Protein AF-A0AAV6ZWX7-F1 (afdb_monomer)

Foldseek 3Di:
DVVVVVVVVVVVVVVVVVVVVVVDPLVVLVVLLVVLLVVLVVLVVVLVVLDDAEEALVSLVVSLVVLVVSLVVLVVCVVVLVVSLVSLVVVCVVPPDDPDPDDPDDDDDDPDPNVVVNVSNVVSVVSSVSSVVSSVVSNVSSVVVSVLSVVLSVLSVLLVVLLVVLVVLLVVLVVVVVPDDDPVPDDLVCLVVVLVVLVVSLVVSVVSVVSLVSSVVSCVVCVVSSYYYDPVSVVSNVVSVVSVVVSNVVSVVSSVVSVVSNACPNLQHLNVLQVLDDPPKGWDADPLRQIWIARPVVRDIGSADPVRVVLLVVLVVLVPPPQLVVSLVVSLLSLLVQLVLALADPVLVVVLCVDPQNPAQQDKDFLSNLLVSQLVSQVVVCVVPPPPGPSSNSSVSLSSLLCLLAVVVRSRIGGSLLSLLSSLVSHNDDPLVSVLVNQCNQADPVQKHALVSVQVSVLSNLSSCVSSVSSVSVVHNRCNVVSVVVVVVVDPPDRIDHDD

Radius of gyration: 53.5 Å; Cα contacts (8 Å, |Δi|>4): 465; chains: 1; bounding box: 115×62×167 Å

Structure (mmCIF, N/CA/C/O backbone):
data_AF-A0AAV6ZWX7-F1
#
_entry.id   AF-A0AAV6ZWX7-F1
#
loop_
_atom_site.group_PDB
_atom_site.id
_atom_site.type_symbol
_atom_site.label_atom_id
_atom_site.label_alt_id
_atom_site.label_comp_id
_atom_site.label_asym_id
_atom_site.label_entity_id
_atom_site.label_seq_id
_atom_site.pdbx_PDB_ins_code
_atom_site.Cartn_x
_atom_site.Cartn_y
_atom_site.Cartn_z
_atom_site.occupancy
_atom_site.B_iso_or_equiv
_atom_site.auth_seq_id
_atom_site.auth_comp_id
_atom_site.auth_asym_id
_atom_site.auth_atom_id
_atom_site.pdbx_PDB_model_num
ATOM 1 N N . MET A 1 1 ? -60.054 -20.793 118.364 1.00 52.47 1 MET A N 1
ATOM 2 C CA . MET A 1 1 ? -60.563 -20.470 117.008 1.00 52.47 1 MET A CA 1
ATOM 3 C C . MET A 1 1 ? -59.796 -19.336 116.311 1.00 52.47 1 MET A C 1
ATOM 5 O O . MET A 1 1 ? -59.392 -19.548 115.178 1.00 52.47 1 MET A O 1
ATOM 9 N N . ASN A 1 2 ? -59.498 -18.195 116.956 1.00 59.69 2 ASN A N 1
ATOM 10 C CA . ASN A 1 2 ? -58.809 -17.053 116.306 1.00 59.69 2 ASN A CA 1
ATOM 11 C C . ASN A 1 2 ? -57.375 -17.315 115.786 1.00 59.69 2 ASN A C 1
ATOM 13 O O . ASN A 1 2 ? -56.971 -16.720 114.792 1.00 59.69 2 ASN A O 1
ATOM 17 N N . ILE A 1 3 ? -56.606 -18.213 116.412 1.00 59.50 3 ILE A N 1
ATOM 18 C CA . ILE A 1 3 ? -55.213 -18.500 116.004 1.00 59.50 3 ILE A CA 1
ATOM 19 C C . ILE A 1 3 ? -55.168 -19.324 114.704 1.00 59.50 3 ILE A C 1
ATOM 21 O O . ILE A 1 3 ? -54.424 -18.993 113.785 1.00 59.50 3 ILE A O 1
ATOM 25 N N . CYS A 1 4 ? -56.039 -20.330 114.582 1.00 64.38 4 CYS A N 1
ATOM 26 C CA . CYS A 1 4 ? -56.139 -21.174 113.387 1.00 64.38 4 CYS A CA 1
ATOM 27 C C . CYS A 1 4 ? -56.622 -20.373 112.161 1.00 64.38 4 CYS A C 1
ATOM 29 O O . CYS A 1 4 ? -56.117 -20.554 111.056 1.00 64.38 4 CYS A O 1
ATOM 31 N N . TRP A 1 5 ? -57.524 -19.403 112.360 1.00 65.62 5 TRP A N 1
ATOM 32 C CA . TRP A 1 5 ? -57.972 -18.503 111.292 1.00 65.62 5 TRP A CA 1
ATOM 33 C C . TRP A 1 5 ? -56.847 -17.596 110.771 1.00 65.62 5 TRP A C 1
ATOM 35 O O . TRP A 1 5 ? -56.712 -17.415 109.563 1.00 65.62 5 TRP A O 1
ATOM 45 N N . ASN A 1 6 ? -55.982 -17.084 111.653 1.00 66.62 6 ASN A N 1
ATOM 46 C CA . ASN A 1 6 ? -54.835 -16.262 111.257 1.00 66.62 6 ASN A CA 1
ATOM 47 C C . ASN A 1 6 ? -53.743 -17.062 110.529 1.00 66.62 6 ASN A C 1
ATOM 49 O O . ASN A 1 6 ? -53.145 -16.544 109.585 1.00 66.62 6 ASN A O 1
ATOM 53 N N . GLU A 1 7 ? -53.509 -18.323 110.901 1.00 68.81 7 GLU A N 1
ATOM 54 C CA . GLU A 1 7 ? -52.611 -19.212 110.151 1.00 68.81 7 GLU A CA 1
ATOM 55 C C . GLU A 1 7 ? -53.164 -19.579 108.774 1.00 68.81 7 GLU A C 1
ATOM 57 O O . GLU A 1 7 ? -52.413 -19.567 107.798 1.00 68.81 7 GLU A O 1
ATOM 62 N N . ILE A 1 8 ? -54.471 -19.836 108.658 1.00 71.56 8 ILE A N 1
ATOM 63 C CA . ILE A 1 8 ? -55.125 -20.070 107.364 1.00 71.56 8 ILE A CA 1
ATOM 64 C C . ILE A 1 8 ? -55.071 -18.806 106.504 1.00 71.56 8 ILE A C 1
ATOM 66 O O . ILE A 1 8 ? -54.788 -18.900 105.314 1.00 71.56 8 ILE A O 1
ATOM 70 N N . LYS A 1 9 ? -55.248 -17.613 107.084 1.00 67.75 9 LYS A N 1
ATOM 71 C CA . LYS A 1 9 ? -55.147 -16.335 106.364 1.00 67.75 9 LYS A CA 1
ATOM 72 C C . LYS A 1 9 ? -53.714 -16.046 105.904 1.00 67.75 9 LYS A C 1
ATOM 74 O O . LYS A 1 9 ? -53.520 -15.634 104.766 1.00 67.75 9 LYS A O 1
ATOM 79 N N . LYS A 1 10 ? -52.701 -16.349 106.729 1.00 68.88 10 LYS A N 1
ATOM 80 C CA . LYS A 1 10 ? -51.278 -16.291 106.341 1.00 68.88 10 LYS A CA 1
ATOM 81 C C . LYS A 1 10 ? -50.930 -17.313 105.264 1.00 68.88 10 LYS A C 1
ATOM 83 O O . LYS A 1 10 ? -50.262 -16.956 104.299 1.00 68.88 10 LYS A O 1
ATOM 88 N N . ARG A 1 11 ? -51.398 -18.560 105.382 1.00 62.88 11 ARG A N 1
ATOM 89 C CA . ARG A 1 11 ? -51.215 -19.588 104.346 1.00 62.88 11 ARG A CA 1
ATOM 90 C C . ARG A 1 11 ? -51.953 -19.232 103.066 1.00 62.88 11 ARG A C 1
ATOM 92 O O . ARG A 1 11 ? -51.399 -19.455 102.006 1.00 62.88 11 ARG A O 1
ATOM 99 N N . SER A 1 12 ? -53.137 -18.633 103.153 1.00 60.38 12 SER A N 1
ATOM 100 C CA . SER A 1 12 ? -53.911 -18.148 102.011 1.00 60.38 12 SER A CA 1
ATOM 101 C C . SER A 1 12 ? -53.232 -16.961 101.341 1.00 60.38 12 SER A C 1
ATOM 103 O O . SER A 1 12 ? -53.109 -16.980 100.129 1.00 60.38 12 SER A O 1
ATOM 105 N N . HIS A 1 13 ? -52.715 -15.975 102.080 1.00 57.31 13 HIS A N 1
ATOM 106 C CA . HIS A 1 13 ? -51.920 -14.883 101.507 1.00 57.31 13 HIS A CA 1
ATOM 107 C C . HIS A 1 13 ? -50.583 -15.363 100.946 1.00 57.31 13 HIS A C 1
ATOM 109 O O . HIS A 1 13 ? -50.183 -14.899 99.892 1.00 57.31 13 HIS A O 1
ATOM 115 N N . SER A 1 14 ? -49.927 -16.337 101.578 1.00 48.03 14 SER A N 1
ATOM 116 C CA . SER A 1 14 ? -48.731 -16.987 101.033 1.00 48.03 14 SER A CA 1
ATOM 117 C C . SER A 1 14 ? -49.045 -17.793 99.770 1.00 48.03 14 SER A C 1
ATOM 119 O O . SER A 1 14 ? -48.284 -17.728 98.813 1.00 48.03 14 SER A O 1
ATOM 121 N N . LEU A 1 15 ? -50.175 -18.507 99.725 1.00 51.56 15 LEU A N 1
ATOM 122 C CA . LEU A 1 15 ? -50.668 -19.195 98.531 1.00 51.56 15 LEU A CA 1
ATOM 123 C C . LEU A 1 15 ? -51.094 -18.209 97.456 1.00 51.56 15 LEU A C 1
ATOM 125 O O . LEU A 1 15 ? -50.841 -18.489 96.304 1.00 51.56 15 LEU A O 1
ATOM 129 N N . ARG A 1 16 ? -51.693 -17.070 97.809 1.00 49.44 16 ARG A N 1
ATOM 130 C CA . ARG A 1 16 ? -52.133 -16.024 96.880 1.00 49.44 16 ARG A CA 1
ATOM 131 C C . ARG A 1 16 ? -50.947 -15.253 96.317 1.00 49.44 16 ARG A C 1
ATOM 133 O O . ARG A 1 16 ? -50.892 -15.108 95.117 1.00 49.44 16 ARG A O 1
ATOM 140 N N . ALA A 1 17 ? -49.953 -14.902 97.129 1.00 49.84 17 ALA A N 1
ATOM 141 C CA . ALA A 1 17 ? -48.685 -14.326 96.680 1.00 49.84 17 ALA A CA 1
ATOM 142 C C . ALA A 1 17 ? -47.847 -15.334 95.878 1.00 49.84 17 ALA A C 1
ATOM 144 O O . ALA A 1 17 ? -47.189 -14.952 94.923 1.00 49.84 17 ALA A O 1
ATOM 145 N N . ARG A 1 18 ? -47.898 -16.635 96.210 1.00 48.03 18 ARG A N 1
ATOM 146 C CA . ARG A 1 18 ? -47.312 -17.695 95.373 1.00 48.03 18 ARG A CA 1
ATOM 147 C C . ARG A 1 18 ? -48.099 -17.893 94.084 1.00 48.03 18 ARG A C 1
ATOM 149 O O . ARG A 1 18 ? -47.469 -18.077 93.065 1.00 48.03 18 ARG A O 1
ATOM 156 N N . LEU A 1 19 ? -49.430 -17.843 94.108 1.00 45.53 19 LEU A N 1
ATOM 157 C CA . LEU A 1 19 ? -50.307 -17.953 92.936 1.00 45.53 19 LEU A CA 1
ATOM 158 C C . LEU A 1 19 ? -50.259 -16.697 92.055 1.00 45.53 19 LEU A C 1
ATOM 160 O O . LEU A 1 19 ? -50.461 -16.812 90.859 1.00 45.53 19 LEU A O 1
ATOM 164 N N . GLU A 1 20 ? -49.955 -15.531 92.626 1.00 48.03 20 GLU A N 1
ATOM 165 C CA . GLU A 1 20 ? -49.635 -14.277 91.934 1.00 48.03 20 GLU A CA 1
ATOM 166 C C . GLU A 1 20 ? -48.170 -14.251 91.470 1.00 48.03 20 GLU A C 1
ATOM 168 O O . GLU A 1 20 ? -47.879 -13.665 90.443 1.00 48.03 20 GLU A O 1
ATOM 173 N N . ALA A 1 21 ? -47.247 -14.956 92.129 1.00 43.91 21 ALA A N 1
ATOM 174 C CA . ALA A 1 21 ? -45.929 -15.264 91.561 1.00 43.91 21 ALA A CA 1
ATOM 175 C C . ALA A 1 21 ? -46.013 -16.339 90.453 1.00 43.91 21 ALA A C 1
ATOM 177 O O . ALA A 1 21 ? -45.194 -16.350 89.542 1.00 43.91 21 ALA A O 1
ATOM 178 N N . PHE A 1 22 ? -47.031 -17.210 90.509 1.00 42.06 22 PHE A N 1
ATOM 179 C CA . PHE A 1 22 ? -47.492 -18.082 89.423 1.00 42.06 22 PHE A CA 1
ATOM 180 C C . PHE A 1 22 ? -48.489 -17.369 88.489 1.00 42.06 22 PHE A C 1
ATOM 182 O O . PHE A 1 22 ? -48.967 -18.010 87.554 1.00 42.06 22 PHE A O 1
ATOM 189 N N . SER A 1 23 ? -48.794 -16.069 88.673 1.00 46.62 23 SER A N 1
ATOM 190 C CA . SER A 1 23 ? -49.385 -15.250 87.603 1.00 46.62 23 SER A CA 1
ATOM 191 C C . SER A 1 23 ? -48.248 -14.859 86.655 1.00 46.62 23 SER A C 1
ATOM 193 O O . SER A 1 23 ? -47.760 -13.736 86.580 1.00 46.62 23 SER A O 1
ATOM 195 N N . ASP A 1 24 ? -47.768 -15.933 86.033 1.00 55.44 24 ASP A N 1
ATOM 196 C CA . ASP A 1 24 ? -46.796 -16.114 84.973 1.00 55.44 24 ASP A CA 1
ATOM 197 C C . ASP A 1 24 ? -46.126 -14.815 84.475 1.00 55.44 24 ASP A C 1
ATOM 199 O O . ASP A 1 24 ? -46.609 -14.164 83.543 1.00 55.44 24 ASP A O 1
ATOM 203 N N . PRO A 1 25 ? -44.940 -14.463 85.015 1.00 55.34 25 PRO A N 1
ATOM 204 C CA . PRO A 1 25 ? -44.013 -13.562 84.326 1.00 55.34 25 PRO A CA 1
ATOM 205 C C . PRO A 1 25 ? -43.746 -14.030 82.879 1.00 55.34 25 PRO A C 1
ATOM 207 O O . PRO A 1 25 ? -43.528 -13.219 81.984 1.00 55.34 25 PRO A O 1
ATOM 210 N N . THR A 1 26 ? -43.855 -15.339 82.638 1.00 54.34 26 THR A N 1
ATOM 211 C CA . THR A 1 26 ? -43.833 -16.014 81.332 1.00 54.34 26 THR A CA 1
ATOM 212 C C . THR A 1 26 ? -44.973 -15.590 80.394 1.00 54.34 26 THR A C 1
ATOM 214 O O . THR A 1 26 ? -44.710 -15.294 79.232 1.00 54.34 26 THR A O 1
ATOM 217 N N . LEU A 1 27 ? -46.214 -15.470 80.885 1.00 59.62 27 LEU A N 1
ATOM 218 C CA . LEU A 1 27 ? -47.384 -14.979 80.134 1.00 59.62 27 LEU A CA 1
ATOM 219 C C . LEU A 1 27 ? -47.233 -13.498 79.765 1.00 59.62 27 LEU A C 1
ATOM 221 O O . LEU A 1 27 ? -47.858 -13.040 78.813 1.00 59.62 27 LEU A O 1
ATOM 225 N N . LYS A 1 28 ? -46.404 -12.747 80.502 1.00 68.50 28 LYS A N 1
ATOM 226 C CA . LYS A 1 28 ? -46.096 -11.341 80.203 1.00 68.50 28 LYS A CA 1
ATOM 227 C C . LYS A 1 28 ? -44.954 -11.170 79.197 1.00 68.50 28 LYS A C 1
ATOM 229 O O . LYS A 1 28 ? -44.954 -10.170 78.492 1.00 68.50 28 LYS A O 1
ATOM 234 N N . LEU A 1 29 ? -44.008 -12.114 79.125 1.00 73.69 29 LEU A N 1
ATOM 235 C CA . LEU A 1 29 ? -42.843 -12.065 78.222 1.00 73.69 29 LEU A CA 1
ATOM 236 C C . LEU A 1 29 ? -43.082 -12.747 76.867 1.00 73.69 29 LEU A C 1
ATOM 238 O O . LEU A 1 29 ? -42.458 -12.367 75.880 1.00 73.69 29 LEU A O 1
ATOM 242 N N . GLN A 1 30 ? -44.005 -13.709 76.795 1.00 79.62 30 GLN A N 1
ATOM 243 C CA . GLN A 1 30 ? -44.340 -14.403 75.548 1.00 79.62 30 GLN A CA 1
ATOM 244 C C . GLN A 1 30 ? -44.947 -13.478 74.465 1.00 79.62 30 GLN A C 1
ATOM 246 O O . GLN A 1 30 ? -44.493 -13.561 73.324 1.00 79.62 30 GLN A O 1
ATOM 251 N N . PRO A 1 31 ? -45.920 -12.584 74.756 1.00 83.38 31 PRO A N 1
ATOM 252 C CA . PRO A 1 31 ? -46.481 -11.692 73.737 1.00 83.38 31 PRO A CA 1
ATOM 253 C C . PRO A 1 31 ? -45.461 -10.691 73.157 1.00 83.38 31 PRO A C 1
ATOM 255 O O . PRO A 1 31 ? -45.395 -10.597 71.935 1.00 83.38 31 PRO A O 1
ATOM 258 N N . PRO A 1 32 ? -44.617 -10.009 73.965 1.00 85.19 32 PRO A N 1
ATOM 259 C CA . PRO A 1 32 ? -43.555 -9.140 73.450 1.00 85.19 32 PRO A CA 1
ATOM 260 C C . PRO A 1 32 ? -42.520 -9.871 72.588 1.00 85.19 32 PRO A C 1
ATOM 262 O O . PRO A 1 32 ? -42.081 -9.336 71.577 1.00 85.19 32 PRO A O 1
ATOM 265 N N . LEU A 1 33 ? -42.127 -11.096 72.964 1.00 85.06 33 LEU A N 1
ATOM 266 C CA . LEU A 1 33 ? -41.196 -11.895 72.162 1.00 85.06 33 LEU A CA 1
ATOM 267 C C . LEU A 1 33 ? -41.809 -12.302 70.820 1.00 85.06 33 LEU A C 1
ATOM 269 O O . LEU A 1 33 ? -41.126 -12.235 69.802 1.00 85.06 33 LEU A O 1
ATOM 273 N N . GLN A 1 34 ? -43.088 -12.689 70.804 1.00 88.38 34 GLN A N 1
ATOM 274 C CA . GLN A 1 34 ? -43.781 -13.004 69.557 1.00 88.38 34 GLN A CA 1
ATOM 275 C C . GLN A 1 34 ? -43.936 -11.762 68.667 1.00 88.38 34 GLN A C 1
ATOM 277 O O . GLN A 1 34 ? -43.643 -11.846 67.481 1.00 88.38 34 GLN A O 1
ATOM 282 N N . GLU A 1 35 ? -44.292 -10.603 69.237 1.00 92.12 35 GLU A N 1
ATOM 283 C CA . GLU A 1 35 ? -44.357 -9.326 68.507 1.00 92.12 35 GLU A CA 1
ATOM 284 C C . GLU A 1 35 ? -43.008 -8.974 67.865 1.00 92.12 35 GLU A C 1
ATOM 286 O O . GLU A 1 35 ? -42.966 -8.567 66.706 1.00 92.12 35 GLU A O 1
ATOM 291 N N . ILE A 1 36 ? -41.898 -9.160 68.591 1.00 91.06 36 ILE A N 1
ATOM 292 C CA . ILE A 1 36 ? -40.550 -8.932 68.055 1.00 91.06 36 ILE A CA 1
ATOM 293 C C . ILE A 1 36 ? -40.254 -9.893 66.903 1.00 91.06 36 ILE A C 1
ATOM 295 O O . ILE A 1 36 ? -39.764 -9.444 65.874 1.00 91.06 36 ILE A O 1
ATOM 299 N N . ILE A 1 37 ? -40.546 -11.189 67.043 1.00 91.31 37 ILE A N 1
ATOM 300 C CA . ILE A 1 37 ? -40.305 -12.178 65.979 1.00 91.31 37 ILE A CA 1
ATOM 301 C C . ILE A 1 37 ? -41.108 -11.829 64.723 1.00 91.31 37 ILE A C 1
ATOM 303 O O . ILE A 1 37 ? -40.541 -11.808 63.632 1.00 91.31 37 ILE A O 1
ATOM 307 N N . ASP A 1 38 ? -42.395 -11.515 64.876 1.00 92.56 38 ASP A N 1
ATOM 308 C CA . ASP A 1 38 ? -43.275 -11.172 63.758 1.00 92.56 38 ASP A CA 1
ATOM 309 C C . ASP A 1 38 ? -42.807 -9.876 63.075 1.00 92.56 38 ASP A C 1
ATOM 311 O O . ASP A 1 38 ? -42.723 -9.803 61.848 1.00 92.56 38 ASP A O 1
ATOM 315 N N . TRP A 1 39 ? -42.425 -8.864 63.862 1.00 94.31 39 TRP A N 1
ATOM 316 C CA . TRP A 1 39 ? -41.893 -7.605 63.342 1.00 94.31 39 TRP A CA 1
ATOM 317 C C . TRP A 1 39 ? -40.544 -7.788 62.632 1.00 94.31 39 TRP A C 1
ATOM 319 O O . TRP A 1 39 ? -40.340 -7.216 61.563 1.00 94.31 39 TRP A O 1
ATOM 329 N N . LEU A 1 40 ? -39.633 -8.598 63.184 1.00 93.06 40 LEU A N 1
ATOM 330 C CA . LEU A 1 40 ? -38.346 -8.910 62.553 1.00 93.06 40 LEU A CA 1
ATOM 331 C C . LEU A 1 40 ? -38.536 -9.679 61.248 1.00 93.06 40 LEU A C 1
ATOM 333 O O . LEU A 1 40 ? -37.870 -9.361 60.267 1.00 93.06 40 LEU A O 1
ATOM 337 N N . GLY A 1 41 ? -39.463 -10.641 61.222 1.00 91.25 41 GLY A N 1
ATOM 338 C CA . GLY A 1 41 ? -39.839 -11.362 60.008 1.00 91.25 41 GLY A CA 1
ATOM 339 C C . GLY A 1 41 ? -40.361 -10.413 58.930 1.00 91.25 41 GLY A C 1
ATOM 340 O O . GLY A 1 41 ? -39.851 -10.420 57.813 1.00 91.25 41 GLY A O 1
ATOM 341 N N . GLN A 1 42 ? -41.290 -9.520 59.288 1.00 94.44 42 GLN A N 1
ATOM 342 C CA . GLN A 1 42 ? -41.817 -8.522 58.355 1.00 94.44 42 GLN A CA 1
ATOM 343 C C . GLN A 1 42 ? -40.719 -7.595 57.820 1.00 94.44 42 GLN A C 1
ATOM 345 O O . GLN A 1 42 ? -40.664 -7.328 56.624 1.00 94.44 42 GLN A O 1
ATOM 350 N N . LYS A 1 43 ? -39.814 -7.109 58.679 1.00 93.19 43 LYS A N 1
ATOM 351 C CA . LYS A 1 43 ? -38.718 -6.228 58.243 1.00 93.19 43 LYS A CA 1
ATOM 352 C C . LYS A 1 43 ? -37.692 -6.943 57.367 1.00 93.19 43 LYS A C 1
ATOM 354 O O . LYS A 1 43 ? -37.117 -6.315 56.483 1.00 93.19 43 LYS A O 1
ATOM 359 N N . ASP A 1 44 ? -37.472 -8.235 57.579 1.00 91.44 44 ASP A N 1
ATOM 360 C CA . ASP A 1 44 ? -36.613 -9.057 56.726 1.00 91.44 44 ASP A CA 1
ATOM 361 C C . ASP A 1 44 ? -37.228 -9.269 55.325 1.00 91.44 44 ASP A C 1
ATOM 363 O O . ASP A 1 44 ? -36.519 -9.209 54.313 1.00 91.44 44 ASP A O 1
ATOM 367 N N . GLU A 1 45 ? -38.554 -9.422 55.244 1.00 91.62 45 GLU A N 1
ATOM 368 C CA . GLU A 1 45 ? -39.302 -9.421 53.979 1.00 91.62 45 GLU A CA 1
ATOM 369 C C . GLU A 1 45 ? -39.252 -8.050 53.288 1.00 91.62 45 GLU A C 1
ATOM 371 O O . GLU A 1 45 ? -38.912 -7.976 52.104 1.00 91.62 45 GLU A O 1
ATOM 376 N N . ASP A 1 46 ? -39.496 -6.962 54.028 1.00 91.25 46 ASP A N 1
ATOM 377 C CA . ASP A 1 46 ? -39.421 -5.585 53.519 1.00 91.25 46 ASP A CA 1
ATOM 378 C C . ASP A 1 46 ? -38.022 -5.270 52.960 1.00 91.25 46 ASP A C 1
ATOM 380 O O . ASP A 1 46 ? -37.891 -4.614 51.925 1.00 91.25 46 ASP A O 1
ATOM 384 N N . LEU A 1 47 ? -36.962 -5.747 53.626 1.00 90.06 47 LEU A N 1
ATOM 385 C CA . LEU A 1 47 ? -35.581 -5.606 53.165 1.00 90.06 47 LEU A CA 1
ATOM 386 C C . LEU A 1 47 ? -35.334 -6.403 51.878 1.00 90.06 47 LEU A C 1
ATOM 388 O O . LEU A 1 47 ? -34.659 -5.923 50.969 1.00 90.06 47 LEU A O 1
ATOM 392 N N . SER A 1 48 ? -35.901 -7.605 51.779 1.00 87.69 48 SER A N 1
ATOM 393 C CA . SER A 1 48 ? -35.784 -8.458 50.590 1.00 87.69 48 SER A CA 1
ATOM 394 C C . SER A 1 48 ? -36.515 -7.862 49.380 1.00 87.69 48 SER A C 1
ATOM 396 O O . SER A 1 48 ? -36.036 -7.982 48.255 1.00 87.69 48 SER A O 1
ATOM 398 N N . ALA A 1 49 ? -37.627 -7.156 49.605 1.00 86.81 49 ALA A N 1
ATOM 399 C CA . ALA A 1 49 ? -38.399 -6.480 48.562 1.00 86.81 49 ALA A CA 1
ATOM 400 C C . ALA A 1 49 ? -37.694 -5.250 47.949 1.00 86.81 49 ALA A C 1
ATOM 402 O O . ALA A 1 49 ? -38.121 -4.758 46.905 1.00 86.81 49 ALA A O 1
ATOM 403 N N . GLN A 1 50 ? -36.615 -4.748 48.565 1.00 81.00 50 GLN A N 1
ATOM 404 C CA . GLN A 1 50 ? -35.814 -3.631 48.033 1.00 81.00 50 GLN A CA 1
ATOM 405 C C . GLN A 1 50 ? -34.877 -4.048 46.881 1.00 81.00 50 GLN A C 1
ATOM 407 O O . GLN A 1 50 ? -34.242 -3.189 46.269 1.00 81.00 50 GLN A O 1
ATOM 412 N N . LEU A 1 51 ? -34.785 -5.347 46.580 1.00 78.19 51 LEU A N 1
ATOM 413 C CA . LEU A 1 51 ? -33.985 -5.928 45.498 1.00 78.19 51 LEU A CA 1
ATOM 414 C C . LEU A 1 51 ? -34.893 -6.502 44.388 1.00 78.19 51 LEU A C 1
ATOM 416 O O . LEU A 1 51 ? -36.017 -6.918 44.672 1.00 78.19 51 LEU A O 1
ATOM 420 N N . PRO A 1 52 ? -34.422 -6.598 43.128 1.00 75.88 52 PRO A N 1
ATOM 421 C CA . PRO A 1 52 ? -33.121 -6.154 42.619 1.00 75.88 52 PRO A CA 1
ATOM 422 C C . PRO A 1 52 ? -33.058 -4.638 42.384 1.00 75.88 52 PRO A C 1
ATOM 424 O O . PRO A 1 52 ? -34.068 -3.997 42.084 1.00 75.88 52 PRO A O 1
ATOM 427 N N . LEU A 1 53 ? -31.849 -4.072 42.456 1.00 79.38 53 LEU A N 1
ATOM 428 C CA . LEU A 1 53 ? -31.611 -2.667 42.125 1.00 79.38 53 LEU A CA 1
ATOM 429 C C . LEU A 1 53 ? -31.748 -2.459 40.613 1.00 79.38 53 LEU A C 1
ATOM 431 O O . LEU A 1 53 ? -31.177 -3.193 39.802 1.00 79.38 53 LEU A O 1
ATOM 435 N N . ARG A 1 54 ? -32.525 -1.450 40.224 1.00 76.69 54 ARG A N 1
ATOM 436 C CA . ARG A 1 54 ? -32.769 -1.112 38.820 1.00 76.69 54 ARG A CA 1
ATOM 437 C C . ARG A 1 54 ? -32.651 0.386 38.607 1.00 76.69 54 ARG A C 1
ATOM 439 O O . ARG A 1 54 ? -33.203 1.162 39.386 1.00 76.69 54 ARG A O 1
ATOM 446 N N . GLY A 1 55 ? -32.027 0.763 37.496 1.00 73.88 55 GLY A N 1
ATOM 447 C CA . GLY A 1 55 ? -32.038 2.132 36.991 1.00 73.88 55 GLY A CA 1
ATOM 448 C C . GLY A 1 55 ? -30.714 2.869 37.149 1.00 73.88 55 GLY A C 1
ATOM 449 O O . GLY A 1 55 ? -29.657 2.270 37.330 1.00 73.88 55 GLY A O 1
ATOM 450 N N . ASP A 1 56 ? -30.796 4.187 37.009 1.00 78.12 56 ASP A N 1
ATOM 451 C CA . ASP A 1 56 ? -29.646 5.087 36.968 1.00 78.12 56 ASP A CA 1
ATOM 452 C C . ASP A 1 56 ? -29.094 5.433 38.344 1.00 78.12 56 ASP A C 1
ATOM 454 O O . ASP A 1 56 ? -29.723 5.188 39.375 1.00 78.12 56 ASP A O 1
ATOM 458 N N . PHE A 1 57 ? -27.940 6.102 38.339 1.00 86.12 57 PHE A N 1
ATOM 459 C CA . PHE A 1 57 ? -27.308 6.676 39.525 1.00 86.12 57 PHE A CA 1
ATOM 460 C C . PHE A 1 57 ? -28.324 7.346 40.468 1.00 86.12 57 PHE A C 1
ATOM 462 O O . PHE A 1 57 ? -28.365 7.015 41.648 1.00 86.12 57 PHE A O 1
ATOM 469 N N . SER A 1 58 ? -29.210 8.204 39.944 1.00 86.25 58 SER A N 1
ATOM 470 C CA . SER A 1 58 ? -30.214 8.913 40.755 1.00 86.25 58 SER A CA 1
ATOM 471 C C . SER A 1 58 ? -31.239 7.977 41.412 1.00 86.25 58 SER A C 1
ATOM 473 O O . SER A 1 58 ? -31.655 8.211 42.545 1.00 86.25 58 SER A O 1
ATOM 475 N N . MET A 1 59 ? -31.632 6.893 40.737 1.00 85.50 59 MET A N 1
ATOM 476 C CA . MET A 1 59 ? -32.591 5.921 41.276 1.00 85.50 59 MET A CA 1
ATOM 477 C C . MET A 1 59 ? -31.962 5.092 42.401 1.00 85.50 59 MET A C 1
ATOM 479 O O . MET A 1 59 ? -32.612 4.840 43.417 1.00 85.50 59 MET A O 1
ATOM 483 N N . VAL A 1 60 ? -30.691 4.705 42.251 1.00 88.62 60 VAL A N 1
ATOM 484 C CA . VAL A 1 60 ? -29.947 3.975 43.289 1.00 88.62 60 VAL A CA 1
ATOM 485 C C . VAL A 1 60 ? -29.593 4.889 44.465 1.00 88.62 60 VAL A C 1
ATOM 487 O O . VAL A 1 60 ? -29.657 4.456 45.613 1.00 88.62 60 VAL A O 1
ATOM 490 N N . GLU A 1 61 ? -29.306 6.165 44.214 1.00 89.25 61 GLU A N 1
ATOM 491 C CA . GLU A 1 61 ? -29.104 7.174 45.259 1.00 89.25 61 GLU A CA 1
ATOM 492 C C . GLU A 1 61 ? -30.383 7.384 46.085 1.00 89.25 61 GLU A C 1
ATOM 494 O O . GLU A 1 61 ? -30.356 7.268 47.308 1.00 89.25 61 GLU A O 1
ATOM 499 N N . GLN A 1 62 ? -31.543 7.523 45.433 1.00 89.88 62 GLN A N 1
ATOM 500 C CA . GLN A 1 62 ? -32.833 7.555 46.132 1.00 89.88 62 GLN A CA 1
ATOM 501 C C . GLN A 1 62 ? -33.124 6.255 46.899 1.00 89.88 62 GLN A C 1
ATOM 503 O O . GLN A 1 62 ? -33.743 6.288 47.966 1.00 89.88 62 GLN A O 1
ATOM 508 N N . ALA A 1 63 ? -32.715 5.096 46.373 1.00 88.88 63 ALA A N 1
ATOM 509 C CA . ALA A 1 63 ? -32.838 3.823 47.080 1.00 88.88 63 ALA A CA 1
ATOM 510 C C . ALA A 1 63 ? -31.931 3.774 48.322 1.00 88.88 63 ALA A C 1
ATOM 512 O O . ALA A 1 63 ? -32.368 3.288 49.365 1.00 88.88 63 ALA A O 1
ATOM 513 N N . LYS A 1 64 ? -30.718 4.340 48.249 1.00 91.50 64 LYS A N 1
ATOM 514 C CA . LYS A 1 64 ? -29.821 4.513 49.401 1.00 91.50 64 LYS A CA 1
ATOM 515 C C . LYS A 1 64 ? -30.450 5.401 50.469 1.00 91.50 64 LYS A C 1
ATOM 517 O O . LYS A 1 64 ? -30.446 5.009 51.633 1.00 91.50 64 LYS A O 1
ATOM 522 N N . ASP A 1 65 ? -31.036 6.534 50.092 1.00 92.31 65 ASP A N 1
ATOM 523 C CA . ASP A 1 65 ? -31.695 7.438 51.041 1.00 92.31 65 ASP A CA 1
ATOM 524 C C . ASP A 1 65 ? -32.877 6.758 51.747 1.00 92.31 65 ASP A C 1
ATOM 526 O O . ASP A 1 65 ? -33.011 6.824 52.970 1.00 92.31 65 ASP A O 1
ATOM 530 N N . LYS A 1 66 ? -33.703 6.017 50.996 1.00 91.00 66 LYS A N 1
ATOM 531 C CA . LYS A 1 66 ? -34.788 5.201 51.570 1.00 91.00 66 LYS A CA 1
ATOM 532 C C . LYS A 1 66 ? -34.257 4.117 52.509 1.00 91.00 66 LYS A C 1
ATOM 534 O O . LYS A 1 66 ? -34.841 3.884 53.565 1.00 91.00 66 LYS A O 1
ATOM 539 N N . HIS A 1 67 ? -33.152 3.469 52.146 1.00 93.50 67 HIS A N 1
ATOM 540 C CA . HIS A 1 67 ? -32.527 2.438 52.967 1.00 93.50 67 HIS A CA 1
ATOM 541 C C . HIS A 1 67 ? -31.928 3.010 54.263 1.00 93.50 67 HIS A C 1
ATOM 543 O O . HIS A 1 67 ? -32.033 2.381 55.312 1.00 93.50 67 HIS A O 1
ATOM 549 N N . LEU A 1 68 ? -31.372 4.225 54.232 1.00 93.44 68 LEU A N 1
ATOM 550 C CA . LEU A 1 68 ? -30.908 4.927 55.433 1.00 93.44 68 LEU A CA 1
ATOM 551 C C . LEU A 1 68 ? -32.055 5.175 56.421 1.00 93.44 68 LEU A C 1
ATOM 553 O O . LEU A 1 68 ? -31.911 4.868 57.604 1.00 93.44 68 LEU A O 1
ATOM 557 N N . LEU A 1 69 ? -33.212 5.635 55.934 1.00 93.50 69 LEU A N 1
ATOM 558 C CA . LEU A 1 69 ? -34.409 5.806 56.768 1.00 93.50 69 LEU A CA 1
ATOM 559 C C . LEU A 1 69 ? -34.893 4.471 57.358 1.00 93.50 69 LEU A C 1
ATOM 561 O O . LEU A 1 69 ? -35.245 4.404 58.535 1.00 93.50 69 LEU A O 1
ATOM 565 N N . PHE A 1 70 ? -34.863 3.391 56.571 1.00 93.62 70 PHE A N 1
ATOM 566 C CA . PHE A 1 70 ? -35.182 2.042 57.050 1.00 93.62 70 PHE A CA 1
ATOM 567 C C . PHE A 1 70 ? -34.216 1.582 58.154 1.00 93.62 70 PHE A C 1
ATOM 569 O O . PHE A 1 70 ? -34.642 1.060 59.185 1.00 93.62 70 PHE A O 1
ATOM 576 N N . MET A 1 71 ? -32.912 1.814 57.984 1.00 94.12 71 MET A N 1
ATOM 577 C CA . MET A 1 71 ? -31.909 1.499 59.002 1.00 94.12 71 MET A CA 1
ATOM 578 C C . MET A 1 71 ? -32.117 2.304 60.289 1.00 94.12 71 MET A C 1
ATOM 580 O O . MET A 1 71 ? -31.949 1.751 61.377 1.00 94.12 71 MET A O 1
ATOM 584 N N . GLU A 1 72 ? -32.491 3.583 60.195 1.00 93.06 72 GLU A N 1
ATOM 585 C CA . GLU A 1 72 ? -32.842 4.404 61.359 1.00 93.06 72 GLU A CA 1
ATOM 586 C C . GLU A 1 72 ? -34.076 3.860 62.089 1.00 93.06 72 GLU A C 1
ATOM 588 O O . GLU A 1 72 ? -34.054 3.749 63.318 1.00 93.06 72 GLU A O 1
ATOM 593 N N . GLU A 1 73 ? -35.113 3.446 61.352 1.00 92.12 73 GLU A N 1
ATOM 594 C CA . GLU A 1 73 ? -36.305 2.805 61.917 1.00 92.12 73 GLU A CA 1
ATOM 595 C C . GLU A 1 73 ? -35.930 1.525 62.679 1.00 92.12 73 GLU A C 1
ATOM 597 O O . GLU A 1 73 ? -36.279 1.378 63.855 1.00 92.12 73 GLU A O 1
ATOM 602 N N . VAL A 1 74 ? -35.149 0.634 62.057 1.00 92.56 74 VAL A N 1
ATOM 603 C CA . VAL A 1 74 ? -34.691 -0.616 62.684 1.00 92.56 74 VAL A CA 1
ATOM 604 C C . VAL A 1 74 ? -33.846 -0.331 63.927 1.00 92.56 74 VAL A C 1
ATOM 606 O O . VAL A 1 74 ? -34.081 -0.905 64.992 1.00 92.56 74 VAL A O 1
ATOM 609 N N . LYS A 1 75 ? -32.913 0.621 63.835 1.00 92.25 75 LYS A N 1
ATOM 610 C CA . LYS A 1 75 ? -32.050 1.036 64.948 1.00 92.25 75 LYS A CA 1
ATOM 611 C C . LYS A 1 75 ? -32.849 1.617 66.115 1.00 92.25 75 LYS A C 1
ATOM 613 O O . LYS A 1 75 ? -32.509 1.350 67.267 1.00 92.25 75 LYS A O 1
ATOM 618 N N . SER A 1 76 ? -33.920 2.365 65.842 1.00 91.88 76 SER A N 1
ATOM 619 C CA . SER A 1 76 ? -34.776 2.966 66.876 1.00 91.88 76 SER A CA 1
ATOM 620 C C . SER A 1 76 ? -35.520 1.929 67.729 1.00 91.88 76 SER A C 1
ATOM 622 O O . SER A 1 76 ? -35.752 2.164 68.915 1.00 91.88 76 SER A O 1
ATOM 624 N N . ARG A 1 77 ? -35.838 0.753 67.162 1.00 91.12 77 ARG A N 1
ATOM 625 C CA . ARG A 1 77 ? -36.459 -0.383 67.869 1.00 91.12 77 ARG A CA 1
ATOM 626 C C . ARG A 1 77 ? -35.459 -1.227 68.665 1.00 91.12 77 ARG A C 1
ATOM 628 O O . ARG A 1 77 ? -35.876 -1.955 69.565 1.00 91.12 77 ARG A O 1
ATOM 635 N N . GLY A 1 78 ? -34.159 -1.082 68.406 1.00 88.94 78 GLY A N 1
ATOM 636 C CA . GLY A 1 78 ? -33.090 -1.829 69.076 1.00 88.94 78 GLY A CA 1
ATOM 637 C C . GLY A 1 78 ? -33.141 -1.792 70.610 1.00 88.94 78 GLY A C 1
ATOM 638 O O . GLY A 1 78 ? -33.161 -2.859 71.217 1.00 88.94 78 GLY A O 1
ATOM 639 N N . PRO A 1 79 ? -33.227 -0.619 71.275 1.00 89.19 79 PRO A N 1
ATOM 640 C CA . PRO A 1 79 ? -33.293 -0.539 72.739 1.00 89.19 79 PRO A CA 1
ATOM 641 C C . PRO A 1 79 ? -34.457 -1.332 73.344 1.00 89.19 79 PRO A C 1
ATOM 643 O O . PRO A 1 79 ? -34.302 -1.963 74.387 1.00 89.19 79 PRO A O 1
ATOM 646 N N . TYR A 1 80 ? -35.613 -1.335 72.671 1.00 88.44 80 TYR A N 1
ATOM 647 C CA . TYR A 1 80 ? -36.769 -2.120 73.091 1.00 88.44 80 TYR A CA 1
ATOM 648 C C . TYR A 1 80 ? -36.492 -3.623 72.968 1.00 88.44 80 TYR A C 1
ATOM 650 O O . TYR A 1 80 ? -36.682 -4.355 73.938 1.00 88.44 80 TYR A O 1
ATOM 658 N N . ILE A 1 81 ? -35.968 -4.069 71.822 1.00 88.19 81 ILE A N 1
ATOM 659 C CA . ILE A 1 81 ? -35.621 -5.477 71.575 1.00 88.19 81 ILE A CA 1
ATOM 660 C C . ILE A 1 81 ? -34.597 -5.972 72.604 1.00 88.19 81 ILE A C 1
ATOM 662 O O . ILE A 1 81 ? -34.831 -6.995 73.248 1.00 88.19 81 ILE A O 1
ATOM 666 N N . TYR A 1 82 ? -33.527 -5.208 72.846 1.00 88.38 82 TYR A N 1
ATOM 667 C CA . TYR A 1 82 ? -32.539 -5.534 73.877 1.00 88.38 82 TYR A CA 1
ATOM 668 C C . TYR A 1 82 ? -33.169 -5.622 75.270 1.00 88.38 82 TYR A C 1
ATOM 670 O O . TYR A 1 82 ? -32.896 -6.578 75.987 1.00 88.38 82 TYR A O 1
ATOM 678 N N . SER A 1 83 ? -34.064 -4.697 75.641 1.00 86.62 83 SER A N 1
ATOM 679 C CA . SER A 1 83 ? -34.721 -4.736 76.956 1.00 86.62 83 SER A CA 1
ATOM 680 C C . SER A 1 83 ? -35.615 -5.970 77.155 1.00 86.62 83 SER A C 1
ATOM 682 O O . SER A 1 83 ? -35.668 -6.533 78.252 1.00 86.62 83 SER A O 1
ATOM 684 N N . VAL A 1 84 ? -36.303 -6.425 76.098 1.00 85.44 84 VAL A N 1
ATOM 685 C CA . VAL A 1 84 ? -37.160 -7.621 76.140 1.00 85.44 84 VAL A CA 1
ATOM 686 C C . VAL A 1 84 ? -36.308 -8.890 76.201 1.00 85.44 84 VAL A C 1
ATOM 688 O O . VAL A 1 84 ? -36.617 -9.786 76.988 1.00 85.44 84 VAL A O 1
ATOM 691 N N . LEU A 1 85 ? -35.209 -8.949 75.444 1.00 86.06 85 LEU A N 1
ATOM 692 C CA . LEU A 1 85 ? -34.244 -10.051 75.494 1.00 86.06 85 LEU A CA 1
ATOM 693 C C . LEU A 1 85 ? -33.525 -10.125 76.851 1.00 86.06 85 LEU A C 1
ATOM 695 O O . LEU A 1 85 ? -33.408 -11.213 77.410 1.00 86.06 85 LEU A O 1
ATOM 699 N N . GLU A 1 86 ? -33.124 -8.991 77.432 1.00 86.12 86 GLU A N 1
ATOM 700 C CA . GLU A 1 86 ? -32.516 -8.917 78.768 1.00 86.12 86 GLU A CA 1
ATOM 701 C C . GLU A 1 86 ? -33.509 -9.354 79.855 1.00 86.12 86 GLU A C 1
ATOM 703 O O . GLU A 1 86 ? -33.161 -10.121 80.752 1.00 86.12 86 GLU A O 1
ATOM 708 N N . SER A 1 87 ? -34.780 -8.954 79.738 1.00 83.75 87 SER A N 1
ATOM 709 C CA . SER A 1 87 ? -35.849 -9.405 80.639 1.00 83.75 87 SER A CA 1
ATOM 710 C C . SER A 1 87 ? -36.107 -10.913 80.519 1.00 83.75 87 SER A C 1
ATOM 712 O O . SER A 1 87 ? -36.298 -11.593 81.531 1.00 83.75 87 SER A O 1
ATOM 714 N N . ALA A 1 88 ? -36.067 -11.460 79.298 1.00 83.19 88 ALA A N 1
ATOM 715 C CA . ALA A 1 88 ? -36.153 -12.898 79.057 1.00 83.19 88 ALA A CA 1
ATOM 716 C C . ALA A 1 88 ? -34.933 -13.639 79.633 1.00 83.19 88 ALA A C 1
ATOM 718 O O . ALA A 1 88 ? -35.089 -14.667 80.290 1.00 83.19 88 ALA A O 1
ATOM 719 N N . GLN A 1 89 ? -33.724 -13.096 79.483 1.00 84.44 89 GLN A N 1
ATOM 720 C CA . GLN A 1 89 ? -32.496 -13.656 80.048 1.00 84.44 89 GLN A CA 1
ATOM 721 C C . GLN A 1 89 ? -32.496 -13.618 81.586 1.00 84.44 89 GLN A C 1
ATOM 723 O O . GLN A 1 89 ? -32.158 -14.610 82.236 1.00 84.44 89 GLN A O 1
ATOM 728 N N . ALA A 1 90 ? -32.933 -12.513 82.195 1.00 81.94 90 ALA A N 1
ATOM 729 C CA . ALA A 1 90 ? -33.094 -12.390 83.642 1.00 81.94 90 ALA A CA 1
ATOM 730 C C . ALA A 1 90 ? -34.110 -13.410 84.187 1.00 81.94 90 ALA A C 1
ATOM 732 O O . ALA A 1 90 ? -33.887 -14.019 85.233 1.00 81.94 90 ALA A O 1
ATOM 733 N N . PHE A 1 91 ? -35.193 -13.668 83.449 1.00 80.00 91 PHE A N 1
ATOM 734 C CA . PHE A 1 91 ? -36.151 -14.717 83.790 1.00 80.00 91 PHE A CA 1
ATOM 735 C C . PHE A 1 91 ? -35.528 -16.125 83.708 1.00 80.00 91 PHE A C 1
ATOM 737 O O . PHE A 1 91 ? -35.685 -16.933 84.624 1.00 80.00 91 PHE A O 1
ATOM 744 N N . LEU A 1 92 ? -34.777 -16.419 82.643 1.00 77.88 92 LEU A N 1
ATOM 745 C CA . LEU A 1 92 ? -34.145 -17.727 82.430 1.00 77.88 92 LEU A CA 1
ATOM 746 C C . LEU A 1 92 ? -32.996 -18.011 83.414 1.00 77.88 92 LEU A C 1
ATOM 748 O O . LEU A 1 92 ? -32.798 -19.157 83.807 1.00 77.88 92 LEU A O 1
ATOM 752 N N . THR A 1 93 ? -32.275 -16.985 83.873 1.00 78.00 93 THR A N 1
ATOM 753 C CA . THR A 1 93 ? -31.240 -17.122 84.920 1.00 78.00 93 THR A CA 1
ATOM 754 C C . THR A 1 93 ? -31.834 -17.378 86.308 1.00 78.00 93 THR A C 1
ATOM 756 O O . THR A 1 93 ? -31.261 -18.135 87.090 1.00 78.00 93 THR A O 1
ATOM 759 N N . GLN A 1 94 ? -33.005 -16.807 86.609 1.00 72.25 94 GLN A N 1
ATOM 760 C CA . GLN A 1 94 ? -33.766 -17.097 87.833 1.00 72.25 94 GLN A CA 1
ATOM 761 C C . GLN A 1 94 ? -34.451 -18.474 87.792 1.00 72.25 94 GLN A C 1
ATOM 763 O O . GLN A 1 94 ? -34.738 -19.057 88.842 1.00 72.25 94 GLN A O 1
ATOM 768 N N . HIS A 1 95 ? -34.662 -19.026 86.593 1.00 66.81 95 HIS A N 1
ATOM 769 C CA . HIS A 1 95 ? -35.238 -20.350 86.362 1.00 66.81 95 HIS A CA 1
ATOM 770 C C . HIS A 1 95 ? -34.351 -21.219 85.450 1.00 66.81 95 HIS A C 1
ATOM 772 O O . HIS A 1 95 ? -34.759 -21.527 84.324 1.00 66.81 95 HIS A O 1
ATOM 778 N N . PRO A 1 96 ? -33.167 -21.662 85.926 1.00 60.09 96 PRO A N 1
ATOM 779 C CA . PRO A 1 96 ? -32.255 -22.471 85.128 1.00 60.09 96 PRO A CA 1
ATOM 780 C C . PRO A 1 96 ? -32.919 -23.792 84.741 1.00 60.09 96 PRO A C 1
ATOM 782 O O . PRO A 1 96 ? -33.419 -24.528 85.598 1.00 60.09 96 PRO A O 1
ATOM 785 N N . PHE A 1 97 ? -32.914 -24.109 83.452 1.00 60.94 97 PHE A N 1
ATOM 786 C CA . PHE A 1 97 ? -33.307 -25.417 82.945 1.00 60.94 97 PHE A CA 1
ATOM 787 C C . PHE A 1 97 ? -32.048 -26.154 82.468 1.00 60.94 97 PHE A C 1
ATOM 789 O O . PHE A 1 97 ? -31.164 -25.548 81.874 1.00 60.94 97 PHE A O 1
ATOM 796 N N . GLN A 1 98 ? -31.939 -27.451 82.767 1.00 50.44 98 GLN A N 1
ATOM 797 C CA . GLN A 1 98 ? -30.886 -28.306 82.212 1.00 50.44 98 GLN A CA 1
ATOM 798 C C . GLN A 1 98 ? -31.312 -28.772 80.816 1.00 50.44 98 GLN A C 1
ATOM 800 O O . GLN A 1 98 ? -32.417 -29.302 80.658 1.00 50.44 98 GLN A O 1
ATOM 805 N N . GLU A 1 99 ? -30.447 -28.578 79.820 1.00 45.03 99 GLU A N 1
ATOM 806 C CA . GLU A 1 99 ? -30.507 -29.308 78.553 1.00 45.03 99 GLU A CA 1
ATOM 807 C C . GLU A 1 99 ? -30.300 -30.790 78.871 1.00 45.03 99 GLU A C 1
ATOM 809 O O . GLU A 1 99 ? -29.201 -31.221 79.207 1.00 45.03 99 GLU A O 1
ATOM 814 N N . ILE A 1 100 ? -31.380 -31.565 78.866 1.00 42.75 100 ILE A N 1
ATOM 815 C CA . ILE A 1 100 ? -31.279 -33.021 78.827 1.00 42.75 100 ILE A CA 1
ATOM 816 C C . ILE A 1 100 ? -31.431 -33.374 77.353 1.00 42.75 100 ILE A C 1
ATOM 818 O O . ILE A 1 100 ? -32.492 -33.114 76.778 1.00 42.75 100 ILE A O 1
ATOM 822 N N . GLU A 1 101 ? -30.342 -33.878 76.764 1.00 41.06 101 GLU A N 1
ATOM 823 C CA . GLU A 1 101 ? -30.313 -34.502 75.439 1.00 41.06 101 GLU A CA 1
ATOM 824 C C . GLU A 1 101 ? -31.479 -35.488 75.292 1.00 41.06 101 GLU A C 1
ATOM 826 O O . GLU A 1 101 ? -31.871 -36.176 76.237 1.00 41.06 101 GLU A O 1
ATOM 831 N N . GLU A 1 102 ? -32.074 -35.497 74.104 1.00 44.75 102 GLU A N 1
ATOM 832 C CA . GLU A 1 102 ? -33.229 -36.312 73.752 1.00 44.75 102 GLU A CA 1
ATOM 833 C C . GLU A 1 102 ? -32.956 -37.810 73.952 1.00 44.75 102 GLU A C 1
ATOM 835 O O . GLU A 1 102 ? -32.414 -38.464 73.069 1.00 44.75 102 GLU A O 1
ATOM 840 N N . ASP A 1 103 ? -33.432 -38.388 75.056 1.00 30.56 103 ASP A N 1
ATOM 841 C CA . ASP A 1 103 ? -33.723 -39.820 75.111 1.00 30.56 103 ASP A CA 1
ATOM 842 C C . ASP A 1 103 ? -35.222 -40.036 74.900 1.00 30.56 103 ASP A C 1
ATOM 844 O O . ASP A 1 103 ? -36.079 -39.775 75.753 1.00 30.56 103 ASP A O 1
ATOM 848 N N . ALA A 1 104 ? -35.536 -40.519 73.702 1.00 41.91 104 ALA A N 1
ATOM 849 C CA . ALA A 1 104 ? -36.857 -40.923 73.267 1.00 41.91 104 ALA A CA 1
ATOM 850 C C . ALA A 1 104 ? -37.344 -42.170 74.031 1.00 41.91 104 ALA A C 1
ATOM 852 O O . ALA A 1 104 ? -37.398 -43.256 73.471 1.00 41.91 104 ALA A O 1
ATOM 853 N N . SER A 1 105 ? -37.722 -42.044 75.307 1.00 43.50 105 SER A N 1
ATOM 854 C CA . SER A 1 105 ? -38.703 -42.939 75.947 1.00 43.50 105 SER A CA 1
ATOM 855 C C . SER A 1 105 ? -39.097 -42.482 77.357 1.00 43.50 105 SER A C 1
ATOM 857 O O . SER A 1 105 ? -38.455 -42.819 78.343 1.00 43.50 105 SER A O 1
ATOM 859 N N . ALA A 1 106 ? -40.234 -41.798 77.492 1.00 34.81 106 ALA A N 1
ATOM 860 C CA . ALA A 1 106 ? -41.053 -41.920 78.700 1.00 34.81 106 ALA A CA 1
ATOM 861 C C . ALA A 1 106 ? -42.487 -41.463 78.428 1.00 34.81 106 ALA A C 1
ATOM 863 O O . ALA A 1 106 ? -42.762 -40.304 78.121 1.00 34.81 106 ALA A O 1
ATOM 864 N N . LEU A 1 107 ? -43.397 -42.425 78.539 1.00 38.22 107 LEU A N 1
ATOM 865 C CA . LEU A 1 107 ? -44.837 -42.265 78.440 1.00 38.22 107 LEU A CA 1
ATOM 866 C C . LEU A 1 107 ? -45.403 -41.286 79.477 1.00 38.22 107 LEU A C 1
ATOM 868 O O . LEU A 1 107 ? -44.911 -41.136 80.591 1.00 38.22 107 LEU A O 1
ATOM 872 N N . ALA A 1 108 ? -46.506 -40.680 79.050 1.00 47.91 108 ALA A N 1
ATOM 873 C CA . ALA A 1 108 ? -47.415 -39.792 79.751 1.00 47.91 108 ALA A CA 1
ATOM 874 C C . ALA A 1 108 ? -47.676 -40.074 81.247 1.00 47.91 108 ALA A C 1
ATOM 876 O O . ALA A 1 108 ? -47.762 -41.223 81.675 1.00 47.91 108 ALA A O 1
ATOM 877 N N . LYS A 1 109 ? -48.058 -38.969 81.916 1.00 48.28 109 LYS A N 1
ATOM 878 C CA . LYS A 1 109 ? -48.779 -38.817 83.202 1.00 48.28 109 LYS A CA 1
ATOM 879 C C . LYS A 1 109 ? -47.908 -38.460 84.411 1.00 48.28 109 LYS A C 1
ATOM 881 O O . LYS A 1 109 ? -47.566 -39.304 85.219 1.00 48.28 109 LYS A O 1
ATOM 886 N N . ASP A 1 110 ? -47.611 -37.167 84.544 1.00 36.66 110 ASP A N 1
ATOM 887 C CA . ASP A 1 110 ? -48.132 -36.339 85.645 1.00 36.66 110 ASP A CA 1
ATOM 888 C C . ASP A 1 110 ? -47.662 -34.888 85.472 1.00 36.66 110 ASP A C 1
ATOM 890 O O . ASP A 1 110 ? -46.474 -34.567 85.522 1.00 36.66 110 ASP A O 1
ATOM 894 N N . ALA A 1 111 ? -48.612 -33.978 85.244 1.00 45.31 111 ALA A N 1
ATOM 895 C CA . ALA A 1 111 ? -48.347 -32.553 85.081 1.00 45.31 111 ALA A CA 1
ATOM 896 C C . ALA A 1 111 ? -48.054 -31.905 86.443 1.00 45.31 111 ALA A C 1
ATOM 898 O O . ALA A 1 111 ? -48.878 -31.174 86.993 1.00 45.31 111 ALA A O 1
ATOM 899 N N . SER A 1 112 ? -46.873 -32.176 87.004 1.00 49.31 112 SER A N 1
ATOM 900 C CA . SER A 1 112 ? -46.398 -31.420 88.159 1.00 49.31 112 SER A CA 1
ATOM 901 C C . SER A 1 112 ? -46.171 -29.949 87.753 1.00 49.31 112 SER A C 1
ATOM 903 O O . SER A 1 112 ? -45.736 -29.678 86.626 1.00 49.31 112 SER A O 1
ATOM 905 N N . PRO A 1 113 ? -46.406 -28.970 88.650 1.00 53.81 113 PRO A N 1
ATOM 906 C CA . PRO A 1 113 ? -46.129 -27.552 88.387 1.00 53.81 113 PRO A CA 1
ATOM 907 C C . PRO A 1 113 ? -44.691 -27.287 87.904 1.00 53.81 113 PRO A C 1
ATOM 909 O O . PRO A 1 113 ? -44.454 -26.343 87.154 1.00 53.81 113 PRO A O 1
ATOM 912 N N . LYS A 1 114 ? -43.737 -28.157 88.278 1.00 56.31 114 LYS A N 1
ATOM 913 C CA . LYS A 1 114 ? -42.333 -28.102 87.845 1.00 56.31 114 LYS A CA 1
ATOM 914 C C . LYS A 1 114 ? -42.144 -28.462 86.365 1.00 56.31 114 LYS A C 1
ATOM 916 O O . LYS A 1 114 ? -41.394 -27.776 85.683 1.00 56.31 114 LYS A O 1
ATOM 921 N N . SER A 1 115 ? -42.845 -29.477 85.851 1.00 56.47 115 SER A N 1
ATOM 922 C CA . SER A 1 115 ? -42.766 -29.885 84.434 1.00 56.47 115 SER A CA 1
ATOM 923 C C . SER A 1 115 ? -43.398 -28.847 83.494 1.00 56.47 115 SER A C 1
ATOM 925 O O . SER A 1 115 ? -42.861 -28.568 82.419 1.00 56.47 115 SER A O 1
ATOM 927 N N . ARG A 1 116 ? -44.492 -28.198 83.928 1.00 59.09 116 ARG A N 1
ATOM 928 C CA . ARG A 1 116 ? -45.102 -27.070 83.197 1.00 59.09 116 ARG A CA 1
ATOM 929 C C . ARG A 1 116 ? -44.179 -25.852 83.157 1.00 59.09 116 ARG A C 1
ATOM 931 O O . ARG A 1 116 ? -43.945 -25.321 82.081 1.00 59.09 116 ARG A O 1
ATOM 938 N N . SER A 1 117 ? -43.597 -25.469 84.294 1.00 60.84 117 SER A N 1
ATOM 939 C CA . SER A 1 117 ? -42.629 -24.365 84.369 1.00 60.84 117 SER A CA 1
ATOM 940 C C . SER A 1 117 ? -41.389 -24.617 83.498 1.00 60.84 117 SER A C 1
ATOM 942 O O . SER A 1 117 ? -41.000 -23.733 82.746 1.00 60.84 117 SER A O 1
ATOM 944 N N . GLN A 1 118 ? -40.832 -25.834 83.494 1.00 65.19 118 GLN A N 1
ATOM 945 C CA . GLN A 1 118 ? -39.700 -26.193 82.626 1.00 65.19 118 GLN A CA 1
ATOM 946 C C . GLN A 1 118 ? -40.047 -26.154 81.131 1.00 65.19 118 GLN A C 1
ATOM 948 O O . GLN A 1 118 ? -39.243 -25.690 80.326 1.00 65.19 118 GLN A O 1
ATOM 953 N N . SER A 1 119 ? -41.239 -26.618 80.749 1.00 66.88 119 SER A N 1
ATOM 954 C CA . SER A 1 119 ? -41.691 -26.576 79.350 1.00 66.88 119 SER A CA 1
ATOM 955 C C . SER A 1 119 ? -41.891 -25.137 78.858 1.00 66.88 119 SER A C 1
ATOM 957 O O . SER A 1 119 ? -41.551 -24.825 77.719 1.00 66.88 119 SER A O 1
ATOM 959 N N . LEU A 1 120 ? -42.378 -24.248 79.730 1.00 69.75 120 LEU A N 1
ATOM 960 C CA . LEU A 1 120 ? -42.543 -22.821 79.443 1.00 69.75 120 LEU A CA 1
ATOM 961 C C . LEU A 1 120 ? -41.197 -22.086 79.352 1.00 69.75 120 LEU A C 1
ATOM 963 O O . LEU A 1 120 ? -41.005 -21.299 78.429 1.00 69.75 120 LEU A O 1
ATOM 967 N N . SER A 1 121 ? -40.236 -22.389 80.233 1.00 74.12 121 SER A N 1
ATOM 968 C CA . SER A 1 121 ? -38.872 -21.849 80.133 1.00 74.12 121 SER A CA 1
ATOM 969 C C . SER A 1 121 ? -38.180 -22.262 78.830 1.00 74.12 121 SER A C 1
ATOM 971 O O . SER A 1 121 ? -37.524 -21.433 78.208 1.00 74.12 121 SER A O 1
ATOM 973 N N . ARG A 1 122 ? -38.376 -23.507 78.359 1.00 78.25 122 ARG A N 1
ATOM 974 C CA . ARG A 1 122 ? -37.865 -23.950 77.046 1.00 78.25 122 ARG A CA 1
ATOM 975 C C . ARG A 1 122 ? -38.489 -23.176 75.886 1.00 78.25 122 ARG A C 1
ATOM 977 O O . A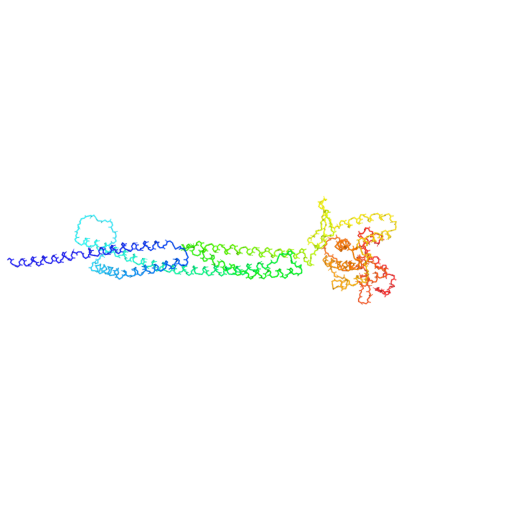RG A 1 122 ? -37.779 -22.830 74.948 1.00 78.25 122 ARG A O 1
ATOM 984 N N . LEU A 1 123 ? -39.800 -22.925 75.926 1.00 80.81 123 LEU A N 1
ATOM 985 C CA . LEU A 1 123 ? -40.487 -22.161 74.881 1.00 80.81 123 LEU A CA 1
ATOM 986 C C . LEU A 1 123 ? -39.965 -20.720 74.816 1.00 80.81 123 LEU A C 1
ATOM 988 O O . LEU A 1 123 ? -39.633 -20.245 73.734 1.00 80.81 123 LEU A O 1
ATOM 992 N N . LEU A 1 124 ? -39.835 -20.061 75.970 1.00 82.81 124 LEU A N 1
ATOM 993 C CA . LEU A 1 124 ? -39.299 -18.701 76.059 1.00 82.81 124 LEU A CA 1
ATOM 994 C C . LEU A 1 124 ? -37.838 -18.623 75.629 1.00 82.81 124 LEU A C 1
ATOM 996 O O . LEU A 1 124 ? -37.471 -17.684 74.935 1.00 82.81 124 LEU A O 1
ATOM 1000 N N . TRP A 1 125 ? -37.015 -19.612 75.989 1.00 84.88 125 TRP A N 1
ATOM 1001 C CA . TRP A 1 125 ? -35.637 -19.687 75.511 1.00 84.88 125 TRP A CA 1
ATOM 1002 C C . TRP A 1 125 ? -35.577 -19.827 73.989 1.00 84.88 125 TRP A C 1
ATOM 1004 O O . TRP A 1 125 ? -34.847 -19.080 73.346 1.00 84.88 125 TRP A O 1
ATOM 1014 N N . LYS A 1 126 ? -36.397 -20.707 73.393 1.00 86.81 126 LYS A N 1
ATOM 1015 C CA . LYS A 1 126 ? -36.479 -20.836 71.930 1.00 86.81 126 LYS A CA 1
ATOM 1016 C C . LYS A 1 126 ? -36.914 -19.525 71.272 1.00 86.81 126 LYS A C 1
ATOM 1018 O O . LYS A 1 126 ? -36.276 -19.101 70.319 1.00 86.81 126 LYS A O 1
ATOM 1023 N N . GLN A 1 127 ? -37.955 -18.865 71.783 1.00 86.81 127 GLN A N 1
ATOM 1024 C CA . GLN A 1 127 ? -38.421 -17.586 71.235 1.00 86.81 127 GLN A CA 1
ATOM 1025 C C . GLN A 1 127 ? -37.378 -16.470 71.389 1.00 86.81 127 GLN A C 1
ATOM 1027 O O . GLN A 1 127 ? -37.125 -15.752 70.430 1.00 86.81 127 GLN A O 1
ATOM 1032 N N . ALA A 1 128 ? -36.728 -16.345 72.549 1.00 86.88 128 ALA A N 1
ATOM 1033 C CA . ALA A 1 128 ? -35.664 -15.365 72.764 1.00 86.88 128 ALA A CA 1
ATOM 1034 C C . ALA A 1 128 ? -34.435 -15.640 71.879 1.00 86.88 128 ALA A C 1
ATOM 1036 O O . ALA A 1 128 ? -33.869 -14.706 71.319 1.00 86.88 128 ALA A O 1
ATOM 1037 N N . SER A 1 129 ? -34.061 -16.911 71.695 1.00 88.00 129 SER A N 1
ATOM 1038 C CA . SER A 1 129 ? -32.978 -17.315 70.791 1.00 88.00 129 SER A CA 1
ATOM 1039 C C . SER A 1 129 ? -33.302 -16.972 69.339 1.00 88.00 129 SER A C 1
ATOM 1041 O O . SER A 1 129 ? -32.464 -16.397 68.654 1.00 88.00 129 SER A O 1
ATOM 1043 N N . VAL A 1 130 ? -34.517 -17.283 68.875 1.00 93.00 130 VAL A N 1
ATOM 1044 C CA . VAL A 1 130 ? -34.971 -16.949 67.516 1.00 93.00 130 VAL A CA 1
ATOM 1045 C C . VAL A 1 130 ? -35.022 -15.435 67.320 1.00 93.00 130 VAL A C 1
ATOM 1047 O O . VAL A 1 130 ? -34.527 -14.940 66.316 1.00 93.00 130 VAL A O 1
ATOM 1050 N N . ALA A 1 131 ? -35.565 -14.682 68.280 1.00 91.25 131 ALA A N 1
ATOM 1051 C CA . ALA A 1 131 ? -35.604 -13.223 68.221 1.00 91.25 131 ALA A CA 1
ATOM 1052 C C . ALA A 1 131 ? -34.195 -12.602 68.177 1.00 91.25 131 ALA A C 1
ATOM 1054 O O . ALA A 1 131 ? -33.966 -11.687 67.389 1.00 91.25 131 ALA A O 1
ATOM 1055 N N . SER A 1 132 ? -33.246 -13.115 68.970 1.00 91.38 132 SER A N 1
ATOM 1056 C CA . SER A 1 132 ? -31.842 -12.679 68.931 1.00 91.38 132 SER A CA 1
ATOM 1057 C C . SER A 1 132 ? -31.199 -12.985 67.579 1.00 91.38 132 SER A C 1
ATOM 1059 O O . SER A 1 132 ? -30.615 -12.098 66.969 1.00 91.38 132 SER A O 1
ATOM 1061 N N . GLU A 1 133 ? -31.355 -14.211 67.071 1.00 93.69 133 GLU A N 1
ATOM 1062 C CA . GLU A 1 133 ? -30.777 -14.614 65.786 1.00 93.69 133 GLU A CA 1
ATOM 1063 C C . GLU A 1 133 ? -31.359 -13.802 64.619 1.00 93.69 133 GLU A C 1
ATOM 1065 O O . GLU A 1 133 ? -30.623 -13.367 63.735 1.00 93.69 133 GLU A O 1
ATOM 1070 N N . LEU A 1 134 ? -32.674 -13.560 64.619 1.00 93.44 134 LEU A N 1
ATOM 1071 C CA . LEU A 1 134 ? -33.336 -12.724 63.617 1.00 93.44 134 LEU A CA 1
ATOM 1072 C C . LEU A 1 134 ? -32.878 -11.264 63.698 1.00 93.44 134 LEU A C 1
ATOM 1074 O O . LEU A 1 134 ? -32.682 -10.639 62.660 1.00 93.44 134 LEU A O 1
ATOM 1078 N N . TRP A 1 135 ? -32.677 -10.723 64.902 1.00 94.44 135 TRP A N 1
ATOM 1079 C CA . TRP A 1 135 ? -32.169 -9.364 65.092 1.00 94.44 135 TRP A CA 1
ATOM 1080 C C . TRP A 1 135 ? -30.734 -9.211 64.581 1.00 94.44 135 TRP A C 1
ATOM 1082 O O . TRP A 1 135 ? -30.447 -8.283 63.818 1.00 94.44 135 TRP A O 1
ATOM 1092 N N . ASP A 1 136 ? -29.850 -10.144 64.936 1.00 93.75 136 ASP A N 1
ATOM 1093 C CA . ASP A 1 136 ? -28.456 -10.154 64.484 1.00 93.75 136 ASP A CA 1
ATOM 1094 C C . ASP A 1 136 ? -28.374 -10.337 62.961 1.00 93.75 136 ASP A C 1
ATOM 1096 O O . ASP A 1 136 ? -27.629 -9.636 62.272 1.00 93.75 136 ASP A O 1
ATOM 1100 N N . ARG A 1 137 ? -29.204 -11.225 62.400 1.00 94.44 137 ARG A N 1
ATOM 1101 C CA . ARG A 1 137 ? -29.299 -11.443 60.951 1.00 94.44 137 ARG A CA 1
ATOM 1102 C C . ARG A 1 137 ? -29.806 -10.203 60.220 1.00 94.44 137 ARG A C 1
ATOM 1104 O O . ARG A 1 137 ? -29.193 -9.802 59.233 1.00 94.44 137 ARG A O 1
ATOM 1111 N N . LEU A 1 138 ? -30.897 -9.593 60.684 1.00 93.94 138 LEU A N 1
ATOM 1112 C CA . LEU A 1 138 ? -31.479 -8.405 60.056 1.00 93.94 138 LEU A CA 1
ATOM 1113 C C . LEU A 1 138 ? -30.491 -7.234 60.091 1.00 93.94 138 LEU A C 1
ATOM 1115 O O . LEU A 1 138 ? -30.265 -6.586 59.073 1.00 93.94 138 LEU A O 1
ATOM 1119 N N . THR A 1 139 ? -29.855 -6.984 61.239 1.00 92.94 139 THR A N 1
ATOM 1120 C CA . THR A 1 139 ? -28.861 -5.907 61.368 1.00 92.94 139 THR A CA 1
ATOM 1121 C C . THR A 1 139 ? -27.632 -6.136 60.486 1.00 92.94 139 THR A C 1
ATOM 1123 O O . THR A 1 139 ? -27.177 -5.189 59.840 1.00 92.94 139 THR A O 1
ATOM 1126 N N . ALA A 1 140 ? -27.137 -7.375 60.376 1.00 94.25 140 ALA A N 1
ATOM 1127 C CA . ALA A 1 140 ? -26.069 -7.724 59.440 1.00 94.25 140 ALA A CA 1
ATOM 1128 C C . ALA A 1 140 ? -26.487 -7.495 57.976 1.00 94.25 140 ALA A C 1
ATOM 1130 O O . ALA A 1 140 ? -25.776 -6.817 57.232 1.00 94.25 140 ALA A O 1
ATOM 1131 N N . ARG A 1 141 ? -27.674 -7.973 57.577 1.00 94.12 141 ARG A N 1
ATOM 1132 C CA . ARG A 1 141 ? -28.209 -7.782 56.218 1.00 94.12 141 ARG A CA 1
ATOM 1133 C C . ARG A 1 141 ? -28.405 -6.308 55.862 1.00 94.12 141 ARG A C 1
ATOM 1135 O O . ARG A 1 141 ? -28.107 -5.929 54.735 1.00 94.12 141 ARG A O 1
ATOM 1142 N N . CYS A 1 142 ? -28.858 -5.469 56.796 1.00 93.19 142 CYS A N 1
ATOM 1143 C CA . CYS A 1 142 ? -28.953 -4.021 56.587 1.00 93.19 142 CYS A CA 1
ATOM 1144 C C . CYS A 1 142 ? -27.584 -3.402 56.270 1.00 93.19 142 CYS A C 1
ATOM 1146 O O . CYS A 1 142 ? -27.450 -2.633 55.325 1.00 93.19 142 CYS A O 1
ATOM 1148 N N . LEU A 1 143 ? -26.546 -3.755 57.035 1.00 94.06 143 LEU A N 1
ATOM 1149 C CA . LEU A 1 143 ? -25.194 -3.241 56.797 1.00 94.06 143 LEU A CA 1
ATOM 1150 C C . LEU A 1 143 ? -24.626 -3.710 55.454 1.00 94.06 143 LEU A C 1
ATOM 1152 O O . LEU A 1 143 ? -23.984 -2.926 54.754 1.00 94.06 143 LEU A O 1
ATOM 1156 N N . ASP A 1 144 ? -24.864 -4.966 55.083 1.00 92.62 144 ASP A N 1
ATOM 1157 C CA . ASP A 1 144 ? -24.399 -5.509 53.808 1.00 92.62 144 ASP A CA 1
ATOM 1158 C C . ASP A 1 144 ? -25.147 -4.902 52.617 1.00 92.62 144 ASP A C 1
ATOM 1160 O O . ASP A 1 144 ? -24.505 -4.526 51.634 1.00 92.62 144 ASP A O 1
ATOM 1164 N N . GLN A 1 145 ? -26.464 -4.700 52.727 1.00 91.12 145 GLN A N 1
ATOM 1165 C CA . GLN A 1 145 ? -27.257 -3.996 51.718 1.00 91.12 145 GLN A CA 1
ATOM 1166 C C . GLN A 1 145 ? -26.794 -2.543 51.559 1.00 91.12 145 GLN A C 1
ATOM 1168 O O . GLN A 1 145 ? -26.639 -2.070 50.434 1.00 91.12 145 GLN A O 1
ATOM 1173 N N . HIS A 1 146 ? -26.504 -1.845 52.661 1.00 93.06 146 HIS A N 1
ATOM 1174 C CA . HIS A 1 146 ? -25.954 -0.493 52.617 1.00 93.06 146 HIS A CA 1
ATOM 1175 C C . HIS A 1 146 ? -24.602 -0.451 51.892 1.00 93.06 146 HIS A C 1
ATOM 1177 O O . HIS A 1 146 ? -24.429 0.328 50.958 1.00 93.06 146 HIS A O 1
ATOM 1183 N N . ARG A 1 147 ? -23.663 -1.337 52.249 1.00 92.81 147 ARG A N 1
ATOM 1184 C CA . ARG A 1 147 ? -22.362 -1.444 51.562 1.00 92.81 147 ARG A CA 1
ATOM 1185 C C . ARG A 1 147 ? -22.517 -1.782 50.082 1.00 92.81 147 ARG A C 1
ATOM 1187 O O . ARG A 1 147 ? -21.751 -1.284 49.262 1.00 92.81 147 ARG A O 1
ATOM 1194 N N . HIS A 1 148 ? -23.471 -2.645 49.738 1.00 90.81 148 HIS A N 1
ATOM 1195 C CA . HIS A 1 148 ? -23.766 -2.989 48.353 1.00 90.81 148 HIS A CA 1
ATOM 1196 C C . HIS A 1 148 ? -24.282 -1.770 47.578 1.00 90.81 148 HIS A C 1
ATOM 1198 O O . HIS A 1 148 ? -23.741 -1.468 46.519 1.00 90.81 148 HIS A O 1
ATOM 1204 N N . LEU A 1 149 ? -25.234 -1.014 48.136 1.00 90.88 149 LEU A N 1
ATOM 1205 C CA . LEU A 1 149 ? -25.733 0.239 47.556 1.00 90.88 149 LEU A CA 1
ATOM 1206 C C . LEU A 1 149 ? -24.609 1.259 47.325 1.00 90.88 149 LEU A C 1
ATOM 1208 O O . LEU A 1 149 ? -24.544 1.861 46.257 1.00 90.88 149 LEU A O 1
ATOM 1212 N N . GLU A 1 150 ? -23.703 1.436 48.290 1.00 92.25 150 GLU A N 1
ATOM 1213 C CA . GLU A 1 150 ? -22.573 2.363 48.150 1.00 92.25 150 GLU A CA 1
ATOM 1214 C C . GLU A 1 150 ? -21.623 1.974 47.016 1.00 92.25 150 GLU A C 1
ATOM 1216 O O . GLU A 1 150 ? -21.293 2.821 46.186 1.00 92.25 150 GLU A O 1
ATOM 1221 N N . ARG A 1 151 ? -21.247 0.692 46.930 1.00 91.81 151 ARG A N 1
ATOM 1222 C CA . ARG A 1 151 ? -20.404 0.180 45.837 1.00 91.81 151 ARG A CA 1
ATOM 1223 C C . ARG A 1 151 ? -21.086 0.318 44.480 1.00 91.81 151 ARG A C 1
ATOM 1225 O O . ARG A 1 151 ? -20.448 0.727 43.518 1.00 91.81 151 ARG A O 1
ATOM 1232 N N . THR A 1 152 ? -22.382 0.019 44.406 1.00 91.88 152 THR A N 1
ATOM 1233 C CA . THR A 1 152 ? -23.163 0.148 43.170 1.00 91.88 152 THR A CA 1
ATOM 1234 C C . THR A 1 152 ? -23.210 1.600 42.688 1.00 91.88 152 THR A C 1
ATOM 1236 O O . THR A 1 152 ? -23.068 1.855 41.496 1.00 91.88 152 THR A O 1
ATOM 1239 N N . ILE A 1 153 ? -23.365 2.568 43.597 1.00 91.62 153 ILE A N 1
ATOM 1240 C CA . ILE A 1 153 ? -23.348 4.005 43.270 1.00 91.62 153 ILE A CA 1
ATOM 1241 C C . ILE A 1 153 ? -21.980 4.440 42.731 1.00 91.62 153 ILE A C 1
ATOM 1243 O O . ILE A 1 153 ? -21.922 5.221 41.780 1.00 91.62 153 ILE A O 1
ATOM 1247 N N . GLU A 1 154 ? -20.890 3.953 43.325 1.00 92.75 154 GLU A N 1
ATOM 1248 C CA . GLU A 1 154 ? -19.526 4.220 42.856 1.00 92.75 154 GLU A CA 1
ATOM 1249 C C . GLU A 1 154 ? -19.299 3.632 41.456 1.00 92.75 154 GLU A C 1
ATOM 1251 O O . GLU A 1 154 ? -18.938 4.362 40.537 1.00 92.75 154 GLU A O 1
ATOM 1256 N N . GLN A 1 155 ? -19.658 2.364 41.239 1.00 93.38 155 GLN A N 1
ATOM 1257 C CA . GLN A 1 155 ? -19.549 1.710 39.931 1.00 93.38 155 GLN A CA 1
ATOM 1258 C C . GLN A 1 155 ? -20.405 2.380 38.845 1.00 93.38 155 GLN A C 1
ATOM 1260 O O . GLN A 1 155 ? -19.950 2.530 37.713 1.00 93.38 155 GLN A O 1
ATOM 1265 N N . LEU A 1 156 ? -21.634 2.808 39.164 1.00 92.81 156 LEU A N 1
ATOM 1266 C CA . LEU A 1 156 ? -22.495 3.540 38.224 1.00 92.81 156 LEU A CA 1
ATOM 1267 C C . LEU A 1 156 ? -21.929 4.921 37.881 1.00 92.81 156 LEU A C 1
ATOM 1269 O O . LEU A 1 156 ? -22.057 5.375 36.744 1.00 92.81 156 LEU A O 1
ATOM 1273 N N . ARG A 1 157 ? -21.289 5.588 38.846 1.00 93.38 157 ARG A N 1
ATOM 1274 C CA . ARG A 1 157 ? -20.605 6.864 38.620 1.00 93.38 157 ARG A CA 1
ATOM 1275 C C . ARG A 1 157 ? -19.400 6.683 37.705 1.00 93.38 157 ARG A C 1
ATOM 1277 O O . ARG A 1 157 ? -19.286 7.412 36.723 1.00 93.38 157 ARG A O 1
ATOM 1284 N N . ASP A 1 158 ? -18.552 5.703 37.995 1.00 94.38 158 ASP A N 1
ATOM 1285 C CA . ASP A 1 158 ? -17.362 5.402 37.198 1.00 94.38 158 ASP A CA 1
ATOM 1286 C C . ASP A 1 158 ? -17.735 4.965 35.778 1.00 94.38 158 ASP A C 1
ATOM 1288 O O . ASP A 1 158 ? -17.080 5.360 34.811 1.00 94.38 158 ASP A O 1
ATOM 1292 N N . LEU A 1 159 ? -18.834 4.216 35.629 1.00 94.56 159 LEU A N 1
ATOM 1293 C CA . LEU A 1 159 ? -19.394 3.863 34.328 1.00 94.56 159 LEU A CA 1
ATOM 1294 C C . LEU A 1 159 ? -19.803 5.119 33.551 1.00 94.56 159 LEU A C 1
ATOM 1296 O O . LEU A 1 159 ? -19.411 5.268 32.397 1.00 94.56 159 LEU A O 1
ATOM 1300 N N . GLY A 1 160 ? -20.549 6.034 34.179 1.00 93.00 160 GLY A N 1
ATOM 1301 C CA . GLY A 1 160 ? -20.971 7.285 33.545 1.00 93.00 160 GLY A CA 1
ATOM 1302 C C . GLY A 1 160 ? -19.792 8.170 33.128 1.00 93.00 160 GLY A C 1
ATOM 1303 O O . GLY A 1 160 ? -19.790 8.717 32.026 1.00 93.00 160 GLY A O 1
ATOM 1304 N N . VAL A 1 161 ? -18.755 8.264 33.968 1.00 94.75 161 VAL A N 1
ATOM 1305 C CA . VAL A 1 161 ? -17.506 8.969 33.629 1.00 94.75 161 VAL A CA 1
ATOM 1306 C C . VAL A 1 161 ? -16.825 8.307 32.429 1.00 94.75 161 VAL A C 1
ATOM 1308 O O . VAL A 1 161 ? -16.519 8.992 31.456 1.00 94.75 161 VAL A O 1
ATOM 1311 N N . SER A 1 162 ? -16.677 6.980 32.446 1.00 95.62 162 SER A N 1
ATOM 1312 C CA . SER A 1 162 ? -16.026 6.222 31.369 1.00 95.62 162 SER A CA 1
ATOM 1313 C C . SER A 1 162 ? -16.778 6.337 30.036 1.00 95.62 162 SER A C 1
ATOM 1315 O O . SER A 1 162 ? -16.159 6.516 28.987 1.00 95.62 162 SER A O 1
ATOM 1317 N N . ILE A 1 163 ? -18.117 6.273 30.055 1.00 95.44 163 ILE A N 1
ATOM 1318 C CA . ILE A 1 163 ? -18.962 6.461 28.863 1.00 95.44 163 ILE A CA 1
ATOM 1319 C C . ILE A 1 163 ? -18.779 7.872 28.299 1.00 95.44 163 ILE A C 1
ATOM 1321 O O . ILE A 1 163 ? -18.626 8.034 27.084 1.00 95.44 163 ILE A O 1
ATOM 1325 N N . LYS A 1 164 ? -18.759 8.893 29.161 1.00 95.69 164 LYS A N 1
ATOM 1326 C CA . LYS A 1 164 ? -18.572 10.283 28.740 1.00 95.69 164 LYS A CA 1
ATOM 1327 C C . LYS A 1 164 ? -17.186 10.518 28.138 1.00 95.69 164 LYS A C 1
ATOM 1329 O O . LYS A 1 164 ? -17.096 11.068 27.046 1.00 95.69 164 LYS A O 1
ATOM 1334 N N . GLU A 1 165 ? -16.126 10.053 28.797 1.00 96.25 165 GLU A N 1
ATOM 1335 C CA . GLU A 1 165 ? -14.750 10.162 28.294 1.00 96.25 165 GLU A CA 1
ATOM 1336 C C . GLU A 1 165 ? -14.584 9.465 26.938 1.00 96.25 165 GLU A C 1
ATOM 1338 O O . GLU A 1 165 ? -14.026 10.047 26.004 1.00 96.25 165 GLU A O 1
ATOM 1343 N N . ALA A 1 166 ? -15.129 8.252 26.791 1.00 96.38 166 ALA A N 1
ATOM 1344 C CA . ALA A 1 166 ? -15.131 7.542 25.516 1.00 96.38 166 ALA A CA 1
ATOM 1345 C C . ALA A 1 166 ? -15.918 8.306 24.440 1.00 96.38 166 ALA A C 1
ATOM 1347 O O . ALA A 1 166 ? -15.476 8.391 23.296 1.00 96.38 166 ALA A O 1
ATOM 1348 N N . THR A 1 167 ? -17.064 8.888 24.798 1.00 97.25 167 THR A N 1
ATOM 1349 C CA . THR A 1 167 ? -17.898 9.677 23.882 1.00 97.25 167 THR A CA 1
ATOM 1350 C C . THR A 1 167 ? -17.173 10.929 23.395 1.00 97.25 167 THR A C 1
ATOM 1352 O O . THR A 1 167 ? -17.162 11.192 22.193 1.00 97.25 167 THR A O 1
ATOM 1355 N N . ASP A 1 168 ? -16.532 11.676 24.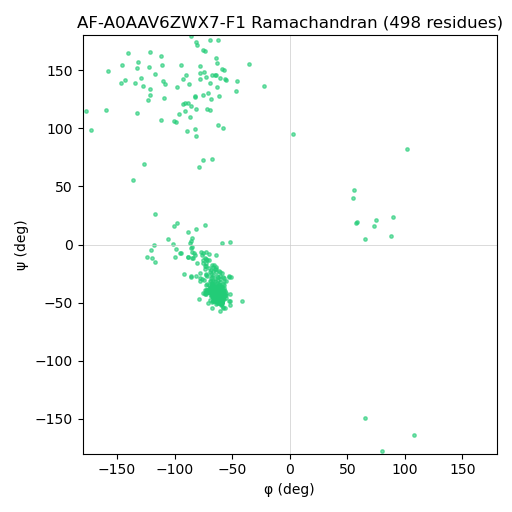294 1.00 96.56 168 ASP A N 1
ATOM 1356 C CA . ASP A 1 168 ? -15.785 12.889 23.959 1.00 96.56 168 ASP A CA 1
ATOM 1357 C C . ASP A 1 168 ? -14.569 12.572 23.077 1.00 96.56 168 ASP A C 1
ATOM 1359 O O . ASP A 1 168 ? -14.331 13.258 22.079 1.00 96.56 168 ASP A O 1
ATOM 1363 N N . ALA A 1 169 ? -13.840 11.495 23.383 1.00 96.12 169 ALA A N 1
ATOM 1364 C CA . ALA A 1 169 ? -12.721 11.041 22.564 1.00 96.12 169 ALA A CA 1
ATOM 1365 C C . ALA A 1 169 ? -13.175 10.558 21.173 1.00 96.12 169 ALA A C 1
ATOM 1367 O O . ALA A 1 169 ? -12.545 10.888 20.167 1.00 96.12 169 ALA A O 1
ATOM 1368 N N . LEU A 1 170 ? -14.300 9.835 21.088 1.00 97.06 170 LEU A N 1
ATOM 1369 C CA . LEU A 1 170 ? -14.897 9.426 19.813 1.00 97.06 170 LEU A CA 1
ATOM 1370 C C . LEU A 1 170 ? -1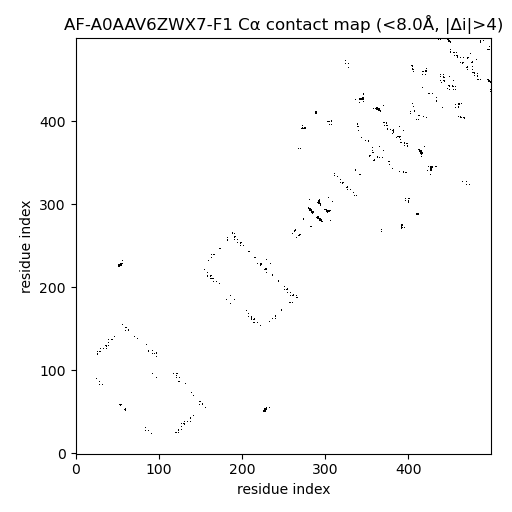5.348 10.632 18.982 1.00 97.06 170 LEU A C 1
ATOM 1372 O O . LEU A 1 170 ? -15.078 10.664 17.786 1.00 97.06 170 LEU A O 1
ATOM 1376 N N . ASN A 1 171 ? -15.964 11.648 19.596 1.00 96.62 171 ASN A N 1
ATOM 1377 C CA . ASN A 1 171 ? -16.358 12.881 18.904 1.00 96.62 171 ASN A CA 1
ATOM 1378 C C . ASN A 1 171 ? -15.146 13.595 18.280 1.00 96.62 171 ASN A C 1
ATOM 1380 O O . ASN A 1 171 ? -15.210 14.061 17.142 1.00 96.62 171 ASN A O 1
ATOM 1384 N N . GLN A 1 172 ? -14.030 13.673 19.011 1.00 95.88 172 GLN A N 1
ATOM 1385 C CA . GLN A 1 172 ? -12.791 14.270 18.503 1.00 95.88 172 GLN A CA 1
ATOM 1386 C C . GLN A 1 172 ? -12.221 13.463 17.334 1.00 95.88 172 GLN A C 1
ATOM 1388 O O . GLN A 1 172 ? -11.863 14.033 16.303 1.00 95.88 172 GLN A O 1
ATOM 1393 N N . ALA A 1 173 ? -12.183 12.139 17.464 1.00 96.38 173 ALA A N 1
ATOM 1394 C CA . ALA A 1 173 ? -11.659 11.264 16.426 1.00 96.38 173 ALA A CA 1
ATOM 1395 C C . ALA A 1 173 ? -12.535 11.281 15.152 1.00 96.38 173 ALA A C 1
ATOM 1397 O O . ALA A 1 173 ? -12.017 11.338 14.037 1.00 96.38 173 ALA A O 1
ATOM 1398 N N . GLU A 1 174 ? -13.861 11.310 15.297 1.00 96.12 174 GLU A N 1
ATOM 1399 C CA . GLU A 1 174 ? -14.800 11.458 14.178 1.00 96.12 174 GLU A CA 1
ATOM 1400 C C . GLU A 1 174 ? -14.669 12.832 13.502 1.00 96.12 174 GLU A C 1
ATOM 1402 O O . GLU A 1 174 ? -14.721 12.917 12.277 1.00 96.12 174 GLU A O 1
ATOM 1407 N N . SER A 1 175 ? -14.409 13.903 14.259 1.00 95.75 175 SER A N 1
ATOM 1408 C CA . SER A 1 175 ? -14.118 15.225 13.687 1.00 95.75 175 SER A CA 1
ATOM 1409 C C . SER A 1 175 ? -12.904 15.176 12.756 1.00 95.75 175 SER A C 1
ATOM 1411 O O . SER A 1 175 ? -12.988 15.627 11.613 1.00 95.75 175 SER A O 1
ATOM 1413 N N . VAL A 1 176 ? -11.809 14.528 13.172 1.00 94.69 176 VAL A N 1
ATOM 1414 C CA . VAL A 1 176 ? -10.634 14.328 12.304 1.00 94.69 176 VAL A CA 1
ATOM 1415 C C . VAL A 1 176 ? -11.013 13.545 11.046 1.00 94.69 176 VAL A C 1
ATOM 1417 O O . VAL A 1 176 ? -10.627 13.932 9.945 1.00 94.69 176 VAL A O 1
ATOM 1420 N N . GLN A 1 177 ? -11.828 12.496 11.170 1.00 93.62 177 GLN A N 1
ATOM 1421 C CA . GLN A 1 177 ? -12.284 11.702 10.027 1.00 93.62 177 GLN A CA 1
ATOM 1422 C C . GLN A 1 177 ? -13.054 12.537 8.991 1.00 93.62 177 GLN A C 1
ATOM 1424 O O . GLN A 1 177 ? -12.889 12.325 7.791 1.00 93.62 177 GLN A O 1
ATOM 1429 N N . THR A 1 178 ? -13.854 13.517 9.426 1.00 93.44 178 THR A N 1
ATOM 1430 C CA . THR A 1 178 ? -14.580 14.403 8.496 1.00 93.44 178 THR A CA 1
ATOM 1431 C C . THR A 1 178 ? -13.670 15.327 7.686 1.00 93.44 178 THR A C 1
ATOM 1433 O O . THR A 1 178 ? -14.090 15.827 6.646 1.00 93.44 178 THR A O 1
ATOM 1436 N N . THR A 1 179 ? -12.420 15.527 8.117 1.00 94.38 179 THR A N 1
ATOM 1437 C CA . THR A 1 179 ? -11.433 16.334 7.380 1.00 94.38 179 THR A CA 1
ATOM 1438 C C . THR A 1 179 ? -10.720 15.552 6.275 1.00 94.38 179 THR A C 1
ATOM 1440 O O . THR A 1 179 ? -9.961 16.134 5.505 1.00 94.38 179 THR A O 1
ATOM 1443 N N . TRP A 1 180 ? -10.934 14.235 6.175 1.00 94.44 180 TRP A N 1
ATOM 1444 C CA . TRP A 1 180 ? -10.275 13.414 5.164 1.00 94.44 180 TRP A CA 1
ATOM 1445 C C . TRP A 1 180 ? -10.822 13.677 3.764 1.00 94.44 180 TRP A C 1
ATOM 1447 O O . TRP A 1 180 ? -11.963 13.349 3.443 1.00 94.44 180 TRP A O 1
ATOM 1457 N N . GLU A 1 181 ? -9.948 14.175 2.897 1.00 93.06 181 GLU A N 1
ATOM 1458 C CA . GLU A 1 181 ? -10.233 14.348 1.476 1.00 93.06 181 GLU A CA 1
ATOM 1459 C C . GLU A 1 181 ? -10.393 12.990 0.766 1.00 93.06 181 GLU A C 1
ATOM 1461 O O . GLU A 1 181 ? -9.701 12.018 1.112 1.00 93.06 181 GLU A O 1
ATOM 1466 N N . PRO A 1 182 ? -11.271 12.874 -0.244 1.00 93.38 182 PRO A N 1
ATOM 1467 C CA . PRO A 1 182 ? -11.344 11.686 -1.089 1.00 93.38 182 PRO A CA 1
ATOM 1468 C C . PRO A 1 182 ? -9.987 11.365 -1.729 1.00 93.38 182 PRO A C 1
ATOM 1470 O O . PRO A 1 182 ? -9.256 12.252 -2.145 1.00 93.38 182 PRO A O 1
ATOM 1473 N N . ILE A 1 183 ? -9.639 10.079 -1.841 1.00 90.44 183 ILE A N 1
ATOM 1474 C CA . ILE A 1 183 ? -8.303 9.666 -2.325 1.00 90.44 18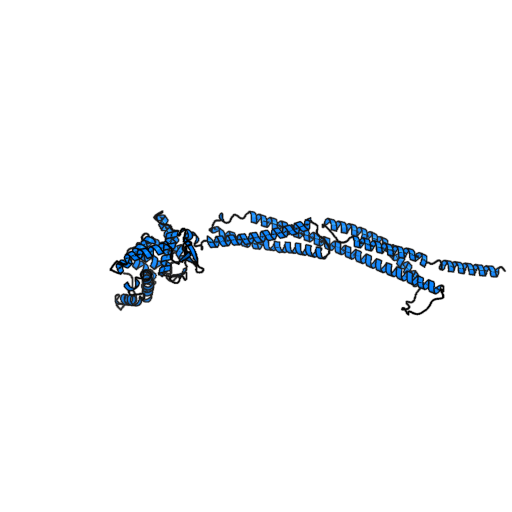3 ILE A CA 1
ATOM 1475 C C . ILE A 1 183 ? -8.055 10.104 -3.768 1.00 90.44 183 ILE A C 1
ATOM 1477 O O . ILE A 1 183 ? -6.925 10.420 -4.117 1.00 90.44 183 ILE A O 1
ATOM 1481 N N . GLY A 1 184 ? -9.106 10.141 -4.592 1.00 86.25 184 GLY A N 1
ATOM 1482 C CA . GLY A 1 184 ? -9.012 10.577 -5.986 1.00 86.25 184 GLY A CA 1
ATOM 1483 C C . GLY A 1 184 ? -8.652 12.054 -6.159 1.00 86.25 184 GLY A C 1
ATOM 1484 O O . GLY A 1 184 ? -8.191 12.421 -7.234 1.00 86.25 184 GLY A O 1
ATOM 1485 N N . ASP A 1 185 ? -8.819 12.867 -5.113 1.00 91.00 185 ASP A N 1
ATOM 1486 C CA . ASP A 1 185 ? -8.516 14.300 -5.136 1.00 91.00 185 ASP A CA 1
ATOM 1487 C C . ASP A 1 185 ? -7.102 14.602 -4.607 1.00 91.00 185 ASP A C 1
ATOM 1489 O O . ASP A 1 185 ? -6.625 15.732 -4.709 1.00 91.00 185 ASP A O 1
ATOM 1493 N N . LEU A 1 186 ? -6.409 13.594 -4.061 1.00 90.31 186 LEU A N 1
ATOM 1494 C CA . LEU A 1 186 ? -5.060 13.746 -3.524 1.00 90.31 186 LEU A CA 1
ATOM 1495 C C . LEU A 1 186 ? -4.011 13.777 -4.635 1.00 90.31 186 LEU A C 1
ATOM 1497 O O . LEU A 1 186 ? -4.045 12.991 -5.586 1.00 90.31 186 LEU A O 1
ATOM 1501 N N . PHE A 1 187 ? -2.995 14.617 -4.454 1.00 87.81 187 PHE A N 1
ATOM 1502 C CA . PHE A 1 187 ? -1.793 14.555 -5.273 1.00 87.81 187 PHE A CA 1
ATOM 1503 C C . PHE A 1 187 ? -0.996 13.283 -4.960 1.00 87.81 187 PHE A C 1
ATOM 1505 O O . PHE A 1 187 ? -0.815 12.902 -3.805 1.00 87.81 187 PHE A O 1
ATOM 1512 N N . ILE A 1 188 ? -0.461 12.638 -5.999 1.00 86.38 188 ILE A N 1
ATOM 1513 C CA . ILE A 1 188 ? 0.320 11.398 -5.862 1.00 86.38 188 ILE A CA 1
ATOM 1514 C C . ILE A 1 188 ? 1.523 11.598 -4.924 1.00 86.38 188 ILE A C 1
ATOM 1516 O O . ILE A 1 188 ? 1.815 10.730 -4.098 1.00 86.38 188 ILE A O 1
ATOM 1520 N N . ASP A 1 189 ? 2.176 12.759 -5.013 1.00 83.44 189 ASP A N 1
ATOM 1521 C CA . ASP A 1 189 ? 3.357 13.094 -4.214 1.00 83.44 189 ASP A CA 1
ATOM 1522 C C . ASP A 1 189 ? 3.040 13.304 -2.724 1.00 83.44 189 ASP A C 1
ATOM 1524 O O . ASP A 1 189 ? 3.920 13.099 -1.890 1.00 83.44 189 ASP A O 1
ATOM 1528 N N . SER A 1 190 ? 1.793 13.645 -2.363 1.00 90.50 190 SER A N 1
ATOM 1529 C CA . SER A 1 190 ? 1.374 13.802 -0.960 1.00 90.50 190 SER A CA 1
ATOM 1530 C C . SER A 1 190 ? 0.883 12.495 -0.325 1.00 90.50 190 SER A C 1
ATOM 1532 O O . SER A 1 190 ? 0.741 12.416 0.898 1.00 90.50 190 SER A O 1
ATOM 1534 N N . LEU A 1 191 ? 0.665 11.427 -1.107 1.00 91.19 191 LEU A N 1
ATOM 1535 C CA . LEU A 1 191 ? 0.211 10.126 -0.590 1.00 91.19 191 LEU A CA 1
ATOM 1536 C C . LEU A 1 191 ? 1.073 9.577 0.570 1.00 91.19 191 LEU A C 1
ATOM 1538 O O . LEU A 1 191 ? 0.481 9.095 1.540 1.00 91.19 191 LEU A O 1
ATOM 1542 N N . PRO A 1 192 ? 2.424 9.651 0.554 1.00 91.44 192 PRO A N 1
ATOM 1543 C CA . PRO A 1 192 ? 3.248 9.212 1.683 1.00 91.44 192 PRO A CA 1
ATOM 1544 C C . PRO A 1 192 ? 2.936 9.956 2.986 1.00 91.44 192 PRO A C 1
ATOM 1546 O O . PRO A 1 192 ? 2.869 9.334 4.049 1.00 91.44 192 PRO A O 1
ATOM 1549 N N . GLU A 1 193 ? 2.705 11.268 2.905 1.00 93.94 193 GLU A N 1
ATOM 1550 C CA . GLU A 1 193 ? 2.375 12.108 4.058 1.00 93.94 193 GLU A CA 1
ATOM 1551 C C . GLU A 1 193 ? 1.010 11.718 4.632 1.00 93.94 193 GLU A C 1
ATOM 1553 O O . GLU A 1 193 ? 0.892 11.480 5.835 1.00 93.94 193 GLU A O 1
ATOM 1558 N N . HIS A 1 194 ? -0.002 11.525 3.778 1.00 94.75 194 HIS A N 1
ATOM 1559 C CA . HIS A 1 194 ? -1.324 11.061 4.210 1.00 94.75 194 HIS A CA 1
ATOM 1560 C C . HIS A 1 194 ? -1.294 9.648 4.812 1.00 94.75 194 HIS A C 1
ATOM 1562 O O . HIS A 1 194 ? -1.996 9.383 5.795 1.00 94.75 194 HIS A O 1
ATOM 1568 N N . ILE A 1 195 ? -0.478 8.735 4.270 1.00 95.25 195 ILE A N 1
ATOM 1569 C CA . ILE A 1 195 ? -0.267 7.398 4.850 1.00 95.25 195 ILE A CA 1
ATOM 1570 C C . ILE A 1 195 ? 0.314 7.529 6.259 1.00 95.25 195 ILE A C 1
ATOM 1572 O O . ILE A 1 195 ? -0.164 6.865 7.180 1.00 95.25 195 ILE A O 1
ATOM 1576 N N . GLN A 1 196 ? 1.329 8.376 6.439 1.00 96.00 196 GLN A N 1
ATOM 1577 C CA . GLN A 1 196 ? 1.962 8.572 7.739 1.00 96.00 196 GLN A CA 1
ATOM 1578 C C . GLN A 1 196 ? 1.009 9.231 8.743 1.00 96.00 196 GLN A C 1
ATOM 1580 O O . GLN A 1 196 ? 0.886 8.738 9.862 1.00 96.00 196 GLN A O 1
ATOM 1585 N N . ALA A 1 197 ? 0.277 10.270 8.338 1.00 96.06 197 ALA A N 1
ATOM 1586 C CA . ALA A 1 197 ? -0.729 10.921 9.174 1.00 96.06 197 ALA A CA 1
ATOM 1587 C C . ALA A 1 197 ? -1.824 9.937 9.621 1.00 96.06 197 ALA A C 1
ATOM 1589 O O . ALA A 1 197 ? -2.178 9.891 10.795 1.00 96.06 197 ALA A O 1
ATOM 1590 N N . THR A 1 198 ? -2.304 9.074 8.717 1.00 96.38 198 THR A N 1
ATOM 1591 C CA . THR A 1 198 ? -3.321 8.057 9.045 1.00 96.38 198 THR A CA 1
ATOM 1592 C C . THR A 1 198 ? -2.779 6.987 10.003 1.00 96.38 198 THR A C 1
ATOM 1594 O O . THR A 1 198 ? -3.517 6.490 10.855 1.00 96.38 198 THR A O 1
ATOM 1597 N N . LYS A 1 199 ? -1.490 6.622 9.902 1.00 96.88 199 LYS A N 1
ATOM 1598 C CA . LYS A 1 199 ? -0.838 5.710 10.860 1.00 96.88 199 LYS A CA 1
ATOM 1599 C C . LYS A 1 199 ? -0.731 6.330 12.251 1.00 96.88 199 LYS A C 1
ATOM 1601 O O . LYS A 1 199 ? -1.082 5.658 13.213 1.00 96.88 199 LYS A O 1
ATOM 1606 N N . LEU A 1 200 ? -0.297 7.587 12.338 1.00 96.56 200 LEU A N 1
ATOM 1607 C CA . LEU A 1 200 ? -0.223 8.316 13.606 1.00 96.56 200 LEU A CA 1
ATOM 1608 C C . LEU A 1 200 ? -1.610 8.436 14.240 1.00 96.56 200 LEU A C 1
ATOM 1610 O O . LEU A 1 200 ? -1.788 8.052 15.388 1.00 96.56 200 LEU A O 1
ATOM 1614 N N . PHE A 1 201 ? -2.619 8.823 13.459 1.00 96.62 201 PHE A N 1
ATOM 1615 C CA . PHE A 1 201 ? -3.999 8.883 13.937 1.00 96.62 201 PHE A CA 1
ATOM 1616 C C . PHE A 1 201 ? -4.500 7.529 14.467 1.00 96.62 201 PHE A C 1
ATOM 1618 O O . PHE A 1 201 ? -5.164 7.463 15.498 1.00 96.62 201 PHE A O 1
ATOM 1625 N N . LYS A 1 202 ? -4.148 6.418 13.804 1.00 96.19 202 LYS A N 1
ATOM 1626 C CA . LYS A 1 202 ? -4.474 5.068 14.288 1.00 96.19 202 LYS A CA 1
ATOM 1627 C C . LYS A 1 202 ? -3.859 4.778 15.662 1.00 96.19 202 LYS A C 1
ATOM 1629 O O . LYS A 1 202 ? -4.499 4.108 16.468 1.00 96.19 202 LYS A O 1
ATOM 1634 N N . GLU A 1 203 ? -2.636 5.240 15.909 1.00 95.50 203 GLU A N 1
ATOM 1635 C CA . GLU A 1 203 ? -1.962 5.103 17.204 1.00 95.50 203 GLU A CA 1
ATOM 1636 C C . GLU A 1 203 ? -2.610 6.006 18.265 1.00 95.50 203 GLU A C 1
ATOM 1638 O O . GLU A 1 203 ? -2.869 5.544 19.377 1.00 95.50 203 GLU A O 1
ATOM 1643 N N . GLU A 1 204 ? -2.970 7.239 17.905 1.00 94.62 204 GLU A N 1
ATOM 1644 C CA . GLU A 1 204 ? -3.624 8.212 18.790 1.00 94.62 204 GLU A CA 1
ATOM 1645 C C . GLU A 1 204 ? -4.990 7.746 19.303 1.00 94.62 204 GLU A C 1
ATOM 1647 O O . GLU A 1 204 ? -5.319 7.992 20.460 1.00 94.62 204 GLU A O 1
ATOM 1652 N N . ILE A 1 205 ? -5.779 7.037 18.487 1.00 95.31 205 ILE A N 1
ATOM 1653 C CA . ILE A 1 205 ? -7.104 6.545 18.905 1.00 95.31 205 ILE A CA 1
ATOM 1654 C C . ILE A 1 205 ? -7.048 5.243 19.716 1.00 95.31 205 ILE A C 1
ATOM 1656 O O . ILE A 1 205 ? -8.064 4.818 20.262 1.00 95.31 205 ILE A O 1
ATOM 1660 N N . THR A 1 206 ? -5.887 4.586 19.817 1.00 93.81 206 THR A N 1
ATOM 1661 C CA . THR A 1 206 ? -5.741 3.300 20.527 1.00 93.81 206 THR A CA 1
ATOM 1662 C C . THR A 1 206 ? -6.230 3.330 21.985 1.00 93.81 206 THR A C 1
ATOM 1664 O O . THR A 1 206 ? -6.923 2.385 22.367 1.00 93.81 206 THR A O 1
ATOM 1667 N N . PRO A 1 207 ? -5.957 4.380 22.792 1.00 95.25 207 PRO A N 1
ATOM 1668 C CA . PRO A 1 207 ? -6.407 4.463 24.185 1.00 95.25 207 PRO A CA 1
ATOM 1669 C C . PRO A 1 207 ? -7.932 4.437 24.359 1.00 95.25 207 PRO A C 1
ATOM 1671 O O . PRO A 1 207 ? -8.417 3.946 25.374 1.00 95.25 207 PRO A O 1
ATOM 1674 N N . ILE A 1 208 ? -8.706 4.883 23.357 1.00 94.81 208 ILE A N 1
ATOM 1675 C CA . ILE A 1 208 ? -10.182 4.860 23.394 1.00 94.81 208 ILE A CA 1
ATOM 1676 C C . ILE A 1 208 ? -10.696 3.430 23.613 1.00 94.81 208 ILE A C 1
ATOM 1678 O O . ILE A 1 208 ? -11.687 3.211 24.312 1.00 94.81 208 ILE A O 1
ATOM 1682 N N . LYS A 1 209 ? -9.989 2.434 23.064 1.00 94.94 209 LYS A N 1
ATOM 1683 C CA . LYS A 1 209 ? -10.297 1.015 23.264 1.00 94.94 209 LYS A CA 1
ATOM 1684 C C . LYS A 1 209 ? -10.291 0.628 24.740 1.00 94.94 209 LYS A C 1
ATOM 1686 O O . LYS A 1 209 ? -11.151 -0.143 25.163 1.00 94.94 209 LYS A O 1
ATOM 1691 N N . ASP A 1 210 ? -9.314 1.121 25.493 1.00 95.38 210 ASP A N 1
ATOM 1692 C CA . ASP A 1 210 ? -9.141 0.770 26.898 1.00 95.38 210 ASP A CA 1
ATOM 1693 C C . ASP A 1 210 ? -10.228 1.434 27.751 1.00 95.38 210 ASP A C 1
ATOM 1695 O O . ASP A 1 210 ? -10.815 0.765 28.602 1.00 95.38 210 ASP A O 1
ATOM 1699 N N . THR A 1 211 ? -10.601 2.682 27.445 1.00 95.06 211 THR A N 1
ATOM 1700 C CA . THR A 1 211 ? -11.735 3.374 28.085 1.00 95.06 211 THR A CA 1
ATOM 1701 C C . THR A 1 211 ? -13.063 2.651 27.833 1.00 95.06 211 THR A C 1
ATOM 1703 O O . THR A 1 211 ? -13.830 2.405 28.763 1.00 95.06 211 THR A O 1
ATOM 1706 N N . ILE A 1 212 ? -13.330 2.231 26.591 1.00 95.56 212 ILE A N 1
ATOM 1707 C CA . ILE A 1 212 ? -14.549 1.476 26.251 1.00 95.56 212 ILE A CA 1
ATOM 1708 C C . ILE A 1 212 ? -14.553 0.105 26.927 1.00 95.56 212 ILE A C 1
ATOM 1710 O O . ILE A 1 212 ? -15.592 -0.358 27.402 1.00 95.56 212 ILE A O 1
ATOM 1714 N N . LYS A 1 213 ? -13.393 -0.556 27.000 1.00 95.88 213 LYS A N 1
ATOM 1715 C CA . LYS A 1 213 ? -13.259 -1.820 27.721 1.00 95.88 213 LYS A CA 1
ATOM 1716 C C . LYS A 1 213 ? -13.575 -1.639 29.206 1.00 95.88 213 LYS A C 1
ATOM 1718 O O . LYS A 1 213 ? -14.348 -2.426 29.737 1.00 95.88 213 LYS A O 1
ATOM 1723 N N . MET A 1 214 ? -13.050 -0.594 29.843 1.00 95.50 214 MET A N 1
ATOM 1724 C CA . MET A 1 214 ? -13.342 -0.280 31.243 1.00 95.50 214 MET A CA 1
ATOM 1725 C C . MET A 1 214 ? -14.843 -0.057 31.479 1.00 95.50 214 MET A C 1
ATOM 1727 O O . MET A 1 214 ? -15.399 -0.634 32.412 1.00 95.50 214 MET A O 1
ATOM 1731 N N . ALA A 1 215 ? -15.524 0.685 30.599 1.00 95.50 215 ALA A N 1
ATOM 1732 C CA . ALA A 1 215 ? -16.976 0.866 30.669 1.00 95.50 215 ALA A CA 1
ATOM 1733 C C . ALA A 1 215 ? -17.742 -0.468 30.535 1.00 95.50 215 ALA A C 1
ATOM 1735 O O . ALA A 1 215 ? -18.652 -0.750 31.314 1.00 95.50 215 ALA A O 1
ATOM 1736 N N . ASN A 1 216 ? -17.350 -1.327 29.589 1.00 96.12 216 ASN A N 1
ATOM 1737 C CA . ASN A 1 216 ? -17.957 -2.650 29.420 1.00 96.12 216 ASN A CA 1
ATOM 1738 C C . ASN A 1 216 ? -17.713 -3.567 30.633 1.00 96.12 216 ASN A C 1
ATOM 1740 O O . ASN A 1 216 ? -18.626 -4.276 31.057 1.00 96.12 216 ASN A O 1
ATOM 1744 N N . ASP A 1 217 ? -16.508 -3.541 31.206 1.00 95.94 217 ASP A N 1
ATOM 1745 C CA . ASP A 1 217 ? -16.147 -4.332 32.384 1.00 95.94 217 ASP A CA 1
ATOM 1746 C C . ASP A 1 217 ? -16.966 -3.883 33.612 1.00 95.94 217 ASP A C 1
ATOM 1748 O O . ASP A 1 217 ? -17.488 -4.729 34.341 1.00 95.94 217 ASP A O 1
ATOM 1752 N N . LEU A 1 218 ? -17.167 -2.571 33.805 1.00 94.44 218 LEU A N 1
ATOM 1753 C CA . LEU A 1 218 ? -18.033 -2.016 34.857 1.00 94.44 218 LEU A CA 1
ATOM 1754 C C . LEU A 1 218 ? -19.502 -2.421 34.669 1.00 94.44 218 LEU A C 1
ATOM 1756 O O . LEU A 1 218 ? -20.143 -2.883 35.613 1.00 94.44 218 LEU A O 1
ATOM 1760 N N . ALA A 1 219 ? -20.029 -2.322 33.445 1.00 93.81 219 ALA A N 1
ATOM 1761 C CA . ALA A 1 219 ? -21.383 -2.770 33.121 1.00 93.81 219 ALA A CA 1
ATOM 1762 C C . ALA A 1 219 ? -21.581 -4.272 33.397 1.00 93.81 219 ALA A C 1
ATOM 1764 O O . ALA A 1 219 ? -22.608 -4.682 33.941 1.00 93.81 219 ALA A O 1
ATOM 1765 N N . HIS A 1 220 ? -20.579 -5.097 33.079 1.00 93.88 220 HIS A N 1
ATOM 1766 C CA . HIS A 1 220 ? -20.601 -6.527 33.369 1.00 93.88 220 HIS A CA 1
ATOM 1767 C C . HIS A 1 220 ? -20.551 -6.811 34.879 1.00 93.88 220 HIS A C 1
ATOM 1769 O O . HIS A 1 220 ? -21.269 -7.683 35.365 1.00 93.88 220 HIS A O 1
ATOM 1775 N N . GLN A 1 221 ? -19.723 -6.092 35.644 1.00 93.06 221 GLN A N 1
ATOM 1776 C CA . GLN A 1 221 ? -19.661 -6.234 37.105 1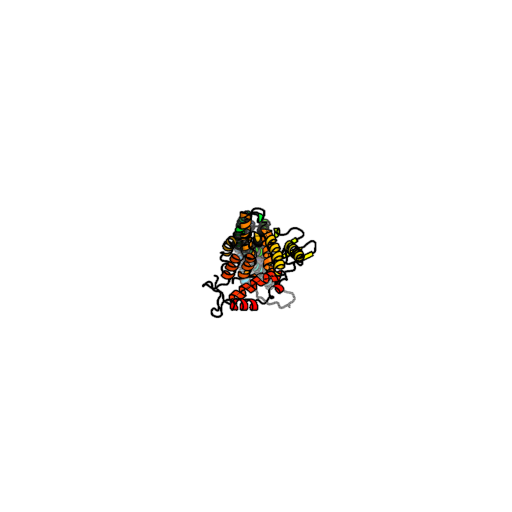.00 93.06 221 GLN A CA 1
ATOM 1777 C C . GLN A 1 221 ? -20.987 -5.869 37.785 1.00 93.06 221 GLN A C 1
ATOM 1779 O O . GLN A 1 221 ? -21.411 -6.561 38.714 1.00 93.06 221 GLN A O 1
ATOM 1784 N N . LEU A 1 222 ? -21.662 -4.826 37.296 1.00 90.81 222 LEU A N 1
ATOM 1785 C CA . LEU A 1 222 ? -22.997 -4.440 37.752 1.00 90.81 222 LEU A CA 1
ATOM 1786 C C . LEU A 1 222 ? -24.025 -5.542 37.458 1.00 90.81 222 LEU A C 1
ATOM 1788 O O . LEU A 1 222 ? -24.775 -5.928 38.354 1.00 90.81 222 LEU A O 1
ATOM 1792 N N . ALA A 1 223 ? -23.990 -6.126 36.256 1.00 90.06 223 ALA A N 1
ATOM 1793 C CA . ALA A 1 223 ? -24.868 -7.235 35.884 1.00 90.06 223 ALA A CA 1
ATOM 1794 C C . ALA A 1 223 ? -24.649 -8.491 36.751 1.00 90.06 223 ALA A C 1
ATOM 1796 O O . ALA A 1 223 ? -25.617 -9.132 37.150 1.00 90.06 223 ALA A O 1
ATOM 1797 N N . LEU A 1 224 ? -23.396 -8.820 37.096 1.00 89.56 224 LEU A N 1
ATOM 1798 C CA . LEU A 1 224 ? -23.076 -9.915 38.029 1.00 89.56 224 LEU A CA 1
ATOM 1799 C C . LEU A 1 224 ? -23.582 -9.663 39.457 1.00 89.56 224 LEU A C 1
ATOM 1801 O O . LEU A 1 224 ? -23.721 -10.610 40.226 1.00 89.56 224 LEU A O 1
ATOM 1805 N N . SER A 1 225 ? -23.828 -8.401 39.810 1.00 86.62 225 SER A N 1
ATOM 1806 C CA . SER A 1 225 ? -24.318 -7.982 41.126 1.00 86.62 225 SER A CA 1
ATOM 1807 C C . SER A 1 225 ? -25.840 -7.758 41.140 1.00 86.62 225 SER A C 1
ATOM 1809 O O . SER A 1 225 ? -26.340 -7.059 42.016 1.00 86.62 225 SER A O 1
ATOM 1811 N N . ASP A 1 226 ? -26.567 -8.302 40.154 1.00 83.62 226 ASP A N 1
ATOM 1812 C CA . ASP A 1 226 ? -28.015 -8.136 39.935 1.00 83.62 226 ASP A CA 1
ATOM 1813 C C . ASP A 1 226 ? -28.489 -6.678 39.750 1.00 83.62 226 ASP A C 1
ATOM 1815 O O . ASP A 1 226 ? -29.684 -6.370 39.846 1.00 83.62 226 ASP A O 1
ATOM 1819 N N . VAL A 1 227 ? -27.572 -5.768 39.404 1.00 85.69 227 VAL A N 1
ATOM 1820 C CA . VAL A 1 227 ? -27.886 -4.370 39.093 1.00 85.69 227 VAL A CA 1
ATOM 1821 C C . VAL A 1 227 ? -28.139 -4.233 37.598 1.00 85.69 227 VAL A C 1
ATOM 1823 O O . VAL A 1 227 ? -27.244 -4.406 36.770 1.00 85.69 227 VAL A O 1
ATOM 1826 N N . HIS A 1 228 ? -29.373 -3.888 37.240 1.00 86.56 228 HIS A N 1
ATOM 1827 C CA . HIS A 1 228 ? -29.751 -3.703 35.841 1.00 86.56 228 HIS A CA 1
ATOM 1828 C C . HIS A 1 228 ? -29.584 -2.238 35.438 1.00 86.56 228 HIS A C 1
ATOM 1830 O O . HIS A 1 228 ? -30.238 -1.358 36.010 1.00 86.56 228 HIS A O 1
ATOM 1836 N N . LEU A 1 229 ? -28.740 -1.995 34.428 1.00 86.88 229 LEU A N 1
ATOM 1837 C CA . LEU A 1 229 ? -28.574 -0.675 33.822 1.00 86.88 229 LEU A CA 1
ATOM 1838 C C . LEU A 1 229 ? -29.909 -0.139 33.291 1.00 86.88 229 LEU A C 1
ATOM 1840 O O . LEU A 1 229 ? -30.781 -0.897 32.854 1.00 86.88 229 LEU A O 1
ATOM 1844 N N . SER A 1 230 ? -30.051 1.184 33.301 1.00 89.75 230 SER A N 1
ATOM 1845 C CA . SER A 1 230 ? -31.150 1.847 32.609 1.00 89.75 230 SER A CA 1
ATOM 1846 C C . SER A 1 230 ? -31.074 1.625 31.098 1.00 89.75 230 SER A C 1
ATOM 1848 O O . SER A 1 230 ? -30.025 1.310 30.532 1.00 89.75 230 SER A O 1
ATOM 1850 N N . ILE A 1 231 ? -32.210 1.837 30.432 1.00 88.88 231 ILE A N 1
ATOM 1851 C CA . ILE A 1 231 ? -32.299 1.782 28.970 1.00 88.88 231 ILE A CA 1
ATOM 1852 C C . ILE A 1 231 ? -31.374 2.833 28.335 1.00 88.88 231 ILE A C 1
ATOM 1854 O O . ILE A 1 231 ? -30.793 2.573 27.285 1.00 88.88 231 ILE A O 1
ATOM 1858 N N . GLU A 1 232 ? -31.221 3.997 28.971 1.00 88.94 232 GLU A N 1
ATOM 1859 C CA . GLU A 1 232 ? -30.374 5.092 28.489 1.00 88.94 232 GLU A CA 1
ATOM 1860 C C . GLU A 1 232 ? -28.892 4.709 28.547 1.00 88.94 232 GLU A C 1
ATOM 1862 O O . GLU A 1 232 ? -28.248 4.673 27.500 1.00 88.94 232 GLU A O 1
ATOM 1867 N N . ASN A 1 233 ? -28.378 4.283 29.707 1.00 89.69 233 ASN A N 1
ATOM 1868 C CA . ASN A 1 233 ? -26.973 3.875 29.845 1.00 89.69 233 ASN A CA 1
ATOM 1869 C C . ASN A 1 233 ? -26.635 2.661 28.974 1.00 89.69 233 ASN A C 1
ATOM 1871 O O . ASN A 1 233 ? -25.556 2.597 28.387 1.00 89.69 233 ASN A O 1
ATOM 1875 N N . ALA A 1 234 ? -27.551 1.692 28.865 1.00 92.00 234 ALA A N 1
ATOM 1876 C CA . ALA A 1 234 ? -27.357 0.537 27.992 1.00 92.00 234 ALA A CA 1
ATOM 1877 C C . ALA A 1 234 ? -27.252 0.958 26.517 1.00 92.00 234 ALA A C 1
ATOM 1879 O O . ALA A 1 234 ? -26.388 0.465 25.790 1.00 92.00 234 ALA A O 1
ATOM 1880 N N . ARG A 1 235 ? -28.093 1.906 26.086 1.00 93.94 235 ARG A N 1
ATOM 1881 C CA . ARG A 1 235 ? -28.064 2.454 24.728 1.00 93.94 235 ARG A CA 1
ATOM 1882 C C . ARG A 1 235 ? -26.798 3.265 24.467 1.00 93.94 235 ARG A C 1
ATOM 1884 O O . ARG A 1 235 ? -26.216 3.118 23.397 1.00 93.94 235 ARG A O 1
ATOM 1891 N N . GLU A 1 236 ? -26.363 4.099 25.408 1.00 94.06 236 GLU A N 1
ATOM 1892 C CA . GLU A 1 236 ? -25.112 4.858 25.285 1.00 94.06 236 GLU A CA 1
ATOM 1893 C C . GLU A 1 236 ? -23.899 3.924 25.195 1.00 94.06 236 GLU A C 1
ATOM 1895 O O . GLU A 1 236 ? -23.054 4.092 24.314 1.00 94.06 236 GLU A O 1
ATOM 1900 N N . LEU A 1 237 ? -23.854 2.880 26.029 1.00 94.81 237 LEU A N 1
ATOM 1901 C CA . LEU A 1 237 ? -22.804 1.863 25.993 1.00 94.81 237 LEU A CA 1
ATOM 1902 C C . LEU A 1 237 ? -22.776 1.124 24.643 1.00 94.81 237 LEU A C 1
ATOM 1904 O O . LEU A 1 237 ? -21.712 0.926 24.053 1.00 94.81 237 LEU A O 1
ATOM 1908 N N . GLU A 1 238 ? -23.935 0.734 24.109 1.00 96.06 238 GLU A N 1
ATOM 1909 C CA . GLU A 1 238 ? -24.027 0.123 22.778 1.00 96.06 238 GLU A CA 1
ATOM 1910 C C . GLU A 1 238 ? -23.563 1.094 21.676 1.00 96.06 238 GLU A C 1
ATOM 1912 O O . GLU A 1 238 ? -22.803 0.714 20.778 1.00 96.06 238 GLU A O 1
ATOM 1917 N N . GLN A 1 239 ? -23.951 2.369 21.772 1.00 96.56 239 GLN A N 1
ATOM 1918 C CA . GLN A 1 239 ? -23.552 3.408 20.827 1.00 96.56 239 GLN A CA 1
ATOM 1919 C C . GLN A 1 239 ? -22.037 3.609 20.801 1.00 96.56 239 GLN A C 1
ATOM 1921 O O . GLN A 1 239 ? -21.462 3.542 19.713 1.00 96.56 239 GLN A O 1
ATOM 1926 N N . ILE A 1 240 ? -21.369 3.789 21.946 1.00 97.12 240 ILE A N 1
ATOM 1927 C CA . ILE A 1 240 ? -19.906 3.974 21.966 1.00 97.12 240 ILE A CA 1
ATOM 1928 C C . ILE A 1 240 ? -19.169 2.746 21.410 1.00 97.12 240 ILE A C 1
ATOM 1930 O O . ILE A 1 240 ? -18.219 2.899 20.643 1.00 97.12 240 ILE A O 1
ATOM 1934 N N . ASN A 1 241 ? -19.651 1.529 21.695 1.00 97.44 241 ASN A N 1
ATOM 1935 C CA . ASN A 1 241 ? -19.086 0.295 21.141 1.00 97.44 241 ASN A CA 1
ATOM 1936 C C . ASN A 1 241 ? -19.238 0.229 19.611 1.00 97.44 241 ASN A C 1
ATOM 1938 O O . ASN A 1 241 ? -18.296 -0.137 18.900 1.00 97.44 241 ASN A O 1
ATOM 1942 N N . SER A 1 242 ? -20.412 0.596 19.087 1.00 97.25 242 SER A N 1
ATOM 1943 C CA . SER A 1 242 ? -20.674 0.605 17.643 1.00 97.25 242 SER A CA 1
ATOM 1944 C C . SER A 1 242 ? -19.821 1.646 16.905 1.00 97.25 242 SER A C 1
ATOM 1946 O O . SER A 1 242 ? -19.176 1.315 15.906 1.00 97.25 242 SER A O 1
ATOM 1948 N N . ARG A 1 243 ? -19.732 2.867 17.448 1.00 97.25 243 ARG A N 1
ATOM 1949 C CA . ARG A 1 243 ? -18.941 3.982 16.907 1.00 97.25 243 ARG A CA 1
ATOM 1950 C C . ARG A 1 243 ? -17.450 3.666 16.901 1.00 97.25 243 ARG A C 1
ATOM 1952 O O . ARG A 1 243 ? -16.787 3.847 15.882 1.00 97.25 243 ARG A O 1
ATOM 1959 N N . TRP A 1 244 ? -16.931 3.079 17.979 1.00 97.00 244 TRP A N 1
ATOM 1960 C CA . TRP A 1 244 ? -15.544 2.612 18.032 1.00 97.00 244 TRP A CA 1
ATOM 1961 C C . TRP A 1 244 ? -15.226 1.559 16.965 1.00 97.00 244 TRP A C 1
ATOM 1963 O O . TRP A 1 244 ? -14.198 1.613 16.287 1.00 97.00 244 TRP A O 1
ATOM 1973 N N . LYS A 1 245 ? -16.131 0.604 16.750 1.00 96.56 245 LYS A N 1
ATOM 1974 C CA . LYS A 1 245 ? -15.944 -0.394 15.693 1.00 96.56 245 LYS A CA 1
ATOM 1975 C C . LYS A 1 245 ? -15.954 0.249 14.300 1.00 96.56 245 LYS A C 1
ATOM 1977 O O . LYS A 1 245 ? -15.172 -0.154 13.433 1.00 96.56 245 LYS A O 1
ATOM 1982 N N . GLN A 1 246 ? -16.810 1.247 14.087 1.00 96.50 246 GLN A N 1
ATOM 1983 C CA . GLN A 1 246 ? -16.902 1.993 12.833 1.00 96.50 246 GLN A CA 1
ATOM 1984 C C . GLN A 1 246 ? -15.641 2.824 12.559 1.00 96.50 246 GLN A C 1
ATOM 1986 O O . GLN A 1 246 ? -15.106 2.769 11.450 1.00 96.50 246 GLN A O 1
ATOM 1991 N N . ILE A 1 247 ? -15.109 3.539 13.556 1.00 95.94 247 ILE A N 1
ATOM 1992 C CA . ILE A 1 247 ? -13.883 4.322 13.364 1.00 95.94 247 ILE A CA 1
ATOM 1993 C C . ILE A 1 247 ? -12.680 3.408 13.106 1.00 95.94 247 ILE A C 1
ATOM 1995 O O . ILE A 1 247 ? -11.911 3.646 12.176 1.00 95.94 247 ILE A O 1
ATOM 1999 N N . GLN A 1 248 ? -12.573 2.286 13.828 1.00 96.25 248 GLN A N 1
ATOM 2000 C CA . GLN A 1 248 ? -11.505 1.307 13.625 1.00 96.25 248 GLN A CA 1
ATOM 2001 C C . GLN A 1 248 ? -11.521 0.721 12.202 1.00 96.25 248 GLN A C 1
ATOM 2003 O O . GLN A 1 248 ? -10.468 0.576 11.568 1.00 96.25 248 GLN A O 1
ATOM 2008 N N . THR A 1 249 ? -12.707 0.380 11.691 1.00 96.38 249 THR A N 1
ATOM 2009 C CA . THR A 1 249 ? -12.860 -0.131 10.320 1.00 96.38 249 THR A CA 1
ATOM 2010 C C . THR A 1 249 ? -12.559 0.944 9.285 1.00 96.38 249 THR A C 1
ATOM 2012 O O . THR A 1 249 ? -11.811 0.670 8.348 1.00 96.38 249 THR A O 1
ATOM 2015 N N . SER A 1 250 ? -13.040 2.174 9.474 1.00 96.50 250 SER A N 1
ATOM 2016 C CA . SER A 1 250 ? -12.778 3.258 8.528 1.00 96.50 250 SER A CA 1
ATOM 2017 C C . SER A 1 250 ? -11.305 3.662 8.457 1.00 96.50 250 SER A C 1
ATOM 2019 O O . SER A 1 250 ? -10.789 3.817 7.354 1.00 96.50 250 SER A O 1
ATOM 2021 N N . VAL A 1 251 ? -10.596 3.764 9.587 1.00 96.75 251 VAL A N 1
ATOM 2022 C CA . VAL A 1 251 ? -9.148 4.055 9.609 1.00 96.75 251 VAL A CA 1
ATOM 2023 C C . VAL A 1 251 ? -8.362 2.967 8.880 1.00 96.75 251 VAL A C 1
ATOM 2025 O O . VAL A 1 251 ? -7.457 3.257 8.098 1.00 96.75 251 VAL A O 1
ATOM 2028 N N . THR A 1 252 ? -8.720 1.702 9.115 1.00 96.06 252 THR A N 1
ATOM 2029 C CA . THR A 1 252 ? -8.058 0.564 8.466 1.00 96.06 252 THR A CA 1
ATOM 2030 C C . THR A 1 252 ? -8.294 0.574 6.957 1.00 96.06 252 THR A C 1
ATOM 2032 O O . THR A 1 252 ? -7.350 0.385 6.191 1.00 96.06 252 THR A O 1
ATOM 2035 N N . GLU A 1 253 ? -9.526 0.843 6.526 1.00 96.19 253 GLU A N 1
ATOM 2036 C CA . GLU A 1 253 ? -9.874 0.925 5.109 1.00 96.19 253 GLU A CA 1
ATOM 2037 C C . GLU A 1 253 ? -9.214 2.129 4.427 1.00 96.19 253 GLU A C 1
ATOM 2039 O O . GLU A 1 253 ? -8.629 1.978 3.357 1.00 96.19 253 GLU A O 1
ATOM 2044 N N . ARG A 1 254 ? -9.207 3.304 5.068 1.00 96.31 254 ARG A N 1
ATOM 2045 C CA . ARG A 1 254 ? -8.522 4.499 4.559 1.00 96.31 254 ARG A CA 1
ATOM 2046 C C . ARG A 1 254 ? -7.034 4.240 4.348 1.00 96.31 254 ARG A C 1
ATOM 2048 O O . ARG A 1 254 ? -6.502 4.563 3.288 1.00 96.31 254 ARG A O 1
ATOM 2055 N N . LEU A 1 255 ? -6.369 3.631 5.332 1.00 96.75 255 LEU A N 1
ATOM 2056 C CA . LEU A 1 255 ? -4.952 3.291 5.230 1.00 96.75 255 LEU A CA 1
ATOM 2057 C C . LEU A 1 255 ? -4.693 2.316 4.076 1.00 96.75 255 LEU A C 1
ATOM 2059 O O . LEU A 1 255 ? -3.753 2.526 3.312 1.00 96.75 255 LEU A O 1
ATOM 2063 N N . ARG A 1 256 ? -5.538 1.288 3.924 1.00 95.44 256 ARG A N 1
ATOM 2064 C CA . ARG A 1 256 ? -5.442 0.321 2.823 1.00 95.44 256 ARG A CA 1
ATOM 2065 C C . ARG A 1 256 ? -5.559 1.015 1.469 1.00 95.44 256 ARG A C 1
ATOM 2067 O O . ARG A 1 256 ? -4.704 0.822 0.614 1.00 95.44 256 ARG A O 1
ATOM 2074 N N . GLN A 1 257 ? -6.577 1.849 1.291 1.00 94.38 257 GLN A N 1
ATOM 2075 C CA . GLN A 1 257 ? -6.808 2.533 0.024 1.00 94.38 257 GLN A CA 1
ATOM 2076 C C . GLN A 1 257 ? -5.687 3.529 -0.316 1.00 94.38 257 GLN A C 1
ATOM 2078 O O . GLN A 1 257 ? -5.280 3.607 -1.471 1.00 94.38 257 GLN A O 1
ATOM 2083 N N . LEU A 1 258 ? -5.143 4.255 0.670 1.00 94.75 258 LEU A N 1
ATOM 2084 C CA . LEU A 1 258 ? -3.983 5.129 0.460 1.00 94.75 258 LEU A CA 1
ATOM 2085 C C . LEU A 1 258 ? -2.735 4.331 0.054 1.00 94.75 258 LEU A C 1
ATOM 2087 O O . LEU A 1 258 ? -1.996 4.749 -0.832 1.00 94.75 258 LEU A O 1
ATOM 2091 N N . GLN A 1 259 ? -2.504 3.172 0.677 1.00 91.56 259 GLN A N 1
ATOM 2092 C CA . GLN A 1 259 ? -1.397 2.278 0.326 1.00 91.56 259 GLN A CA 1
ATOM 2093 C C . GLN A 1 259 ? -1.560 1.674 -1.071 1.00 91.56 259 GLN A C 1
ATOM 2095 O O . GLN A 1 259 ? -0.581 1.594 -1.811 1.00 91.56 259 GLN A O 1
ATOM 2100 N N . ASP A 1 260 ? -2.779 1.275 -1.438 1.00 89.25 260 ASP A N 1
ATOM 2101 C CA . ASP A 1 260 ? -3.102 0.790 -2.778 1.00 89.25 260 ASP A CA 1
ATOM 2102 C C . ASP A 1 260 ? -2.873 1.899 -3.818 1.00 89.25 260 ASP A C 1
ATOM 2104 O O . ASP A 1 260 ? -2.137 1.688 -4.778 1.00 89.25 260 ASP A O 1
ATOM 2108 N N . ALA A 1 261 ? -3.383 3.113 -3.578 1.00 88.38 261 ALA A N 1
ATOM 2109 C CA . ALA A 1 261 ? -3.154 4.261 -4.454 1.00 88.38 261 ALA A CA 1
ATOM 2110 C C . ALA A 1 261 ? -1.660 4.598 -4.592 1.00 88.38 261 ALA A C 1
ATOM 2112 O O . ALA A 1 261 ? -1.173 4.834 -5.695 1.00 88.38 261 ALA A O 1
ATOM 2113 N N . HIS A 1 262 ? -0.900 4.565 -3.497 1.00 86.69 262 HIS A N 1
ATOM 2114 C CA . HIS A 1 262 ? 0.536 4.823 -3.543 1.00 86.69 262 HIS A CA 1
ATOM 2115 C C . HIS A 1 262 ? 1.308 3.724 -4.285 1.00 86.69 262 HIS A C 1
ATOM 2117 O O . HIS A 1 262 ? 2.249 4.020 -5.015 1.00 86.69 262 HIS A O 1
ATOM 2123 N N . ARG A 1 263 ? 0.904 2.456 -4.158 1.00 82.44 263 ARG A N 1
ATOM 2124 C CA . ARG A 1 263 ? 1.493 1.352 -4.929 1.00 82.44 263 ARG A CA 1
ATOM 2125 C C . ARG A 1 263 ? 1.210 1.501 -6.423 1.00 82.44 263 ARG A C 1
ATOM 2127 O O . ARG A 1 263 ? 2.098 1.267 -7.242 1.00 82.44 263 ARG A O 1
ATOM 2134 N N . ASP A 1 264 ? -0.026 1.847 -6.760 1.00 80.06 264 ASP A N 1
ATOM 2135 C CA . ASP A 1 264 ? -0.519 1.787 -8.131 1.00 80.06 264 ASP A CA 1
ATOM 2136 C C . ASP A 1 264 ? -0.200 3.062 -8.917 1.00 80.06 264 ASP A C 1
ATOM 2138 O O . ASP A 1 264 ? -0.008 2.981 -10.124 1.00 80.06 264 ASP A O 1
ATOM 2142 N N . PHE A 1 265 ? -0.060 4.211 -8.252 1.00 80.75 265 PHE A N 1
ATOM 2143 C CA . PHE A 1 265 ? 0.197 5.503 -8.898 1.00 80.75 265 PHE A CA 1
ATOM 2144 C C . PHE A 1 265 ? 1.452 6.215 -8.402 1.00 80.75 265 PHE A C 1
ATOM 2146 O O . PHE A 1 265 ? 1.871 7.186 -9.022 1.00 80.75 265 PHE A O 1
ATOM 2153 N N . GLY A 1 266 ? 2.075 5.749 -7.318 1.00 77.12 266 GLY A N 1
ATOM 2154 C CA . GLY A 1 266 ? 3.272 6.373 -6.764 1.00 77.12 266 GLY A CA 1
ATOM 2155 C C . GLY A 1 266 ? 4.474 6.371 -7.718 1.00 77.12 266 GLY A C 1
ATOM 2156 O O . GLY A 1 266 ? 4.437 5.761 -8.790 1.00 77.12 266 GLY A O 1
ATOM 2157 N N . PRO A 1 267 ? 5.591 6.995 -7.306 1.00 67.75 267 PRO A N 1
ATOM 2158 C CA . PRO A 1 267 ? 6.812 7.138 -8.113 1.00 67.75 267 PRO A CA 1
ATOM 2159 C C . PRO A 1 267 ? 7.512 5.808 -8.452 1.00 67.75 267 PRO A C 1
ATOM 2161 O O . PRO A 1 267 ? 8.467 5.776 -9.235 1.00 67.75 267 PRO A O 1
ATOM 2164 N N . GLU A 1 268 ? 7.067 4.703 -7.848 1.00 68.19 268 GLU A N 1
ATOM 2165 C CA . GLU A 1 268 ? 7.504 3.343 -8.176 1.00 68.19 268 GLU A CA 1
ATOM 2166 C C . GLU A 1 268 ? 6.543 2.584 -9.101 1.00 68.19 268 GLU A C 1
ATOM 2168 O O . GLU A 1 268 ? 6.831 1.457 -9.517 1.00 68.19 268 GLU A O 1
ATOM 2173 N N . SER A 1 269 ? 5.407 3.189 -9.444 1.00 78.00 269 SER A N 1
ATOM 2174 C CA . SER A 1 269 ? 4.417 2.581 -10.319 1.00 78.00 269 SER A CA 1
ATOM 2175 C C . SER A 1 269 ? 4.838 2.660 -11.787 1.00 78.00 269 SER A C 1
ATOM 2177 O O . SER A 1 269 ? 5.459 3.616 -12.249 1.00 78.00 269 SER A O 1
ATOM 2179 N N . GLN A 1 270 ? 4.452 1.643 -12.557 1.00 83.25 270 GLN A N 1
ATOM 2180 C CA . GLN A 1 270 ? 4.554 1.666 -14.020 1.00 83.25 270 GLN A CA 1
ATOM 2181 C C . GLN A 1 270 ? 3.197 1.996 -14.666 1.00 83.25 270 GLN A C 1
ATOM 2183 O O . GLN A 1 270 ? 2.996 1.713 -15.846 1.00 83.25 270 GLN A O 1
ATOM 2188 N N . HIS A 1 271 ? 2.235 2.531 -13.901 1.00 83.25 271 HIS A N 1
ATOM 2189 C CA . HIS A 1 271 ? 0.843 2.653 -14.342 1.00 83.25 271 HIS A CA 1
ATOM 2190 C C . HIS A 1 271 ? 0.675 3.609 -15.521 1.00 83.25 271 HIS A C 1
ATOM 2192 O O . HIS A 1 271 ? -0.158 3.355 -16.388 1.00 83.25 271 HIS A O 1
ATOM 2198 N N . PHE A 1 272 ? 1.499 4.654 -15.635 1.00 86.06 272 PHE A N 1
ATOM 2199 C CA . PHE A 1 272 ? 1.446 5.563 -16.787 1.00 86.06 272 PHE A CA 1
ATOM 2200 C C . PHE A 1 272 ? 1.658 4.830 -18.132 1.00 86.06 272 PHE A C 1
ATOM 2202 O O . PHE A 1 272 ? 1.087 5.221 -19.152 1.00 86.06 272 PHE A O 1
ATOM 2209 N N . LEU A 1 273 ? 2.396 3.709 -18.122 1.00 91.75 273 LEU A N 1
ATOM 2210 C CA . LEU A 1 273 ? 2.626 2.859 -19.293 1.00 91.75 273 LEU A CA 1
ATOM 2211 C C . LEU A 1 273 ? 1.429 1.974 -19.654 1.00 91.75 273 LEU A C 1
ATOM 2213 O O . LEU A 1 273 ? 1.437 1.386 -20.725 1.00 91.75 273 LEU A O 1
ATOM 2217 N N . SER A 1 274 ? 0.382 1.878 -18.828 1.00 90.50 274 SER A N 1
ATOM 2218 C CA . SER A 1 274 ? -0.849 1.150 -19.196 1.00 90.50 274 SER A CA 1
ATOM 2219 C C . SER A 1 274 ? -1.488 1.694 -20.481 1.00 90.50 274 SER A C 1
ATOM 2221 O O . SER A 1 274 ? -2.072 0.938 -21.252 1.00 90.50 274 SER A O 1
ATOM 2223 N N . SER A 1 275 ? -1.293 2.989 -20.752 1.00 91.06 275 SER A N 1
ATOM 2224 C CA . SER A 1 275 ? -1.755 3.683 -21.958 1.00 91.06 275 SER A CA 1
ATOM 2225 C C . SER A 1 275 ? -0.972 3.340 -23.238 1.00 91.06 275 SER A C 1
ATOM 2227 O O . SER A 1 275 ? -1.362 3.776 -24.324 1.00 91.06 275 SER A O 1
ATOM 2229 N N . SER A 1 276 ? 0.121 2.563 -23.147 1.00 94.12 276 SER A N 1
ATOM 2230 C CA . SER A 1 276 ? 0.915 2.129 -24.311 1.00 94.12 276 SER A CA 1
ATOM 2231 C C . SER A 1 276 ? 0.144 1.160 -25.218 1.00 94.12 276 SER A C 1
ATOM 2233 O O . SER A 1 276 ? 0.365 1.123 -26.435 1.00 94.12 276 SER A O 1
ATOM 2235 N N . VAL A 1 277 ? -0.798 0.413 -24.637 1.00 95.44 277 VAL A N 1
ATOM 2236 C CA . VAL A 1 277 ? -1.652 -0.562 -25.315 1.00 95.44 277 VAL A CA 1
ATOM 2237 C C . VAL A 1 277 ? -3.109 -0.113 -25.346 1.00 95.44 277 VA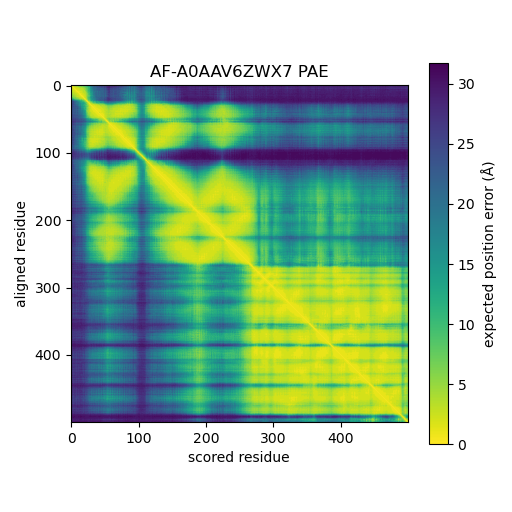L A C 1
ATOM 2239 O O . VAL A 1 277 ? -3.540 0.778 -24.620 1.00 95.44 277 VAL A O 1
ATOM 2242 N N . GLN A 1 278 ? -3.877 -0.731 -26.237 1.00 93.00 278 GLN A N 1
ATOM 2243 C CA . GLN A 1 278 ? -5.307 -0.493 -26.399 1.00 93.00 278 GLN A CA 1
ATOM 2244 C C . GLN A 1 278 ? -6.038 -1.834 -26.446 1.00 93.00 278 GLN A C 1
ATOM 2246 O O . GLN A 1 278 ? -5.449 -2.848 -26.827 1.00 93.00 278 GLN A O 1
ATOM 2251 N N . VAL A 1 279 ? -7.333 -1.825 -26.117 1.00 91.06 279 VAL A N 1
ATOM 2252 C CA . VAL A 1 279 ? -8.227 -2.992 -26.227 1.00 91.06 279 VAL A CA 1
ATOM 2253 C C . VAL A 1 279 ? -8.043 -3.665 -27.601 1.00 91.06 279 VAL A C 1
ATOM 2255 O O . VAL A 1 279 ? -8.038 -2.960 -28.613 1.00 91.06 279 VAL A O 1
ATOM 2258 N N . PRO A 1 280 ? -7.880 -5.003 -27.676 1.00 95.19 280 PRO A N 1
ATOM 2259 C CA . PRO A 1 280 ? -8.095 -6.014 -26.629 1.00 95.19 280 PRO A CA 1
ATOM 2260 C C . PRO A 1 280 ? -6.884 -6.305 -25.725 1.00 95.19 280 PRO A C 1
ATOM 2262 O O . PRO A 1 280 ? -6.902 -7.296 -24.994 1.00 95.19 280 PRO A O 1
ATOM 2265 N N . TRP A 1 281 ? -5.828 -5.493 -25.788 1.00 97.19 281 TRP A N 1
ATOM 2266 C CA . TRP A 1 281 ? -4.600 -5.703 -25.029 1.00 97.19 281 TRP A CA 1
ATOM 2267 C C . TRP A 1 281 ? -4.595 -4.964 -23.691 1.00 97.19 281 TRP A C 1
ATOM 2269 O O . TRP A 1 281 ? -5.036 -3.821 -23.599 1.00 97.19 281 TRP A O 1
ATOM 2279 N N . GLU A 1 282 ? -4.019 -5.606 -22.680 1.00 95.88 282 GLU A N 1
ATOM 2280 C CA . GLU A 1 282 ? -3.752 -5.040 -21.360 1.00 95.88 282 GLU A CA 1
ATOM 2281 C C . GLU A 1 282 ? -2.280 -5.252 -20.994 1.00 95.88 282 GLU A C 1
ATOM 2283 O O . GLU A 1 282 ? -1.721 -6.330 -21.210 1.00 95.88 282 GLU A O 1
ATOM 2288 N N . ARG A 1 283 ? -1.645 -4.218 -20.437 1.00 95.31 283 ARG A N 1
ATOM 2289 C CA . ARG A 1 283 ? -0.286 -4.290 -19.900 1.00 95.31 283 ARG A CA 1
ATOM 2290 C C . ARG A 1 283 ? -0.357 -4.659 -18.422 1.00 95.31 283 ARG A C 1
ATOM 2292 O O . ARG A 1 283 ? -0.913 -3.910 -17.627 1.00 95.31 283 ARG A O 1
ATOM 2299 N N . ALA A 1 284 ? 0.275 -5.761 -18.050 1.00 92.88 284 ALA A N 1
ATOM 2300 C CA . ALA A 1 284 ? 0.340 -6.255 -16.682 1.00 92.88 284 ALA A CA 1
ATOM 2301 C C . ALA A 1 284 ? 1.795 -6.375 -16.204 1.00 92.88 284 ALA A C 1
ATOM 2303 O O . ALA A 1 284 ? 2.743 -6.312 -16.989 1.00 92.88 284 ALA A O 1
ATOM 2304 N N . ILE A 1 285 ? 1.985 -6.536 -14.894 1.00 91.81 285 ILE A N 1
ATOM 2305 C CA . ILE A 1 285 ? 3.307 -6.604 -14.258 1.00 91.81 285 ILE A CA 1
ATOM 2306 C C . ILE A 1 285 ? 3.439 -7.942 -13.530 1.00 91.81 285 ILE A C 1
ATOM 2308 O O . ILE A 1 285 ? 2.574 -8.331 -12.750 1.00 91.81 285 ILE A O 1
ATOM 2312 N N . SER A 1 286 ? 4.520 -8.669 -13.800 1.00 90.88 286 SER A N 1
ATOM 2313 C CA . SER A 1 286 ? 4.833 -9.935 -13.126 1.00 90.88 286 SER A CA 1
ATOM 2314 C C . SER A 1 286 ? 5.362 -9.712 -11.694 1.00 90.88 286 SER A C 1
ATOM 2316 O O . SER A 1 286 ? 5.769 -8.598 -11.353 1.00 90.88 286 SER A O 1
ATOM 2318 N N . PRO A 1 287 ? 5.454 -10.761 -10.849 1.00 86.31 287 PRO A N 1
ATOM 2319 C CA . PRO A 1 287 ? 6.052 -10.647 -9.512 1.00 86.31 287 PRO A CA 1
ATOM 2320 C C . PRO A 1 287 ? 7.483 -10.085 -9.516 1.00 86.31 287 PRO A C 1
ATOM 2322 O O . PRO A 1 287 ? 7.856 -9.343 -8.611 1.00 86.31 287 PRO A O 1
ATOM 2325 N N . ASN A 1 288 ? 8.251 -10.354 -10.579 1.00 85.50 288 ASN A N 1
ATOM 2326 C CA . ASN A 1 288 ? 9.611 -9.836 -10.779 1.00 85.50 288 ASN A CA 1
ATOM 2327 C C . ASN A 1 288 ? 9.638 -8.401 -11.341 1.00 85.50 288 ASN A C 1
ATOM 2329 O O . ASN A 1 288 ? 10.669 -7.950 -11.830 1.00 85.50 288 ASN A O 1
ATOM 2333 N N . LYS A 1 289 ? 8.504 -7.688 -11.328 1.00 89.38 289 LYS A N 1
ATOM 2334 C CA . LYS A 1 289 ? 8.327 -6.326 -11.866 1.00 89.38 289 LYS A CA 1
ATOM 2335 C C . LYS A 1 289 ? 8.489 -6.193 -13.388 1.00 89.38 289 LYS A C 1
ATOM 2337 O O . LYS A 1 289 ? 8.388 -5.083 -13.909 1.00 89.38 289 LYS A O 1
ATOM 2342 N N . VAL A 1 290 ? 8.667 -7.308 -14.103 1.00 93.94 290 VAL A N 1
ATOM 2343 C CA . VAL A 1 290 ? 8.756 -7.379 -15.572 1.00 93.94 290 VAL A CA 1
ATOM 2344 C C . VAL A 1 290 ? 7.371 -7.213 -16.194 1.00 93.94 290 VAL A C 1
ATOM 2346 O O . VAL A 1 290 ? 6.467 -7.959 -15.794 1.00 93.94 290 VAL A O 1
ATOM 2349 N N . PRO A 1 291 ? 7.190 -6.302 -17.168 1.00 95.88 291 PRO A N 1
ATOM 2350 C CA . PRO A 1 291 ? 5.925 -6.161 -17.870 1.00 95.88 291 PRO A CA 1
ATOM 2351 C C . PRO A 1 291 ? 5.664 -7.323 -18.831 1.00 95.88 291 PRO A C 1
ATOM 2353 O O . PRO A 1 291 ? 6.576 -7.840 -19.477 1.00 95.88 291 PRO A O 1
ATOM 2356 N N . TYR A 1 292 ? 4.397 -7.704 -18.934 1.00 96.69 292 TYR A N 1
ATOM 2357 C CA . TYR A 1 292 ? 3.877 -8.641 -19.923 1.00 96.69 292 TYR A CA 1
ATOM 2358 C C . TYR A 1 292 ? 2.512 -8.155 -20.412 1.00 96.69 292 TYR A C 1
ATOM 2360 O O . TYR A 1 292 ? 1.897 -7.279 -19.805 1.00 96.69 292 TYR A O 1
ATOM 2368 N N . TYR A 1 293 ? 2.044 -8.710 -21.522 1.00 97.94 293 TYR A N 1
ATOM 2369 C CA . TYR A 1 293 ? 0.857 -8.236 -22.218 1.00 97.94 293 TYR A CA 1
ATOM 2370 C C . TYR A 1 293 ? -0.170 -9.354 -22.319 1.00 97.94 293 TYR A C 1
ATOM 2372 O O . TYR A 1 293 ? 0.160 -10.494 -22.649 1.00 97.94 293 TYR A O 1
ATOM 2380 N N . ILE A 1 294 ? -1.417 -9.019 -22.013 1.00 97.75 294 ILE A N 1
ATOM 2381 C CA . ILE A 1 294 ? -2.562 -9.924 -22.009 1.00 97.75 294 ILE A CA 1
ATOM 2382 C C . ILE A 1 294 ? -3.445 -9.543 -23.189 1.00 97.75 294 ILE A C 1
ATOM 2384 O O . ILE A 1 294 ? -3.835 -8.388 -23.318 1.00 97.75 294 ILE A O 1
ATOM 2388 N N . ASN A 1 295 ? -3.766 -10.504 -24.050 1.00 96.81 295 ASN A N 1
ATOM 2389 C CA . ASN A 1 295 ? -4.765 -10.335 -25.096 1.00 96.81 295 ASN A CA 1
ATOM 2390 C C . ASN A 1 295 ? -6.069 -10.989 -24.643 1.00 96.81 295 ASN A C 1
ATOM 2392 O O . ASN A 1 295 ? -6.184 -12.216 -24.651 1.00 96.81 295 ASN A O 1
ATOM 2396 N N . HIS A 1 296 ? -7.059 -10.175 -24.282 1.00 94.69 296 HIS A N 1
ATOM 2397 C CA . HIS A 1 296 ? -8.354 -10.657 -23.793 1.00 94.69 296 HIS A CA 1
ATOM 2398 C C . HIS A 1 296 ? -9.185 -11.356 -24.869 1.00 94.69 296 HIS A C 1
ATOM 2400 O O . HIS A 1 296 ? -9.954 -12.262 -24.563 1.00 94.69 296 HIS A O 1
ATOM 2406 N N . GLN A 1 297 ? -9.010 -10.975 -26.137 1.00 95.75 297 GLN A N 1
ATOM 2407 C CA . GLN A 1 297 ? -9.728 -11.588 -27.254 1.00 95.75 297 GLN A CA 1
ATOM 2408 C C . GLN A 1 297 ? -9.173 -12.977 -27.591 1.00 95.75 297 GLN A C 1
ATOM 2410 O O . GLN A 1 297 ? -9.941 -13.896 -27.859 1.00 95.75 297 GLN A O 1
ATOM 2415 N N . ALA A 1 298 ? -7.847 -13.131 -27.579 1.00 95.00 298 ALA A N 1
ATOM 2416 C CA . ALA A 1 298 ? -7.179 -14.402 -27.865 1.00 95.00 298 ALA A CA 1
ATOM 2417 C C . ALA A 1 298 ? -6.995 -15.288 -26.620 1.00 95.00 298 ALA A C 1
ATOM 2419 O O . ALA A 1 298 ? -6.631 -16.452 -26.760 1.00 95.00 298 ALA A O 1
ATOM 2420 N N . GLN A 1 299 ? -7.234 -14.749 -25.418 1.00 95.69 299 GLN A N 1
ATOM 2421 C CA . GLN A 1 299 ? -6.973 -15.400 -24.129 1.00 95.69 299 GLN A CA 1
ATOM 2422 C C . GLN A 1 299 ? -5.518 -15.879 -23.984 1.00 95.69 299 GLN A C 1
ATOM 2424 O O . GLN A 1 299 ? -5.239 -16.953 -23.454 1.00 95.69 299 GLN A O 1
ATOM 2429 N N . THR A 1 300 ? -4.571 -15.071 -24.464 1.00 96.75 300 THR A N 1
ATOM 2430 C CA . THR A 1 300 ? -3.133 -15.375 -24.435 1.00 96.75 300 THR A CA 1
ATOM 2431 C C . THR A 1 300 ? -2.354 -14.305 -23.691 1.00 96.75 300 THR A C 1
ATOM 2433 O O . THR A 1 300 ? -2.727 -13.133 -23.714 1.00 96.75 300 THR A O 1
ATOM 2436 N N . THR A 1 301 ? -1.216 -14.685 -23.115 1.00 96.69 301 THR A N 1
ATOM 2437 C CA . THR A 1 301 ? -0.237 -13.749 -22.553 1.00 96.69 301 THR A CA 1
ATOM 2438 C C . THR A 1 301 ? 1.088 -13.840 -23.307 1.00 96.69 301 THR A C 1
ATOM 2440 O O . THR A 1 301 ? 1.466 -14.907 -23.793 1.00 96.69 301 THR A O 1
ATOM 2443 N N . CYS A 1 302 ? 1.801 -12.722 -23.435 1.00 96.56 302 CYS A N 1
ATOM 2444 C CA . CYS A 1 302 ? 3.117 -12.679 -24.067 1.00 96.56 302 CYS A CA 1
ATOM 2445 C C . CYS A 1 302 ? 4.038 -11.647 -23.411 1.00 96.56 302 CYS A C 1
ATOM 2447 O O . CYS A 1 302 ? 3.592 -10.666 -22.822 1.00 96.56 302 CYS A O 1
ATOM 2449 N N . TRP A 1 303 ? 5.349 -11.866 -23.523 1.00 97.50 303 TRP A N 1
ATOM 2450 C CA . TRP A 1 303 ? 6.350 -10.914 -23.033 1.00 97.50 303 TRP A CA 1
ATOM 2451 C C . TRP A 1 303 ? 6.551 -9.727 -23.968 1.00 97.50 303 TRP A C 1
ATOM 2453 O O . TRP A 1 303 ? 7.017 -8.680 -23.529 1.00 97.50 303 TRP A O 1
ATOM 2463 N N . ASP A 1 304 ? 6.243 -9.892 -25.251 1.00 97.75 304 ASP A N 1
ATOM 2464 C CA . ASP A 1 304 ? 6.439 -8.859 -26.258 1.00 97.75 304 ASP A CA 1
ATOM 2465 C C . ASP A 1 304 ? 5.227 -7.945 -26.348 1.00 97.75 304 ASP A C 1
ATOM 2467 O O . ASP A 1 304 ? 4.083 -8.402 -26.349 1.00 97.75 304 ASP A O 1
ATOM 2471 N N . HIS A 1 305 ? 5.488 -6.645 -26.465 1.00 98.06 305 HIS A N 1
ATOM 2472 C CA . HIS A 1 305 ? 4.441 -5.671 -26.752 1.00 98.06 305 HIS A CA 1
ATOM 2473 C C . HIS A 1 305 ? 3.794 -6.014 -28.113 1.00 98.06 305 HIS A C 1
ATOM 2475 O O . HIS A 1 305 ? 4.523 -6.386 -29.041 1.00 98.06 305 HIS A O 1
ATOM 2481 N N . PRO A 1 306 ? 2.472 -5.845 -28.319 1.00 97.69 306 PRO A N 1
ATOM 2482 C CA . PRO A 1 306 ? 1.815 -6.176 -29.592 1.00 97.69 306 PRO A CA 1
ATOM 2483 C C . PRO A 1 306 ? 2.487 -5.515 -30.806 1.00 97.69 306 PRO A C 1
ATOM 2485 O O . PRO A 1 306 ? 2.890 -6.196 -31.745 1.00 97.69 306 PRO A O 1
ATOM 2488 N N . LYS A 1 307 ? 2.761 -4.206 -30.733 1.00 97.69 307 LYS A N 1
ATOM 2489 C CA . LYS A 1 307 ? 3.531 -3.494 -31.773 1.00 97.69 307 LYS A CA 1
ATOM 2490 C C . LYS A 1 307 ? 4.983 -3.976 -31.948 1.00 97.69 307 LYS A C 1
ATOM 2492 O O . LYS A 1 307 ? 5.517 -3.855 -33.045 1.00 97.69 307 LYS A O 1
ATOM 2497 N N . MET A 1 308 ? 5.635 -4.525 -30.913 1.00 97.88 308 MET A N 1
ATOM 2498 C CA . MET A 1 308 ? 6.954 -5.164 -31.074 1.00 97.88 308 MET A CA 1
ATOM 2499 C C . MET A 1 308 ? 6.830 -6.493 -31.818 1.00 97.88 308 MET A C 1
ATOM 2501 O O . MET A 1 308 ? 7.652 -6.786 -32.681 1.00 97.88 308 MET A O 1
ATOM 2505 N N . THR A 1 309 ? 5.782 -7.268 -31.537 1.00 97.12 309 THR A N 1
ATOM 2506 C CA . THR A 1 309 ? 5.483 -8.512 -32.259 1.00 97.12 309 THR A CA 1
ATOM 2507 C C . THR A 1 309 ? 5.247 -8.233 -33.745 1.00 97.12 309 THR A C 1
ATOM 2509 O O . THR A 1 309 ? 5.873 -8.863 -34.597 1.00 97.12 309 THR A O 1
ATOM 2512 N N . GLU A 1 310 ? 4.421 -7.233 -34.064 1.00 97.38 310 GLU A N 1
ATOM 2513 C CA . GLU A 1 310 ? 4.196 -6.763 -35.440 1.00 97.38 310 GLU A CA 1
ATOM 2514 C C . GLU A 1 310 ? 5.499 -6.300 -36.107 1.00 97.38 310 GLU A C 1
ATOM 2516 O O . GLU A 1 310 ? 5.773 -6.636 -37.262 1.00 97.38 310 GLU A O 1
ATOM 2521 N N . LEU A 1 311 ? 6.340 -5.563 -35.372 1.00 97.94 311 LEU A N 1
ATOM 2522 C CA . LEU A 1 311 ? 7.645 -5.128 -35.857 1.00 97.94 311 LEU A CA 1
ATOM 2523 C C . LEU A 1 311 ? 8.528 -6.327 -36.217 1.00 97.94 311 LEU A C 1
ATOM 2525 O O . LEU A 1 311 ? 9.040 -6.359 -37.334 1.00 97.94 311 LEU A O 1
ATOM 2529 N N . TYR A 1 312 ? 8.691 -7.306 -35.320 1.00 97.31 312 TYR A N 1
ATOM 2530 C CA . TYR A 1 312 ? 9.506 -8.500 -35.567 1.00 97.31 312 TYR A CA 1
ATOM 2531 C C . TYR A 1 312 ? 9.002 -9.313 -36.760 1.00 97.31 312 TYR A C 1
ATOM 2533 O O . TYR A 1 312 ? 9.816 -9.763 -37.567 1.00 97.31 312 TYR A O 1
ATOM 2541 N N . GLN A 1 313 ? 7.684 -9.448 -36.920 1.00 97.19 313 GLN A N 1
ATOM 2542 C CA . GLN A 1 313 ? 7.093 -10.081 -38.101 1.00 97.19 313 GLN A CA 1
ATOM 2543 C C . GLN A 1 313 ? 7.482 -9.327 -39.381 1.00 97.19 313 GLN A C 1
ATOM 2545 O O . GLN A 1 313 ? 7.992 -9.934 -40.322 1.00 97.19 313 GLN A O 1
ATOM 2550 N N . ALA A 1 314 ? 7.361 -7.997 -39.385 1.00 97.25 314 ALA A N 1
ATOM 2551 C CA . ALA A 1 314 ? 7.734 -7.156 -40.522 1.00 97.25 314 ALA A CA 1
ATOM 2552 C C . ALA A 1 314 ? 9.249 -7.135 -40.820 1.00 97.25 314 ALA A C 1
ATOM 2554 O O . ALA A 1 314 ? 9.662 -6.782 -41.927 1.00 97.25 314 ALA A O 1
ATOM 2555 N N . LEU A 1 315 ? 10.111 -7.507 -39.864 1.00 97.31 315 LEU A N 1
ATOM 2556 C CA . LEU A 1 315 ? 11.543 -7.702 -40.134 1.00 97.31 315 LEU A CA 1
ATOM 2557 C C . LEU A 1 315 ? 11.800 -8.923 -41.031 1.00 97.31 315 LEU A C 1
ATOM 2559 O O . LEU A 1 315 ? 12.847 -8.978 -41.683 1.00 97.31 315 LEU A O 1
ATOM 2563 N N . GLY A 1 316 ? 10.868 -9.881 -41.082 1.00 95.94 316 GLY A N 1
ATOM 2564 C CA . GLY A 1 316 ? 10.947 -11.069 -41.932 1.00 95.94 316 GLY A CA 1
ATOM 2565 C C . GLY A 1 316 ? 11.020 -10.741 -43.426 1.00 95.94 316 GLY A C 1
ATOM 2566 O O . GLY A 1 316 ? 11.750 -11.409 -44.160 1.00 95.94 316 GLY A O 1
ATOM 2567 N N . ASP A 1 317 ? 10.381 -9.651 -43.856 1.00 96.00 317 ASP A N 1
ATOM 2568 C CA . ASP A 1 317 ? 10.381 -9.185 -45.252 1.00 96.00 317 ASP A CA 1
ATOM 2569 C C . ASP A 1 317 ? 11.788 -8.843 -45.769 1.00 96.00 317 ASP A C 1
ATOM 2571 O O . ASP A 1 317 ? 12.049 -8.865 -46.970 1.00 96.00 317 ASP A O 1
ATOM 2575 N N . LEU A 1 318 ? 12.720 -8.546 -44.857 1.00 96.81 318 LEU A N 1
ATOM 2576 C CA . LEU A 1 318 ? 14.105 -8.193 -45.169 1.00 96.81 318 LEU A CA 1
ATOM 2577 C C . LEU A 1 318 ? 15.012 -9.424 -45.330 1.00 96.81 318 LEU A C 1
ATOM 2579 O O . LEU A 1 318 ? 16.193 -9.281 -45.654 1.00 96.81 318 LEU A O 1
ATOM 2583 N N . ASN A 1 319 ? 14.496 -10.643 -45.125 1.00 95.44 319 ASN A N 1
ATOM 2584 C CA . ASN A 1 319 ? 15.274 -11.883 -45.240 1.00 95.44 319 ASN A CA 1
ATOM 2585 C C . ASN A 1 319 ? 15.791 -12.155 -46.662 1.00 95.44 319 ASN A C 1
ATOM 2587 O O . ASN A 1 319 ? 16.760 -12.892 -46.833 1.00 95.44 319 ASN A O 1
ATOM 2591 N N . ASN A 1 320 ? 15.200 -11.520 -47.675 1.00 95.06 320 ASN A N 1
ATOM 2592 C CA . ASN A 1 320 ? 15.634 -11.602 -49.070 1.00 95.06 320 ASN A CA 1
ATOM 2593 C C . ASN A 1 320 ? 16.929 -10.814 -49.375 1.00 95.06 320 ASN A C 1
ATOM 2595 O O . ASN A 1 320 ? 17.515 -10.987 -50.448 1.00 95.06 320 ASN A O 1
ATOM 2599 N N . ILE A 1 321 ? 17.408 -9.965 -48.457 1.00 97.25 321 ILE A N 1
ATOM 2600 C CA . ILE A 1 321 ? 18.662 -9.223 -48.630 1.00 97.25 321 ILE A CA 1
ATOM 2601 C C . ILE A 1 321 ? 19.842 -10.202 -48.556 1.00 97.25 321 ILE A C 1
ATOM 2603 O O . ILE A 1 321 ? 20.120 -10.792 -47.508 1.00 97.25 321 ILE A O 1
ATOM 2607 N N . LYS A 1 322 ? 20.567 -10.339 -49.676 1.00 95.44 322 LYS A N 1
ATOM 2608 C CA . LYS A 1 322 ? 21.655 -11.320 -49.852 1.00 95.44 322 LYS A CA 1
ATOM 2609 C C . LYS A 1 322 ? 22.812 -11.125 -48.871 1.00 95.44 322 LYS A C 1
ATOM 2611 O O . LYS A 1 322 ? 23.281 -12.086 -48.268 1.00 95.44 322 LYS A O 1
ATOM 2616 N N . PHE A 1 323 ? 23.277 -9.887 -48.704 1.00 97.06 323 PHE A N 1
ATOM 2617 C CA . PHE A 1 323 ? 24.397 -9.587 -47.815 1.00 97.06 323 PHE A CA 1
ATOM 2618 C C . PHE A 1 323 ? 23.922 -9.490 -46.363 1.00 97.06 323 PHE A C 1
ATOM 2620 O O . PHE A 1 323 ? 23.155 -8.593 -46.017 1.00 97.06 323 PHE A O 1
ATOM 2627 N N . SER A 1 324 ? 24.417 -10.382 -45.505 1.00 96.19 324 SER A N 1
ATOM 2628 C CA . SER A 1 324 ? 23.999 -10.495 -44.101 1.00 96.19 324 SER A CA 1
ATOM 2629 C C . SER A 1 324 ? 24.204 -9.214 -43.293 1.00 96.19 324 SER A C 1
ATOM 2631 O O . SER A 1 324 ? 23.302 -8.804 -42.570 1.00 96.19 324 SER A O 1
ATOM 2633 N N . ALA A 1 325 ? 25.336 -8.525 -43.461 1.00 96.06 325 ALA A N 1
ATOM 2634 C CA . ALA A 1 325 ? 25.589 -7.255 -42.778 1.00 96.06 325 ALA A CA 1
ATOM 2635 C C . ALA A 1 325 ? 24.547 -6.181 -43.146 1.00 96.06 325 ALA A C 1
ATOM 2637 O O . ALA A 1 325 ? 24.003 -5.520 -42.264 1.00 96.06 325 ALA A O 1
ATOM 2638 N N . TYR A 1 326 ? 24.210 -6.056 -44.436 1.00 97.44 326 TYR A N 1
ATOM 2639 C CA . TYR A 1 326 ? 23.196 -5.110 -44.915 1.00 97.44 326 TYR A CA 1
ATOM 2640 C C . TYR A 1 326 ? 21.787 -5.508 -44.479 1.00 97.44 326 TYR A C 1
ATOM 2642 O O . TYR A 1 326 ? 20.993 -4.642 -44.122 1.00 97.44 326 TYR A O 1
ATOM 2650 N N . ARG A 1 327 ? 21.479 -6.808 -44.457 1.00 98.25 327 ARG A N 1
ATOM 2651 C CA . ARG A 1 327 ? 20.208 -7.321 -43.941 1.00 98.25 327 ARG A CA 1
ATOM 2652 C C . ARG A 1 327 ? 20.015 -6.940 -42.478 1.00 98.25 327 ARG A C 1
ATOM 2654 O O . ARG A 1 327 ? 18.999 -6.339 -42.134 1.00 98.25 327 ARG A O 1
ATOM 2661 N N . THR A 1 328 ? 21.005 -7.228 -41.637 1.00 98.06 328 THR A N 1
ATOM 2662 C CA . THR A 1 328 ? 20.985 -6.870 -40.215 1.00 98.06 328 THR A CA 1
ATOM 2663 C C . THR A 1 328 ? 20.893 -5.360 -40.029 1.00 98.06 328 THR A C 1
ATOM 2665 O O . THR A 1 328 ? 20.084 -4.901 -39.228 1.00 98.06 328 THR A O 1
ATOM 2668 N N . ALA A 1 329 ? 21.644 -4.572 -40.805 1.00 97.81 329 ALA A N 1
ATOM 2669 C CA . ALA A 1 329 ? 21.575 -3.114 -40.752 1.00 97.81 329 ALA A CA 1
ATOM 2670 C C . ALA A 1 329 ? 20.179 -2.581 -41.117 1.00 97.81 329 ALA A C 1
ATOM 2672 O O . ALA A 1 329 ? 19.662 -1.709 -40.425 1.00 97.81 329 ALA A O 1
ATOM 2673 N N . MET A 1 330 ? 19.532 -3.125 -42.153 1.00 98.12 330 MET A N 1
ATOM 2674 C CA . MET A 1 330 ? 18.168 -2.735 -42.534 1.00 98.12 330 MET A CA 1
ATOM 2675 C C . MET A 1 330 ? 17.137 -3.132 -41.474 1.00 98.12 330 MET A C 1
ATOM 2677 O O . MET A 1 330 ? 16.247 -2.338 -41.161 1.00 98.12 330 MET A O 1
ATOM 2681 N N . LYS A 1 331 ? 17.279 -4.319 -40.869 1.00 98.50 331 LYS A N 1
ATOM 2682 C CA . LYS A 1 331 ? 16.442 -4.739 -39.737 1.00 98.50 331 LYS A CA 1
ATOM 2683 C C . LYS A 1 331 ? 16.610 -3.786 -38.550 1.00 98.50 331 LYS A C 1
ATOM 2685 O O . LYS A 1 331 ? 15.619 -3.257 -38.051 1.00 98.50 331 LYS A O 1
ATOM 2690 N N . LEU A 1 332 ? 17.852 -3.485 -38.164 1.00 98.12 332 LEU A N 1
ATOM 2691 C CA . LEU A 1 332 ? 18.159 -2.539 -37.087 1.00 98.12 332 LEU A CA 1
ATOM 2692 C C . LEU A 1 332 ? 17.671 -1.126 -37.398 1.00 98.12 332 LEU A C 1
ATOM 2694 O O . LEU A 1 332 ? 17.164 -0.465 -36.502 1.00 98.12 332 LEU A O 1
ATOM 2698 N N . ARG A 1 333 ? 17.735 -0.668 -38.653 1.00 98.06 333 ARG A N 1
ATOM 2699 C CA . ARG A 1 333 ? 17.174 0.629 -39.055 1.00 98.06 333 ARG A CA 1
ATOM 2700 C C . ARG A 1 333 ? 15.659 0.675 -38.863 1.00 98.06 333 ARG A C 1
ATOM 2702 O O . ARG A 1 333 ? 15.126 1.716 -38.484 1.00 98.06 333 ARG A O 1
ATOM 2709 N N . ARG A 1 334 ? 14.955 -0.431 -39.113 1.00 98.38 334 ARG A N 1
ATOM 2710 C CA . ARG A 1 334 ? 13.506 -0.518 -38.889 1.00 98.38 334 ARG A CA 1
ATOM 2711 C C . ARG A 1 334 ? 13.167 -0.537 -37.396 1.00 98.38 334 ARG A C 1
ATOM 2713 O O . ARG A 1 334 ? 12.260 0.188 -36.998 1.00 98.38 334 ARG A O 1
ATOM 2720 N N . VAL A 1 335 ? 13.946 -1.255 -36.579 1.00 98.38 335 VAL A N 1
ATOM 2721 C CA . VAL A 1 335 ? 13.858 -1.195 -35.106 1.00 98.38 335 VAL A CA 1
ATOM 2722 C C . VAL A 1 335 ? 14.114 0.226 -34.604 1.00 98.38 335 VAL A C 1
ATOM 2724 O O . VAL A 1 335 ? 13.283 0.789 -33.903 1.00 98.38 335 VAL A O 1
ATOM 2727 N N . GLN A 1 336 ? 15.205 0.852 -35.041 1.00 98.12 336 GLN A N 1
ATOM 2728 C CA . GLN A 1 336 ? 15.595 2.210 -34.667 1.00 98.12 336 GLN A CA 1
ATOM 2729 C C . GLN A 1 336 ? 14.454 3.217 -34.872 1.00 98.12 336 GLN A C 1
ATOM 2731 O O . GLN A 1 336 ? 14.127 3.964 -33.953 1.00 98.12 336 GLN A O 1
ATOM 2736 N N . LYS A 1 337 ? 13.818 3.193 -36.052 1.00 96.81 337 LYS A N 1
ATOM 2737 C CA . LYS A 1 337 ? 12.692 4.078 -36.389 1.00 96.81 337 LYS A CA 1
ATOM 2738 C C . LYS A 1 337 ? 11.427 3.796 -35.585 1.00 96.81 337 LYS A C 1
ATOM 2740 O O . LYS A 1 337 ? 10.689 4.730 -35.275 1.00 96.81 337 LYS A O 1
ATOM 2745 N N . ALA A 1 338 ? 11.148 2.526 -35.289 1.00 97.12 338 ALA A N 1
ATOM 2746 C CA . ALA A 1 338 ? 9.994 2.134 -34.484 1.00 97.12 338 ALA A CA 1
ATOM 2747 C C . ALA A 1 338 ? 10.140 2.601 -33.028 1.00 97.12 338 ALA A C 1
ATOM 2749 O O . ALA A 1 338 ? 9.170 3.056 -32.432 1.00 97.12 338 ALA A O 1
ATOM 2750 N N . LEU A 1 339 ? 11.366 2.559 -32.500 1.00 97.19 339 LEU A N 1
ATOM 2751 C CA . LEU A 1 339 ? 11.710 3.028 -31.157 1.00 97.19 339 LEU A CA 1
ATOM 2752 C C . LEU A 1 339 ? 11.992 4.538 -31.086 1.00 97.19 339 LEU A C 1
ATOM 2754 O O . LEU A 1 339 ? 12.309 5.044 -30.016 1.00 97.19 339 LEU A O 1
ATOM 2758 N N . ARG A 1 340 ? 11.941 5.267 -32.210 1.00 96.44 340 ARG A N 1
ATOM 2759 C CA . ARG A 1 340 ? 12.311 6.696 -32.304 1.00 96.44 340 ARG A CA 1
ATOM 2760 C C . ARG A 1 340 ? 13.741 7.023 -31.853 1.00 96.44 340 ARG A C 1
ATOM 2762 O O . ARG A 1 340 ? 14.063 8.182 -31.607 1.00 96.44 340 ARG A O 1
ATOM 2769 N N . LEU A 1 341 ? 14.627 6.028 -31.793 1.00 96.88 341 LEU A N 1
ATOM 2770 C CA . LEU A 1 341 ? 16.036 6.240 -31.441 1.00 96.88 341 LEU A CA 1
ATOM 2771 C C . LEU A 1 341 ? 16.813 6.935 -32.570 1.00 96.88 341 LEU A C 1
ATOM 2773 O O . LEU A 1 341 ? 17.890 7.470 -32.338 1.00 96.88 341 LEU A O 1
ATOM 2777 N N . ASP A 1 342 ? 16.247 7.004 -33.778 1.00 95.69 342 ASP A N 1
ATOM 2778 C CA . ASP A 1 342 ? 16.765 7.819 -34.880 1.00 95.69 342 ASP A CA 1
ATOM 2779 C C . ASP A 1 342 ? 16.602 9.329 -34.669 1.00 95.69 342 ASP A C 1
ATOM 2781 O O . ASP A 1 342 ? 17.138 10.097 -35.458 1.00 95.69 342 ASP A O 1
ATOM 2785 N N . LEU A 1 343 ? 15.881 9.752 -33.628 1.00 94.62 343 LEU A N 1
ATOM 2786 C CA . LEU A 1 343 ? 15.764 11.156 -33.223 1.00 94.62 343 LEU A CA 1
ATOM 2787 C C . LEU A 1 343 ? 16.693 11.509 -32.052 1.00 94.62 343 LEU A C 1
ATOM 2789 O O . LEU A 1 343 ? 16.840 12.679 -31.707 1.00 94.62 343 LEU A O 1
ATOM 2793 N N . VAL A 1 344 ? 17.301 10.501 -31.425 1.00 95.38 344 VAL A N 1
ATOM 2794 C CA . VAL A 1 344 ? 18.087 10.647 -30.201 1.00 95.38 344 VAL A CA 1
ATOM 2795 C C . VAL A 1 344 ? 19.533 10.952 -30.543 1.00 95.38 344 VAL A C 1
ATOM 2797 O O . VAL A 1 344 ? 20.195 10.133 -31.168 1.00 95.38 344 VAL A O 1
ATOM 2800 N N . THR A 1 345 ? 20.064 12.077 -30.074 1.00 95.38 345 THR A N 1
ATOM 2801 C CA . THR A 1 345 ? 21.464 12.450 -30.317 1.00 95.38 345 THR A CA 1
ATOM 2802 C C . THR A 1 345 ? 22.379 12.017 -29.167 1.00 95.38 345 THR A C 1
ATOM 2804 O O . THR A 1 345 ? 21.958 11.880 -28.016 1.00 95.38 345 THR A O 1
ATOM 2807 N N . LEU A 1 346 ? 23.668 11.812 -29.456 1.00 94.88 346 LEU A N 1
ATOM 2808 C CA . LEU A 1 346 ? 24.653 11.447 -28.430 1.00 94.88 346 LEU A CA 1
ATOM 2809 C C . LEU A 1 346 ? 24.832 12.510 -27.316 1.00 94.88 346 LEU A C 1
ATOM 2811 O O . LEU A 1 346 ? 24.993 12.113 -26.158 1.00 94.88 346 LEU A O 1
ATOM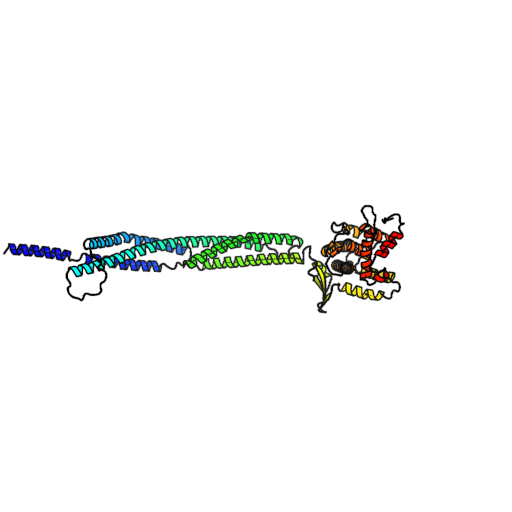 2815 N N . PRO A 1 347 ? 24.771 13.831 -27.589 1.00 94.12 347 PRO A N 1
ATOM 2816 C CA . PRO A 1 347 ? 24.774 14.850 -26.537 1.00 94.12 347 PRO A CA 1
ATOM 2817 C C . PRO A 1 347 ? 23.593 14.727 -25.568 1.00 94.12 347 PRO A C 1
ATOM 2819 O O . PRO A 1 347 ? 23.807 14.772 -24.358 1.00 94.12 347 PRO A O 1
ATOM 2822 N N . LEU A 1 348 ? 22.374 14.500 -26.076 1.00 93.56 348 LEU A N 1
ATOM 2823 C CA . LEU A 1 348 ? 21.190 14.286 -25.237 1.00 93.56 348 LEU A CA 1
ATOM 2824 C C . LEU A 1 348 ? 21.367 13.053 -24.342 1.00 93.56 348 LEU A C 1
ATOM 2826 O O . LEU A 1 348 ? 21.145 13.118 -23.134 1.00 93.56 348 LEU A O 1
ATOM 2830 N N . LEU A 1 349 ? 21.853 11.947 -24.911 1.00 94.38 349 LEU A N 1
ATOM 2831 C CA . LEU A 1 349 ? 22.158 10.741 -24.138 1.00 94.38 349 LEU A CA 1
ATOM 2832 C C . LEU A 1 349 ? 23.213 10.985 -23.066 1.00 94.38 349 LEU A C 1
ATOM 2834 O O . LEU A 1 349 ? 23.081 10.477 -21.962 1.00 94.38 349 LEU A O 1
ATOM 2838 N N . SER A 1 350 ? 24.237 11.782 -23.362 1.00 91.75 350 SER A N 1
ATOM 2839 C CA . SER A 1 350 ? 25.288 12.101 -22.392 1.00 91.75 350 SER A CA 1
ATOM 2840 C C . SER A 1 350 ? 24.737 12.886 -21.197 1.00 91.75 350 SER A C 1
ATOM 2842 O O . SER A 1 350 ? 25.184 12.666 -20.075 1.00 91.75 350 SER A O 1
ATOM 2844 N N . GLN A 1 351 ? 23.732 13.745 -21.412 1.00 91.44 351 GLN A N 1
ATOM 2845 C CA . GLN A 1 351 ? 23.018 14.425 -20.327 1.00 91.44 351 GLN A CA 1
ATOM 2846 C C . GLN A 1 351 ? 22.199 13.437 -19.486 1.00 91.44 351 GLN A C 1
ATOM 2848 O O . GLN A 1 351 ? 22.352 13.415 -18.267 1.00 91.44 351 GLN A O 1
ATOM 2853 N N . ILE A 1 352 ? 21.390 12.575 -20.113 1.00 91.31 352 ILE A N 1
ATOM 2854 C CA . ILE A 1 352 ? 20.605 11.554 -19.395 1.00 91.31 352 ILE A CA 1
ATOM 2855 C C . ILE A 1 352 ? 21.516 10.600 -18.610 1.00 91.31 352 ILE A C 1
ATOM 2857 O O . ILE A 1 352 ? 21.264 10.306 -17.449 1.00 91.31 352 ILE A O 1
ATOM 2861 N N . PHE A 1 353 ? 22.617 10.152 -19.213 1.00 91.56 353 PHE A N 1
ATOM 2862 C CA . PHE A 1 353 ? 23.545 9.193 -18.611 1.00 91.56 353 PHE A CA 1
ATOM 2863 C C . PHE A 1 353 ? 24.455 9.798 -17.535 1.00 91.56 353 PHE A C 1
ATOM 2865 O O . PHE A 1 353 ? 25.165 9.050 -16.865 1.00 91.56 353 PHE A O 1
ATOM 2872 N N . SER A 1 354 ? 24.433 11.122 -17.351 1.00 86.31 354 SER A N 1
ATOM 2873 C CA . SER A 1 354 ? 25.184 11.797 -16.285 1.00 86.31 354 SER A CA 1
ATOM 2874 C C . SER A 1 354 ? 24.555 11.631 -14.894 1.00 86.31 354 SER A C 1
ATOM 2876 O O . SER A 1 354 ? 25.224 11.881 -13.891 1.00 86.31 354 SER A O 1
ATOM 2878 N N . SER A 1 355 ? 23.306 11.150 -14.822 1.00 83.38 355 SER A N 1
ATOM 2879 C CA . SER A 1 355 ? 22.623 10.817 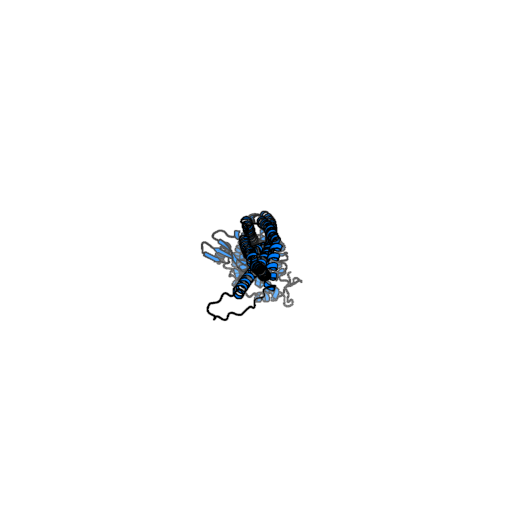-13.569 1.00 83.38 355 SER A CA 1
ATOM 2880 C C . SER A 1 355 ? 23.412 9.803 -12.734 1.00 83.38 355 SER A C 1
ATOM 2882 O O . SER A 1 355 ? 23.929 8.828 -13.287 1.00 83.38 355 SER A O 1
ATOM 2884 N N . ASP A 1 356 ? 23.417 9.952 -11.405 1.00 76.81 356 ASP A N 1
ATOM 2885 C CA . ASP A 1 356 ? 24.142 9.076 -10.462 1.00 76.81 356 ASP A CA 1
ATOM 2886 C C . ASP A 1 356 ? 23.830 7.577 -10.640 1.00 76.81 356 ASP A C 1
ATOM 2888 O O . ASP A 1 356 ? 24.664 6.707 -10.381 1.00 76.81 356 ASP A O 1
ATOM 2892 N N . THR A 1 357 ? 22.633 7.252 -11.135 1.00 77.31 357 THR A N 1
ATOM 2893 C CA . THR A 1 357 ? 22.205 5.880 -11.443 1.00 77.31 357 THR A CA 1
ATOM 2894 C C . THR A 1 357 ? 22.967 5.229 -12.594 1.00 77.31 357 THR A C 1
ATOM 2896 O O . THR A 1 357 ? 23.095 4.008 -12.617 1.00 77.31 357 THR A O 1
ATOM 2899 N N . LEU A 1 358 ? 23.504 6.016 -13.525 1.00 83.44 358 LEU A N 1
ATOM 2900 C CA . LEU A 1 358 ? 24.120 5.542 -14.763 1.00 83.44 358 LEU A CA 1
ATOM 2901 C C . LEU A 1 358 ? 25.604 5.889 -14.883 1.00 83.44 358 LEU A C 1
ATOM 2903 O O . LEU A 1 358 ? 26.228 5.489 -15.865 1.00 83.44 358 LEU A O 1
ATOM 2907 N N . GLN A 1 359 ? 26.202 6.571 -13.904 1.00 82.06 359 GLN A N 1
ATOM 2908 C CA . GLN A 1 359 ? 27.629 6.910 -13.950 1.00 82.06 359 GLN A CA 1
ATOM 2909 C C . GLN A 1 359 ? 28.519 5.659 -14.010 1.00 82.06 359 GLN A C 1
ATOM 2911 O O . GLN A 1 359 ? 29.403 5.575 -14.861 1.00 82.06 359 GLN A O 1
ATOM 2916 N N . SER A 1 360 ? 28.248 4.650 -13.175 1.00 86.69 360 SER A N 1
ATOM 2917 C CA . SER A 1 360 ? 28.985 3.380 -13.199 1.00 86.69 360 SER A CA 1
ATOM 2918 C C . SER A 1 360 ? 28.396 2.398 -14.213 1.00 86.69 360 SER A C 1
ATOM 2920 O O . SER A 1 360 ? 27.251 1.966 -14.081 1.00 86.69 360 SER A O 1
ATOM 2922 N N . SER A 1 361 ? 29.200 1.991 -15.201 1.00 86.19 361 SER A N 1
ATOM 2923 C CA . SER A 1 361 ? 28.828 0.991 -16.216 1.00 86.19 361 SER A CA 1
ATOM 2924 C C . SER A 1 361 ? 28.573 -0.411 -15.640 1.00 86.19 361 SER A C 1
ATOM 2926 O O . SER A 1 361 ? 27.823 -1.187 -16.238 1.00 86.19 361 SER A O 1
ATOM 2928 N N . ASP A 1 362 ? 29.145 -0.724 -14.473 1.00 87.19 362 ASP A N 1
ATOM 2929 C CA . ASP A 1 362 ? 29.010 -2.028 -13.808 1.00 87.19 362 ASP A CA 1
ATOM 2930 C C . ASP A 1 362 ? 27.734 -2.150 -12.965 1.00 87.19 362 ASP A C 1
ATOM 2932 O O . ASP A 1 362 ? 27.371 -3.247 -12.530 1.00 87.19 362 ASP A O 1
ATOM 2936 N N . ARG A 1 363 ? 27.026 -1.039 -12.728 1.00 91.75 363 ARG A N 1
ATOM 2937 C CA . ARG A 1 363 ? 25.797 -1.042 -11.934 1.00 91.75 363 ARG A CA 1
ATOM 2938 C C . ARG A 1 363 ? 24.715 -1.886 -12.614 1.00 91.75 363 ARG A C 1
ATOM 2940 O O . ARG A 1 363 ? 24.478 -1.784 -13.817 1.00 91.75 363 ARG A O 1
ATOM 2947 N N . SER A 1 364 ? 24.029 -2.704 -11.818 1.00 93.81 364 SER A N 1
ATOM 2948 C CA . SER A 1 364 ? 22.795 -3.372 -12.232 1.00 93.81 364 SER A CA 1
ATOM 2949 C C . SER A 1 364 ? 21.627 -2.405 -12.062 1.00 93.81 364 SER A C 1
ATOM 2951 O O . SER A 1 364 ? 21.431 -1.872 -10.973 1.00 93.81 364 SER A O 1
ATOM 2953 N N . LEU A 1 365 ? 20.855 -2.218 -13.123 1.00 94.81 365 LEU A N 1
ATOM 2954 C CA . LEU A 1 365 ? 19.622 -1.440 -13.154 1.00 94.81 365 LEU A CA 1
ATOM 2955 C C . LEU A 1 365 ? 18.443 -2.392 -13.019 1.00 94.81 365 LEU A C 1
ATOM 2957 O O . LEU A 1 365 ? 18.431 -3.443 -13.667 1.00 94.81 365 LEU A O 1
ATOM 2961 N N . ASP A 1 366 ? 17.468 -2.037 -12.192 1.00 94.06 366 ASP A N 1
ATOM 2962 C CA . ASP A 1 366 ? 16.160 -2.682 -12.240 1.00 94.06 366 ASP A CA 1
ATOM 2963 C C . ASP A 1 366 ? 15.291 -2.071 -13.354 1.00 94.06 366 ASP A C 1
ATOM 2965 O O . ASP A 1 366 ? 15.675 -1.122 -14.041 1.00 94.06 366 ASP A O 1
ATOM 2969 N N . ILE A 1 367 ? 14.112 -2.645 -13.582 1.00 93.50 367 ILE A N 1
ATOM 2970 C CA . ILE A 1 367 ? 13.204 -2.173 -14.635 1.00 93.50 367 ILE A CA 1
ATOM 2971 C C . ILE A 1 367 ? 12.756 -0.729 -14.410 1.00 93.50 367 ILE A C 1
ATOM 2973 O O . ILE A 1 367 ? 12.554 0.002 -15.377 1.00 93.50 367 ILE A O 1
ATOM 2977 N N . LEU A 1 368 ? 12.597 -0.311 -13.159 1.00 91.31 368 LEU A N 1
ATOM 2978 C CA . LEU A 1 368 ? 12.105 1.018 -12.840 1.00 91.31 368 LEU A CA 1
ATOM 2979 C C . LEU A 1 368 ? 13.178 2.077 -13.114 1.00 91.31 368 LEU A C 1
ATOM 2981 O O . LEU A 1 368 ? 12.865 3.116 -13.691 1.00 91.31 368 LEU A O 1
ATOM 2985 N N . ASP A 1 369 ? 14.443 1.787 -12.806 1.00 92.88 369 ASP A N 1
ATOM 2986 C CA . ASP A 1 369 ? 15.591 2.604 -13.203 1.00 92.88 369 ASP A CA 1
ATOM 2987 C C . ASP A 1 369 ? 15.621 2.800 -14.727 1.00 92.88 369 ASP A C 1
ATOM 2989 O O . ASP A 1 369 ? 15.765 3.925 -15.212 1.00 92.88 369 ASP A O 1
ATOM 2993 N N . VAL A 1 370 ? 15.417 1.722 -15.496 1.00 95.00 370 VAL A N 1
ATOM 2994 C CA . VAL A 1 370 ? 15.369 1.780 -16.967 1.00 95.00 370 VAL A CA 1
ATOM 2995 C C . VAL A 1 370 ? 14.188 2.623 -17.450 1.00 95.00 370 VAL A C 1
ATOM 2997 O O . VAL A 1 370 ? 14.373 3.488 -18.306 1.00 95.00 370 VAL A O 1
ATOM 3000 N N . ILE A 1 371 ? 12.992 2.419 -16.889 1.00 94.38 371 ILE A N 1
ATOM 3001 C CA . ILE A 1 371 ? 11.790 3.196 -17.226 1.00 94.38 371 ILE A CA 1
ATOM 3002 C C . ILE A 1 371 ? 12.007 4.679 -16.943 1.00 94.38 371 ILE A C 1
ATOM 3004 O O . ILE A 1 371 ? 11.704 5.492 -17.810 1.00 94.38 371 ILE A O 1
ATOM 3008 N N . ARG A 1 372 ? 12.565 5.051 -15.786 1.00 91.62 372 ARG A N 1
ATOM 3009 C CA . ARG A 1 372 ? 12.844 6.456 -15.438 1.00 91.62 372 ARG A CA 1
ATOM 3010 C C . ARG A 1 372 ? 13.795 7.106 -16.440 1.00 91.62 372 ARG A C 1
ATOM 3012 O O . ARG A 1 372 ? 13.527 8.204 -16.919 1.00 91.62 372 ARG A O 1
ATOM 3019 N N . CYS A 1 373 ? 14.870 6.408 -16.807 1.00 94.00 373 CYS A N 1
ATOM 3020 C CA . CYS A 1 373 ? 15.841 6.921 -17.774 1.00 94.00 373 CYS A CA 1
ATOM 3021 C C . CYS A 1 373 ? 15.228 7.081 -19.172 1.00 94.00 373 CYS A C 1
ATOM 3023 O O . CYS A 1 373 ? 15.465 8.087 -19.838 1.00 94.00 373 CYS A O 1
ATOM 3025 N N . LEU A 1 374 ? 14.426 6.107 -19.615 1.00 95.88 374 LEU A N 1
ATOM 3026 C CA . LEU A 1 374 ? 13.714 6.185 -20.891 1.00 95.88 374 LEU A CA 1
ATOM 3027 C C . LEU A 1 374 ? 12.638 7.277 -20.878 1.00 95.88 374 LEU A C 1
ATOM 3029 O O . LEU A 1 374 ? 12.503 7.980 -21.871 1.00 95.88 374 LEU A O 1
ATOM 3033 N N . SER A 1 375 ? 11.909 7.447 -19.774 1.00 93.50 375 SER A N 1
ATOM 3034 C CA . SER A 1 375 ? 10.874 8.484 -19.641 1.00 93.50 375 SER A CA 1
ATOM 3035 C C . SER A 1 375 ? 11.507 9.863 -19.756 1.00 93.50 375 SER A C 1
ATOM 3037 O O . SER A 1 375 ? 11.149 10.603 -20.661 1.00 93.50 375 SER A O 1
ATOM 3039 N N . SER A 1 376 ? 12.572 10.133 -18.992 1.00 92.81 376 SER A N 1
ATOM 3040 C CA . SER A 1 376 ? 13.305 11.400 -19.095 1.00 92.81 376 SER A CA 1
ATOM 3041 C C . SER A 1 376 ? 13.879 11.645 -20.498 1.00 92.81 376 SER A C 1
ATOM 3043 O O . SER A 1 376 ? 13.879 12.776 -20.983 1.00 92.81 376 SER A O 1
ATOM 3045 N N . LEU A 1 377 ? 14.348 10.593 -21.181 1.00 95.00 377 LEU A N 1
ATOM 3046 C CA . LEU A 1 377 ? 14.807 10.696 -22.567 1.00 95.00 377 LEU A CA 1
ATOM 3047 C C . LEU A 1 377 ? 13.668 11.092 -23.519 1.00 95.00 377 LEU A C 1
ATOM 3049 O O . LEU A 1 377 ? 13.842 12.007 -24.322 1.00 95.00 377 LEU A O 1
ATOM 3053 N N . TYR A 1 378 ? 12.532 10.395 -23.469 1.00 95.50 378 TYR A N 1
ATOM 3054 C CA . TYR A 1 378 ? 11.428 10.623 -24.402 1.00 95.50 378 TYR A CA 1
ATOM 3055 C C . TYR A 1 378 ? 10.615 11.881 -24.078 1.00 95.50 378 TYR A C 1
ATOM 3057 O O . TYR A 1 378 ? 10.143 12.510 -25.017 1.00 95.50 378 TYR A O 1
ATOM 3065 N N . GLU A 1 379 ? 10.518 12.293 -22.814 1.00 93.12 379 GLU A N 1
ATOM 3066 C CA . GLU A 1 379 ? 9.935 13.579 -22.397 1.00 93.12 379 GLU A CA 1
ATOM 3067 C C . GLU A 1 379 ? 10.737 14.749 -22.977 1.00 93.12 379 GLU A C 1
ATOM 3069 O O . GLU A 1 379 ? 10.173 15.609 -23.646 1.00 93.12 379 GLU A O 1
ATOM 3074 N N . ARG A 1 380 ? 12.074 14.731 -22.859 1.00 92.25 380 ARG A N 1
ATOM 3075 C CA . ARG A 1 380 ? 12.929 15.754 -23.494 1.00 92.25 380 ARG A CA 1
ATOM 3076 C C . ARG A 1 380 ? 12.793 15.772 -25.017 1.00 92.25 380 ARG A C 1
ATOM 3078 O O . ARG A 1 380 ? 12.812 16.832 -25.635 1.00 92.25 380 ARG A O 1
ATOM 3085 N N . LEU A 1 381 ? 12.657 14.602 -25.647 1.00 92.06 381 LEU A N 1
ATOM 3086 C CA . LEU A 1 381 ? 12.406 14.534 -27.090 1.00 92.06 381 LEU A CA 1
ATOM 3087 C C . LEU A 1 381 ? 11.025 15.084 -27.465 1.00 92.06 381 LEU A C 1
ATOM 3089 O O . LEU A 1 381 ? 10.898 15.703 -28.520 1.00 92.06 381 LEU A O 1
ATOM 3093 N N . GLU A 1 382 ? 10.001 14.842 -26.646 1.00 92.81 382 GLU A N 1
ATOM 3094 C CA . GLU A 1 382 ? 8.659 15.398 -26.834 1.00 92.81 382 GLU A CA 1
ATOM 3095 C C . GLU A 1 382 ? 8.677 16.927 -26.696 1.00 92.81 382 GLU A C 1
ATOM 3097 O O . GLU A 1 382 ? 8.104 17.610 -27.542 1.00 92.81 382 GLU A O 1
ATOM 3102 N N . GLU A 1 383 ? 9.414 17.478 -25.728 1.00 89.88 383 GLU A N 1
ATOM 3103 C CA . GLU A 1 383 ? 9.619 18.927 -25.584 1.00 89.88 383 GLU A CA 1
ATOM 3104 C C . GLU A 1 383 ? 10.261 19.550 -26.839 1.00 89.88 383 GLU A C 1
ATOM 3106 O O . GLU A 1 383 ? 9.826 20.602 -27.308 1.00 89.88 383 GLU A O 1
ATOM 3111 N N . GLU A 1 384 ? 11.267 18.891 -27.429 1.00 86.56 384 GLU A N 1
ATOM 3112 C CA . GLU A 1 384 ? 11.966 19.389 -28.624 1.00 86.56 384 GLU A CA 1
ATOM 3113 C C . GLU A 1 384 ? 11.186 19.188 -29.939 1.00 86.56 384 GLU A C 1
ATOM 3115 O O . GLU A 1 384 ? 11.366 19.952 -30.894 1.00 86.56 384 GLU A O 1
ATOM 3120 N N . ARG A 1 385 ? 10.376 18.124 -30.050 1.00 81.88 385 ARG A N 1
ATOM 3121 C CA . ARG A 1 385 ? 9.788 17.652 -31.326 1.00 81.88 385 ARG A CA 1
ATOM 3122 C C . ARG A 1 385 ? 8.255 17.633 -31.351 1.00 81.88 385 ARG A C 1
ATOM 3124 O O . ARG A 1 385 ? 7.678 17.368 -32.410 1.00 81.88 385 ARG A O 1
ATOM 3131 N N . GLY A 1 386 ? 7.598 17.930 -30.234 1.00 79.06 386 GLY A N 1
ATOM 3132 C CA . GLY A 1 386 ? 6.145 17.947 -30.068 1.00 79.06 386 GLY A CA 1
ATOM 3133 C C . GLY A 1 386 ? 5.484 16.570 -30.217 1.00 79.06 386 GLY A C 1
ATOM 3134 O O . GLY A 1 386 ? 6.089 15.529 -29.969 1.00 79.06 386 GLY A O 1
ATOM 3135 N N . LEU A 1 387 ? 4.237 16.569 -30.710 1.00 74.19 387 LEU A N 1
ATOM 3136 C CA . LEU A 1 387 ? 3.314 15.416 -30.811 1.00 74.19 387 LEU A CA 1
ATOM 3137 C C . LEU A 1 387 ? 3.806 14.210 -31.647 1.00 74.19 387 LEU A C 1
ATOM 3139 O O . LEU A 1 387 ? 3.074 13.239 -31.835 1.00 74.19 387 LEU A O 1
ATOM 3143 N N . LEU A 1 388 ? 5.022 14.253 -32.195 1.00 77.75 388 LEU A N 1
ATOM 3144 C CA . LEU A 1 388 ? 5.629 13.141 -32.933 1.00 77.75 388 LEU A CA 1
ATOM 3145 C C . LEU A 1 388 ? 6.068 11.984 -32.016 1.00 77.75 388 LEU A C 1
ATOM 3147 O O . LEU A 1 388 ? 6.273 10.864 -32.504 1.00 77.75 388 LEU A O 1
ATOM 3151 N N . VAL A 1 389 ? 6.212 12.245 -30.714 1.00 88.25 389 VAL A N 1
ATOM 3152 C CA . VAL A 1 389 ? 6.674 11.286 -29.706 1.00 88.25 389 VAL A CA 1
ATOM 3153 C C . VAL A 1 389 ? 5.520 10.950 -28.766 1.00 88.25 389 VAL A C 1
ATOM 3155 O O . VAL A 1 389 ? 5.134 11.749 -27.930 1.00 88.25 389 VAL A O 1
ATOM 3158 N N . ASN A 1 390 ? 4.967 9.743 -28.884 1.00 91.62 390 ASN A N 1
ATOM 3159 C CA . ASN A 1 390 ? 4.078 9.210 -27.852 1.00 91.62 390 ASN A CA 1
ATOM 3160 C C . ASN A 1 390 ? 4.958 8.618 -26.743 1.00 91.62 390 ASN A C 1
ATOM 3162 O O . ASN A 1 390 ? 5.481 7.514 -26.919 1.00 91.62 390 ASN A O 1
ATOM 3166 N N . VAL A 1 391 ? 5.159 9.369 -25.656 1.00 93.12 391 VAL A N 1
ATOM 3167 C CA . VAL A 1 391 ? 6.094 9.008 -24.578 1.00 93.12 391 VAL A CA 1
ATOM 3168 C C . VAL A 1 391 ? 5.788 7.628 -23.978 1.00 93.12 391 VAL A C 1
ATOM 3170 O O . VAL A 1 391 ? 6.684 6.780 -24.044 1.00 93.12 391 VAL A O 1
ATOM 3173 N N . PRO A 1 392 ? 4.560 7.316 -23.496 1.00 94.38 392 PRO A N 1
ATOM 3174 C CA . PRO A 1 392 ? 4.273 6.003 -22.912 1.00 94.38 392 PRO A CA 1
ATOM 3175 C C . PRO A 1 392 ? 4.575 4.843 -23.861 1.00 94.38 392 PRO A C 1
ATOM 3177 O O . PRO A 1 392 ? 5.203 3.860 -23.471 1.00 94.38 392 PRO A O 1
ATOM 3180 N N . LEU A 1 393 ? 4.190 4.969 -25.135 1.00 95.69 393 LEU A N 1
ATOM 3181 C CA . LEU A 1 393 ? 4.458 3.932 -26.124 1.00 95.69 393 LEU A CA 1
ATOM 3182 C C . LEU A 1 393 ? 5.959 3.783 -26.405 1.00 95.69 393 LEU A C 1
ATOM 3184 O O . LEU A 1 393 ? 6.455 2.662 -26.476 1.00 95.69 393 LEU A O 1
ATOM 3188 N N . CYS A 1 394 ? 6.694 4.883 -26.580 1.00 96.56 394 CYS A N 1
ATOM 3189 C CA . CYS A 1 394 ? 8.124 4.817 -26.895 1.00 96.56 394 CYS A CA 1
ATOM 3190 C C . CYS A 1 394 ? 8.928 4.203 -25.744 1.00 96.56 394 CYS A C 1
ATOM 3192 O O . CYS A 1 394 ? 9.780 3.348 -25.993 1.00 96.56 394 CYS A O 1
ATOM 3194 N N . VAL A 1 395 ? 8.613 4.575 -24.499 1.00 97.44 395 VAL A N 1
ATOM 3195 C CA . VAL A 1 395 ? 9.223 3.990 -23.299 1.00 97.44 395 VAL A CA 1
ATOM 3196 C C . VAL A 1 395 ? 8.982 2.482 -23.254 1.00 97.44 395 VAL A C 1
ATOM 3198 O O . VAL A 1 395 ? 9.937 1.722 -23.094 1.00 97.44 395 VAL A O 1
ATOM 3201 N N . ASP A 1 396 ? 7.740 2.029 -23.443 1.00 97.69 396 ASP A N 1
ATOM 3202 C CA . ASP A 1 396 ? 7.393 0.609 -23.307 1.00 97.69 396 ASP A CA 1
ATOM 3203 C C . ASP A 1 396 ? 7.989 -0.248 -24.440 1.00 97.69 396 ASP A C 1
ATOM 3205 O O . ASP A 1 396 ? 8.494 -1.345 -24.192 1.00 97.69 396 ASP A O 1
ATOM 3209 N N . LEU A 1 397 ? 8.025 0.266 -25.679 1.00 98.25 397 LEU A N 1
ATOM 3210 C CA . LEU A 1 397 ? 8.681 -0.414 -26.803 1.00 98.25 397 LEU A CA 1
ATOM 3211 C C . LEU A 1 397 ? 10.203 -0.490 -26.617 1.00 98.25 397 LEU A C 1
ATOM 3213 O O . LEU A 1 397 ? 10.800 -1.541 -26.864 1.00 98.25 397 LEU A O 1
ATOM 3217 N N . ALA A 1 398 ? 10.842 0.597 -26.172 1.00 98.25 398 ALA A N 1
ATOM 3218 C CA . ALA A 1 398 ? 12.283 0.625 -25.934 1.00 98.25 398 ALA A CA 1
ATOM 3219 C C . ALA A 1 398 ? 12.676 -0.283 -24.761 1.00 98.25 398 ALA A C 1
ATOM 3221 O O . ALA A 1 398 ? 13.648 -1.033 -24.869 1.00 98.25 398 ALA A O 1
ATOM 3222 N N . LEU A 1 399 ? 11.888 -0.288 -23.681 1.00 98.12 399 LEU A N 1
ATOM 3223 C CA . LEU A 1 399 ? 12.037 -1.231 -22.577 1.00 98.12 399 LEU A CA 1
ATOM 3224 C C . LEU A 1 399 ? 11.902 -2.673 -23.076 1.00 98.12 399 LEU A C 1
ATOM 3226 O O . LEU A 1 399 ? 12.767 -3.501 -22.798 1.00 98.12 399 LEU A O 1
ATOM 3230 N N . ASN A 1 400 ? 10.857 -2.977 -23.850 1.00 98.19 400 ASN A N 1
ATOM 3231 C CA . ASN A 1 400 ? 10.633 -4.318 -24.382 1.00 98.19 400 ASN A CA 1
ATOM 3232 C C . ASN A 1 400 ? 11.787 -4.782 -25.286 1.00 98.19 400 ASN A C 1
ATOM 3234 O O . ASN A 1 400 ? 12.228 -5.926 -25.184 1.00 98.19 400 ASN A O 1
ATOM 3238 N N . TRP A 1 401 ? 12.333 -3.889 -26.118 1.00 98.50 401 TRP A N 1
ATOM 3239 C CA . TRP A 1 401 ? 13.538 -4.146 -26.908 1.00 98.50 401 TRP A CA 1
ATOM 3240 C C . TRP A 1 401 ? 14.762 -4.442 -26.032 1.00 98.50 401 TRP A C 1
ATOM 3242 O O . TRP A 1 401 ? 15.434 -5.450 -26.238 1.00 98.50 401 TRP A O 1
ATOM 3252 N N . LEU A 1 402 ? 15.043 -3.608 -25.031 1.00 98.44 402 LEU A N 1
ATOM 3253 C CA . LEU A 1 402 ? 16.197 -3.785 -24.146 1.00 98.44 402 LEU A CA 1
ATOM 3254 C C . LEU A 1 402 ? 16.115 -5.080 -23.334 1.00 98.44 402 LEU A C 1
ATOM 3256 O O . LEU A 1 402 ? 17.112 -5.791 -23.229 1.00 98.44 402 LEU A O 1
ATOM 3260 N N . LEU A 1 403 ? 14.936 -5.419 -22.806 1.00 97.94 403 LEU A N 1
ATOM 3261 C CA . LEU A 1 403 ? 14.719 -6.678 -22.091 1.00 97.94 403 LEU A CA 1
ATOM 3262 C C . LEU A 1 403 ? 14.869 -7.879 -23.027 1.00 97.94 403 LEU A C 1
ATOM 3264 O O . LEU A 1 403 ? 15.461 -8.884 -22.653 1.00 97.94 403 LEU A O 1
ATOM 3268 N N . ASN A 1 404 ? 14.394 -7.779 -24.267 1.00 98.06 404 ASN A N 1
ATOM 3269 C CA . ASN A 1 404 ? 14.617 -8.803 -25.281 1.00 98.06 404 ASN A CA 1
ATOM 3270 C C . ASN A 1 404 ? 16.103 -9.048 -25.556 1.00 98.06 404 ASN A C 1
ATOM 3272 O O . ASN A 1 404 ? 16.541 -10.195 -25.564 1.00 98.06 404 ASN A O 1
ATOM 3276 N N . VAL A 1 405 ? 16.883 -7.979 -25.721 1.00 98.12 405 VAL A N 1
ATOM 3277 C CA . VAL A 1 405 ? 18.313 -8.081 -26.035 1.00 98.12 405 VAL A CA 1
ATOM 3278 C C . VAL A 1 405 ? 19.144 -8.528 -24.823 1.00 98.12 405 VAL A C 1
ATOM 3280 O O . VAL A 1 405 ? 20.047 -9.348 -24.980 1.00 98.12 405 VAL A O 1
ATOM 3283 N N . PHE A 1 406 ? 18.864 -8.005 -23.625 1.00 97.81 406 PHE A N 1
ATOM 3284 C CA . PHE A 1 406 ? 19.774 -8.107 -22.473 1.00 97.81 406 PHE A CA 1
ATOM 3285 C C . PHE A 1 406 ? 19.207 -8.833 -21.244 1.00 97.81 406 PHE A C 1
ATOM 3287 O O . PHE A 1 406 ? 19.979 -9.178 -20.353 1.00 97.81 406 PHE A O 1
ATOM 3294 N N . ASP A 1 407 ? 17.903 -9.114 -21.197 1.00 96.94 407 ASP A N 1
ATOM 3295 C CA . ASP A 1 407 ? 17.238 -9.856 -20.113 1.00 96.94 407 ASP A CA 1
ATOM 3296 C C . ASP A 1 407 ? 16.252 -10.898 -20.674 1.00 96.94 407 ASP A C 1
ATOM 3298 O O . ASP A 1 407 ? 15.052 -10.917 -20.381 1.00 96.94 407 ASP A O 1
ATOM 3302 N N . GLY A 1 408 ? 16.756 -11.789 -21.535 1.00 92.75 408 GLY A N 1
ATOM 3303 C CA . GLY A 1 408 ? 15.951 -12.849 -22.157 1.00 92.75 408 GLY A CA 1
ATOM 3304 C C . GLY A 1 408 ? 15.291 -13.802 -21.149 1.00 92.75 408 GLY A C 1
ATOM 3305 O O . GLY A 1 408 ? 14.256 -14.389 -21.447 1.00 92.75 408 GLY A O 1
ATOM 3306 N N . ALA A 1 409 ? 15.861 -13.925 -19.946 1.00 94.00 409 ALA A N 1
ATOM 3307 C CA . ALA A 1 409 ? 15.326 -14.746 -18.861 1.00 94.00 409 ALA A CA 1
ATOM 3308 C C . ALA A 1 409 ? 14.266 -14.028 -18.005 1.00 94.00 409 ALA A C 1
ATOM 3310 O O . ALA A 1 409 ? 13.660 -14.671 -17.150 1.00 94.00 409 ALA A O 1
ATOM 3311 N N . ARG A 1 410 ? 14.026 -12.726 -18.234 1.00 95.56 410 ARG A N 1
ATOM 3312 C CA . ARG A 1 410 ? 13.058 -11.905 -17.486 1.00 95.56 410 ARG A CA 1
ATOM 3313 C C . ARG A 1 410 ? 13.326 -11.912 -15.978 1.00 95.56 410 ARG A C 1
ATOM 3315 O O . ARG A 1 410 ? 12.421 -12.087 -15.161 1.00 95.56 410 ARG A O 1
ATOM 3322 N N . VAL A 1 411 ? 14.590 -11.716 -15.610 1.00 94.62 411 VAL A N 1
ATOM 3323 C CA . VAL A 1 411 ? 15.012 -11.548 -14.211 1.00 94.62 411 VAL A CA 1
ATOM 3324 C C . VAL A 1 411 ? 14.582 -10.176 -13.677 1.00 94.62 411 VAL A C 1
ATOM 3326 O O . VAL A 1 411 ? 14.387 -10.017 -12.475 1.00 94.62 411 VAL A O 1
ATOM 3329 N N . GLY A 1 412 ? 14.404 -9.196 -14.565 1.00 93.31 412 GLY A N 1
ATOM 3330 C CA . GLY A 1 412 ? 14.013 -7.828 -14.240 1.00 93.31 412 GLY A CA 1
ATOM 3331 C C . GLY A 1 412 ? 15.193 -6.903 -13.965 1.00 93.31 412 GLY A C 1
ATOM 3332 O O . GLY A 1 412 ? 15.043 -5.910 -13.251 1.00 93.31 412 GLY A O 1
ATOM 3333 N N . ARG A 1 413 ? 16.377 -7.236 -14.495 1.00 95.19 413 ARG A N 1
ATOM 3334 C CA . ARG A 1 413 ? 17.601 -6.445 -14.326 1.00 95.19 413 ARG A CA 1
ATOM 3335 C C . ARG A 1 413 ? 18.452 -6.437 -15.589 1.00 95.19 413 ARG A C 1
ATOM 3337 O O . ARG A 1 413 ? 18.614 -7.472 -16.228 1.00 95.19 413 ARG A O 1
ATOM 3344 N N . ILE A 1 414 ? 19.064 -5.294 -15.891 1.00 95.81 414 ILE A N 1
ATOM 3345 C CA . ILE A 1 414 ? 20.069 -5.144 -16.957 1.00 95.81 414 ILE A CA 1
ATOM 3346 C C . ILE A 1 414 ? 21.281 -4.371 -16.435 1.00 95.81 414 ILE A C 1
ATOM 3348 O O . ILE A 1 414 ? 21.154 -3.551 -15.531 1.00 95.81 414 ILE A O 1
ATOM 3352 N N . ARG A 1 415 ? 22.477 -4.602 -16.983 1.00 95.50 415 ARG A N 1
ATOM 3353 C CA . ARG A 1 415 ? 23.652 -3.789 -16.620 1.00 95.50 415 ARG A CA 1
ATOM 3354 C C . ARG A 1 415 ? 23.564 -2.409 -17.267 1.00 95.50 415 ARG A C 1
ATOM 3356 O O . ARG A 1 415 ? 23.083 -2.285 -18.395 1.00 95.50 415 ARG A O 1
ATOM 3363 N N . ALA A 1 416 ? 24.101 -1.390 -16.603 1.00 95.56 416 ALA A N 1
ATOM 3364 C CA . ALA A 1 416 ? 24.184 -0.041 -17.152 1.00 95.56 416 ALA A CA 1
ATOM 3365 C C . ALA A 1 416 ? 24.982 -0.007 -18.467 1.00 95.56 416 ALA A C 1
ATOM 3367 O O . ALA A 1 416 ? 24.573 0.673 -19.408 1.00 95.56 416 ALA A O 1
ATOM 3368 N N . LEU A 1 417 ? 26.055 -0.802 -18.585 1.00 95.75 417 LEU A N 1
ATOM 3369 C CA . LEU A 1 417 ? 26.779 -0.977 -19.849 1.00 95.75 417 LEU A CA 1
ATOM 3370 C C . LEU A 1 417 ? 25.872 -1.510 -20.970 1.00 95.75 417 LEU A C 1
ATOM 3372 O O . LEU A 1 417 ? 25.886 -0.964 -22.069 1.00 95.75 417 LEU A O 1
ATOM 3376 N N . SER A 1 418 ? 25.062 -2.536 -20.688 1.00 97.12 418 SER A N 1
ATOM 3377 C CA . SER A 1 418 ? 24.114 -3.126 -21.645 1.00 97.12 418 SER A CA 1
ATOM 3378 C C . SER A 1 418 ? 23.069 -2.103 -22.097 1.00 97.12 418 SER A C 1
ATOM 3380 O O . SER A 1 418 ? 22.827 -1.942 -23.292 1.00 97.12 418 SER A O 1
ATOM 3382 N N . PHE A 1 419 ? 22.499 -1.355 -21.146 1.00 97.12 419 PHE A N 1
ATOM 3383 C CA . PHE A 1 419 ? 21.548 -0.278 -21.420 1.00 97.12 419 PHE A CA 1
ATOM 3384 C C . PHE A 1 419 ? 22.150 0.791 -22.344 1.00 97.12 419 PHE A C 1
ATOM 3386 O O . PHE A 1 419 ? 21.609 1.063 -23.419 1.00 97.12 419 PHE A O 1
ATOM 3393 N N . LYS A 1 420 ? 23.319 1.335 -21.977 1.00 96.31 420 LYS A N 1
ATOM 3394 C CA . LYS A 1 420 ? 24.046 2.327 -22.783 1.00 96.31 420 LYS A CA 1
ATOM 3395 C C . LYS A 1 420 ? 24.386 1.782 -24.171 1.00 96.31 420 LYS A C 1
ATOM 3397 O O . LYS A 1 420 ? 24.150 2.467 -25.162 1.00 96.31 420 LYS A O 1
ATOM 3402 N N . ALA A 1 421 ? 24.885 0.548 -24.261 1.00 96.44 421 ALA A N 1
ATOM 3403 C CA . ALA A 1 421 ? 25.219 -0.095 -25.529 1.00 96.44 421 ALA A CA 1
ATOM 3404 C C . ALA A 1 421 ? 23.997 -0.251 -26.444 1.00 96.44 421 ALA A C 1
ATOM 3406 O O . ALA A 1 421 ? 24.079 0.067 -27.630 1.00 96.44 421 ALA A O 1
ATOM 3407 N N . GLY A 1 422 ? 22.857 -0.682 -25.898 1.00 96.75 422 GLY A N 1
ATOM 3408 C CA . GLY A 1 422 ? 21.607 -0.834 -26.642 1.00 96.75 422 GLY A CA 1
ATOM 3409 C C . GLY A 1 422 ? 21.096 0.476 -27.239 1.00 96.75 422 GLY A C 1
ATOM 3410 O O . GLY A 1 422 ? 20.692 0.505 -28.402 1.00 96.75 422 GLY A O 1
ATOM 3411 N N . ILE A 1 423 ? 21.158 1.563 -26.466 1.00 97.56 423 ILE A N 1
ATOM 3412 C CA . ILE A 1 423 ? 20.658 2.875 -26.889 1.00 97.56 423 ILE A CA 1
ATOM 3413 C C . ILE A 1 423 ? 21.649 3.588 -27.820 1.00 97.56 423 ILE A C 1
ATOM 3415 O O . ILE A 1 423 ? 21.257 4.044 -28.893 1.00 97.56 423 ILE A O 1
ATOM 3419 N N . VAL A 1 424 ? 22.943 3.637 -27.481 1.00 97.44 424 VAL A N 1
ATOM 3420 C CA . VAL A 1 424 ? 23.961 4.342 -28.287 1.00 97.44 424 VAL A CA 1
ATOM 3421 C C . VAL A 1 424 ? 24.183 3.681 -29.645 1.00 97.44 424 VAL A C 1
ATOM 3423 O O . VAL A 1 424 ? 24.356 4.377 -30.645 1.00 97.44 424 VAL A O 1
ATOM 3426 N N . CYS A 1 425 ? 24.111 2.348 -29.743 1.00 96.94 425 CYS A N 1
ATOM 3427 C CA . CYS A 1 425 ? 24.191 1.679 -31.045 1.00 96.94 425 CYS A CA 1
ATOM 3428 C C . CYS A 1 425 ? 23.101 2.177 -32.014 1.00 96.94 425 CYS A C 1
ATOM 3430 O O . CYS A 1 425 ? 23.351 2.315 -33.217 1.00 96.94 425 CYS A O 1
ATOM 3432 N N . LEU A 1 426 ? 21.917 2.499 -31.487 1.00 97.50 426 LEU A N 1
ATOM 3433 C CA . LEU A 1 426 ? 20.742 2.909 -32.251 1.00 97.50 426 LEU A CA 1
ATOM 3434 C C . LEU A 1 426 ? 20.500 4.427 -32.256 1.00 97.50 426 LEU A C 1
ATOM 3436 O O . LEU A 1 426 ? 19.553 4.862 -32.897 1.00 97.50 426 LEU A O 1
ATOM 3440 N N . CYS A 1 427 ? 21.330 5.250 -31.617 1.00 97.19 427 CYS A N 1
ATOM 3441 C CA . CYS A 1 427 ? 21.134 6.702 -31.634 1.00 97.19 427 CYS A CA 1
ATOM 3442 C C . CYS A 1 427 ? 21.508 7.332 -32.993 1.00 97.19 427 CYS A C 1
ATOM 3444 O O . CYS A 1 427 ? 22.150 6.694 -33.839 1.00 97.19 427 CYS A O 1
ATOM 3446 N N . ASP A 1 428 ? 21.113 8.578 -33.221 1.00 95.75 428 ASP A N 1
ATOM 3447 C CA . ASP A 1 428 ? 21.573 9.406 -34.333 1.00 95.75 428 ASP A CA 1
ATOM 3448 C C . ASP A 1 428 ? 22.932 10.039 -34.003 1.00 95.75 428 ASP A C 1
ATOM 3450 O O . ASP A 1 428 ? 23.054 11.057 -33.319 1.00 95.75 428 ASP A O 1
ATOM 3454 N N . CYS A 1 429 ? 23.985 9.349 -34.431 1.00 95.44 429 CYS A N 1
ATOM 3455 C CA . CYS A 1 429 ? 25.372 9.764 -34.288 1.00 95.44 429 CYS A CA 1
ATOM 3456 C C . CYS A 1 429 ? 26.209 9.045 -35.349 1.00 95.44 429 CYS A C 1
ATOM 3458 O O . CYS A 1 429 ? 25.897 7.916 -35.754 1.00 95.44 429 CYS A O 1
ATOM 3460 N N . ASP A 1 430 ? 27.273 9.695 -35.806 1.00 94.94 430 ASP A N 1
ATOM 3461 C CA . ASP A 1 430 ? 28.232 9.090 -36.712 1.00 94.94 430 ASP A CA 1
ATOM 3462 C C . ASP A 1 430 ? 28.944 7.897 -36.048 1.00 94.94 430 ASP A C 1
ATOM 3464 O O . ASP A 1 430 ? 29.032 7.765 -34.825 1.00 94.94 430 ASP A O 1
ATOM 3468 N N . VAL A 1 431 ? 29.460 6.985 -36.873 1.00 93.94 431 VAL A N 1
ATOM 3469 C CA . VAL A 1 431 ? 30.056 5.732 -36.382 1.00 93.94 431 VAL A CA 1
ATOM 3470 C C . VAL A 1 431 ? 31.233 6.002 -35.441 1.00 93.94 431 VAL A C 1
ATOM 3472 O O . VAL A 1 431 ? 31.391 5.292 -34.449 1.00 93.94 431 VAL A O 1
ATOM 3475 N N . LYS A 1 432 ? 32.037 7.041 -35.713 1.00 94.12 432 LYS A N 1
ATOM 3476 C CA . LYS A 1 432 ? 33.181 7.397 -34.868 1.00 94.12 432 LYS A CA 1
ATOM 3477 C C . LYS A 1 432 ? 32.713 7.838 -33.481 1.00 94.12 432 LYS A C 1
ATOM 3479 O O . LYS A 1 432 ? 33.221 7.298 -32.501 1.00 94.12 432 LYS A O 1
ATOM 3484 N N . GLY A 1 433 ? 31.730 8.737 -33.392 1.00 95.31 433 GLY A N 1
ATOM 3485 C CA . GLY A 1 433 ? 31.184 9.192 -32.111 1.00 95.31 433 GLY A CA 1
ATOM 3486 C C . GLY A 1 433 ? 30.620 8.047 -31.263 1.00 95.31 433 GLY A C 1
ATOM 3487 O O . GLY A 1 433 ? 30.953 7.926 -30.082 1.00 95.31 433 GLY A O 1
ATOM 3488 N N . LYS A 1 434 ? 29.861 7.129 -31.878 1.00 95.69 434 LYS A N 1
ATOM 3489 C CA . LYS A 1 434 ? 29.344 5.929 -31.193 1.00 95.69 434 LYS A CA 1
ATOM 3490 C C . LYS A 1 434 ? 30.459 5.052 -30.628 1.00 95.69 434 LYS A C 1
ATOM 3492 O O . LYS A 1 434 ? 30.395 4.652 -29.468 1.00 95.69 434 LYS A O 1
ATOM 3497 N N . LEU A 1 435 ? 31.482 4.755 -31.432 1.00 94.75 435 LEU A N 1
ATOM 3498 C CA . LEU A 1 435 ? 32.605 3.916 -31.007 1.00 94.75 435 LEU A CA 1
ATOM 3499 C C . LEU A 1 435 ? 33.415 4.569 -29.884 1.00 94.75 435 LEU A C 1
ATOM 3501 O O . LEU A 1 435 ? 33.772 3.886 -28.928 1.00 94.75 435 LEU A O 1
ATOM 3505 N N . GLN A 1 436 ? 33.669 5.877 -29.971 1.00 94.06 436 GLN A N 1
ATOM 3506 C CA . GLN A 1 436 ? 34.382 6.619 -28.930 1.00 94.06 436 GLN A CA 1
ATOM 3507 C C . GLN A 1 436 ? 33.626 6.593 -27.601 1.00 94.06 436 GLN A C 1
ATOM 3509 O O . GLN A 1 436 ? 34.228 6.314 -26.565 1.00 94.06 436 GLN A O 1
ATOM 3514 N N . TYR A 1 437 ? 32.309 6.822 -27.631 1.00 94.31 437 TYR A N 1
ATOM 3515 C CA . TYR A 1 437 ? 31.485 6.753 -26.428 1.00 94.31 437 TYR A CA 1
ATOM 3516 C C . TYR A 1 437 ? 31.474 5.345 -25.828 1.00 94.31 437 TYR A C 1
ATOM 3518 O O . TYR A 1 437 ? 31.721 5.173 -24.640 1.00 94.31 437 TYR A O 1
ATOM 3526 N N . LEU A 1 438 ? 31.205 4.317 -26.636 1.00 95.00 438 LEU A N 1
ATOM 3527 C CA . LEU A 1 438 ? 31.123 2.941 -26.144 1.00 95.00 438 LEU A CA 1
ATOM 3528 C C . LEU A 1 438 ? 32.455 2.444 -25.576 1.00 95.00 438 LEU A C 1
ATOM 3530 O O . LEU A 1 438 ? 32.468 1.770 -24.549 1.00 95.00 438 LEU A O 1
ATOM 3534 N N . PHE A 1 439 ? 33.571 2.810 -26.205 1.00 94.25 439 PHE A N 1
ATOM 3535 C CA . PHE A 1 439 ? 34.898 2.499 -25.688 1.00 94.25 439 PHE A CA 1
ATOM 3536 C C . PHE A 1 439 ? 35.158 3.199 -24.351 1.00 94.25 439 PHE A C 1
ATOM 3538 O O . PHE A 1 439 ? 35.665 2.566 -23.427 1.00 94.25 439 PHE A O 1
ATOM 3545 N N . SER A 1 440 ? 34.768 4.472 -24.200 1.00 93.06 440 SER A N 1
ATOM 3546 C CA . SER A 1 440 ? 34.958 5.191 -22.934 1.00 93.06 440 SER A CA 1
ATOM 3547 C C . SER A 1 440 ? 34.166 4.588 -21.771 1.00 93.06 440 SER A C 1
ATOM 3549 O O . SER A 1 440 ? 34.553 4.775 -20.624 1.00 93.06 440 SER A O 1
ATOM 3551 N N . GLN A 1 441 ? 33.106 3.815 -22.044 1.00 92.81 441 GLN A N 1
ATOM 3552 C CA . GLN A 1 441 ? 32.339 3.127 -20.998 1.00 92.81 441 GLN A CA 1
ATOM 3553 C C . GLN A 1 441 ? 33.052 1.914 -20.391 1.00 92.81 441 GLN A C 1
ATOM 3555 O O . GLN A 1 441 ? 32.643 1.473 -19.316 1.00 92.81 441 GLN A O 1
ATOM 3560 N N . VAL A 1 442 ? 34.063 1.361 -21.072 1.00 93.00 442 VAL A N 1
ATOM 3561 C CA . VAL A 1 442 ? 34.841 0.198 -20.606 1.00 93.00 442 VAL A CA 1
ATOM 3562 C C . VAL A 1 442 ? 36.319 0.506 -20.383 1.00 93.00 442 VAL A C 1
ATOM 3564 O O . VAL A 1 442 ? 37.004 -0.287 -19.742 1.00 93.00 442 VAL A O 1
ATOM 3567 N N . ALA A 1 443 ? 36.816 1.631 -20.900 1.00 91.44 443 ALA A N 1
ATOM 3568 C CA . ALA A 1 443 ? 38.191 2.065 -20.703 1.00 91.44 443 ALA A CA 1
ATOM 3569 C C . ALA A 1 443 ? 38.483 2.374 -19.225 1.00 91.44 443 ALA A C 1
ATOM 3571 O O . ALA A 1 443 ? 37.636 2.874 -18.487 1.00 91.44 443 ALA A O 1
ATOM 3572 N N . GLY A 1 444 ? 39.711 2.085 -18.800 1.00 84.44 444 GLY A N 1
ATOM 3573 C CA . GLY A 1 444 ? 40.240 2.471 -17.500 1.00 84.44 444 GLY A CA 1
ATOM 3574 C C . GLY A 1 444 ? 40.477 3.985 -17.376 1.00 84.44 444 GLY A C 1
ATOM 3575 O O . GLY A 1 444 ? 40.347 4.726 -18.353 1.00 84.44 444 GLY A O 1
ATOM 3576 N N . PRO A 1 445 ? 40.881 4.457 -16.183 1.00 80.56 445 PRO A N 1
ATOM 3577 C CA . PRO A 1 445 ? 41.033 5.885 -15.872 1.00 80.56 445 PRO A CA 1
ATOM 3578 C C . PRO A 1 445 ? 42.054 6.614 -16.759 1.00 80.56 445 PRO A C 1
ATOM 3580 O O . PRO A 1 445 ? 41.950 7.820 -16.953 1.00 80.56 445 PRO A O 1
ATOM 3583 N N . GLU A 1 446 ? 43.012 5.889 -17.338 1.00 81.81 446 GLU A N 1
ATOM 3584 C CA . GLU A 1 446 ? 44.013 6.427 -18.268 1.00 81.81 446 GLU A CA 1
ATOM 3585 C C . GLU A 1 446 ? 43.515 6.485 -19.728 1.00 81.81 446 GLU A C 1
ATOM 3587 O O . GLU A 1 446 ? 44.285 6.789 -20.637 1.00 81.81 446 GLU A O 1
ATOM 3592 N N . GLY A 1 447 ? 42.240 6.165 -19.985 1.00 82.50 447 GLY A N 1
ATOM 3593 C CA . GLY A 1 447 ? 41.677 6.076 -21.339 1.00 82.50 447 GLY A CA 1
ATOM 3594 C C . GLY A 1 447 ? 42.117 4.822 -22.098 1.00 82.50 447 GLY A C 1
ATOM 3595 O O . GLY A 1 447 ? 42.073 4.784 -23.330 1.00 82.50 447 GLY A O 1
ATOM 3596 N N . THR A 1 448 ? 42.558 3.801 -21.365 1.00 87.56 448 THR A N 1
ATOM 3597 C CA . THR A 1 448 ? 43.160 2.581 -21.895 1.00 87.56 448 THR A CA 1
ATOM 3598 C C . THR A 1 448 ? 42.233 1.375 -21.695 1.00 87.56 448 THR A C 1
ATOM 3600 O O . THR A 1 448 ? 41.567 1.273 -20.671 1.00 87.56 448 THR A O 1
ATOM 3603 N N . CYS A 1 449 ? 42.134 0.467 -22.668 1.00 90.12 449 CYS A N 1
ATOM 3604 C CA . CYS A 1 449 ? 41.260 -0.714 -22.602 1.00 90.12 449 CYS A CA 1
ATOM 3605 C C . CYS A 1 449 ? 42.044 -2.019 -22.798 1.00 90.12 449 CYS A C 1
ATOM 3607 O O . CYS A 1 449 ? 42.704 -2.195 -23.824 1.00 90.12 449 CYS A O 1
ATOM 3609 N N . ASP A 1 450 ? 41.949 -2.951 -21.852 1.00 91.19 450 ASP A N 1
ATOM 3610 C CA . ASP A 1 450 ? 42.544 -4.288 -21.943 1.00 91.19 450 ASP A CA 1
ATOM 3611 C C . ASP A 1 450 ? 41.634 -5.298 -22.683 1.00 91.19 450 ASP A C 1
ATOM 3613 O O . ASP A 1 450 ? 40.537 -4.969 -23.156 1.00 91.19 450 ASP A O 1
ATOM 3617 N N . GLN A 1 451 ? 42.102 -6.545 -22.831 1.00 92.50 451 GLN A N 1
ATOM 3618 C CA . GLN A 1 451 ? 41.346 -7.605 -23.516 1.00 92.50 451 GLN A CA 1
ATOM 3619 C C . GLN A 1 451 ? 40.016 -7.919 -22.826 1.00 92.50 451 GLN A C 1
ATOM 3621 O O . GLN A 1 451 ? 39.018 -8.172 -23.502 1.00 92.50 451 GLN A O 1
ATOM 3626 N N . ARG A 1 452 ? 39.981 -7.884 -21.489 1.00 92.62 452 ARG A N 1
ATOM 3627 C CA . ARG A 1 452 ? 38.778 -8.179 -20.708 1.00 92.62 452 ARG A CA 1
ATOM 3628 C C . ARG A 1 452 ? 37.735 -7.082 -20.903 1.00 92.62 452 ARG A C 1
ATOM 3630 O O . ARG A 1 452 ? 36.580 -7.397 -21.171 1.00 92.62 452 ARG A O 1
ATOM 3637 N N . GLN A 1 453 ? 38.135 -5.821 -20.792 1.00 93.50 453 GLN A N 1
ATOM 3638 C CA . GLN A 1 453 ? 37.287 -4.644 -20.975 1.00 93.50 453 GLN A CA 1
ATOM 3639 C C . GLN A 1 453 ? 36.705 -4.589 -22.392 1.00 93.50 453 GLN A C 1
ATOM 3641 O O . GLN A 1 453 ? 35.496 -4.412 -22.554 1.00 93.50 453 GLN A O 1
ATOM 3646 N N . LEU A 1 454 ? 37.523 -4.851 -23.420 1.00 94.00 454 LEU A N 1
ATOM 3647 C CA . LEU A 1 454 ? 37.023 -4.958 -24.792 1.00 94.00 454 LEU A CA 1
ATOM 3648 C C . LEU A 1 454 ? 36.050 -6.134 -24.926 1.00 94.00 454 LEU A C 1
ATOM 3650 O O . LEU A 1 454 ? 35.006 -6.010 -25.567 1.00 94.00 454 LEU A O 1
ATOM 3654 N N . GLY A 1 455 ? 36.377 -7.269 -24.306 1.00 95.31 455 GLY A N 1
ATOM 3655 C CA . GLY A 1 455 ? 35.512 -8.441 -24.254 1.00 95.31 455 GLY A CA 1
ATOM 3656 C C . GLY A 1 455 ? 34.135 -8.125 -23.675 1.00 95.31 455 GLY A C 1
ATOM 3657 O O . GLY A 1 455 ? 33.140 -8.540 -24.262 1.00 95.31 455 GLY A O 1
ATOM 3658 N N . LEU A 1 456 ? 34.056 -7.341 -22.594 1.00 94.62 456 LEU A N 1
ATOM 3659 C CA . LEU A 1 456 ? 32.786 -6.890 -22.011 1.00 94.62 456 LEU A CA 1
ATOM 3660 C C . LEU A 1 456 ? 31.960 -6.078 -23.014 1.00 94.62 456 LEU A C 1
ATOM 3662 O O . LEU A 1 456 ? 30.789 -6.384 -23.223 1.00 94.62 456 LEU A O 1
ATOM 3666 N N . LEU A 1 457 ? 32.565 -5.096 -23.689 1.00 95.75 457 LEU A N 1
ATOM 3667 C CA . LEU A 1 457 ? 31.852 -4.288 -24.681 1.00 95.75 457 LEU A CA 1
ATOM 3668 C C . LEU A 1 457 ? 31.339 -5.135 -25.855 1.00 95.75 457 LEU A C 1
ATOM 3670 O O . LEU A 1 457 ? 30.190 -4.992 -26.276 1.00 95.75 457 LEU A O 1
ATOM 3674 N N . LEU A 1 458 ? 32.176 -6.032 -26.384 1.00 96.56 458 LEU A N 1
ATOM 3675 C CA . LEU A 1 458 ? 31.779 -6.904 -27.488 1.00 96.56 458 LEU A CA 1
ATOM 3676 C C . LEU A 1 458 ? 30.698 -7.905 -27.064 1.00 96.56 458 LEU A C 1
ATOM 3678 O O . LEU A 1 458 ? 29.811 -8.196 -27.866 1.00 96.56 458 LEU A O 1
ATOM 3682 N N . GLN A 1 459 ? 30.740 -8.400 -25.820 1.00 95.94 459 GLN A N 1
ATOM 3683 C CA . GLN A 1 459 ? 29.689 -9.248 -25.247 1.00 95.94 459 GLN A CA 1
ATOM 3684 C C . GLN A 1 459 ? 28.335 -8.532 -25.211 1.00 95.94 459 GLN A C 1
ATOM 3686 O O . GLN A 1 459 ? 27.326 -9.179 -25.487 1.00 95.94 459 GLN A O 1
ATOM 3691 N N . GLU A 1 460 ? 28.292 -7.222 -24.941 1.00 95.44 460 GLU A N 1
ATOM 3692 C CA . GLU A 1 460 ? 27.046 -6.450 -25.057 1.00 95.44 460 GLU A CA 1
ATOM 3693 C C . GLU A 1 460 ? 26.631 -6.270 -26.518 1.00 95.44 460 GLU A C 1
ATOM 3695 O O . GLU A 1 460 ? 25.494 -6.558 -26.897 1.00 95.44 460 GLU A O 1
ATOM 3700 N N . ALA A 1 461 ? 27.560 -5.823 -27.366 1.00 96.19 461 ALA A N 1
ATOM 3701 C CA . ALA A 1 461 ? 27.266 -5.482 -28.753 1.00 96.19 461 ALA A CA 1
ATOM 3702 C C . ALA A 1 461 ? 26.750 -6.686 -29.558 1.00 96.19 461 ALA A C 1
ATOM 3704 O O . ALA A 1 461 ? 25.854 -6.529 -30.388 1.00 96.19 461 ALA A O 1
ATOM 3705 N N . ILE A 1 462 ? 27.268 -7.894 -29.299 1.00 97.25 462 ILE A N 1
ATOM 3706 C CA . ILE A 1 462 ? 26.866 -9.114 -30.012 1.00 97.25 462 ILE A CA 1
ATOM 3707 C C . ILE A 1 462 ? 25.441 -9.575 -29.661 1.00 97.25 462 ILE A C 1
ATOM 3709 O O . ILE A 1 462 ? 24.828 -10.296 -30.453 1.00 97.25 462 ILE A O 1
ATOM 3713 N N . GLN A 1 463 ? 24.871 -9.141 -28.526 1.00 97.62 463 GLN A N 1
ATOM 3714 C CA . GLN A 1 463 ? 23.485 -9.487 -28.183 1.00 97.62 463 GLN A CA 1
ATOM 3715 C C . GLN A 1 463 ? 22.479 -8.843 -29.145 1.00 97.62 463 GLN A C 1
ATOM 3717 O O . GLN A 1 463 ? 21.454 -9.444 -29.453 1.00 97.62 463 GLN A O 1
ATOM 3722 N N . ILE A 1 464 ? 22.784 -7.660 -29.686 1.00 97.31 464 ILE A N 1
ATOM 3723 C CA . ILE A 1 464 ? 21.898 -6.926 -30.601 1.00 97.31 464 ILE A CA 1
ATOM 3724 C C . ILE A 1 464 ? 21.592 -7.736 -31.881 1.00 97.31 464 ILE A C 1
ATOM 3726 O O . ILE A 1 464 ? 20.420 -8.014 -32.147 1.00 97.31 464 ILE A O 1
ATOM 3730 N N . PRO A 1 465 ? 22.584 -8.179 -32.684 1.00 97.31 465 PRO A N 1
ATOM 3731 C CA . PRO A 1 465 ? 22.313 -9.034 -33.839 1.00 97.31 465 PRO A CA 1
ATOM 3732 C C . PRO A 1 465 ? 21.835 -10.434 -33.435 1.00 97.31 465 PRO A C 1
ATOM 3734 O O . PRO A 1 465 ? 21.116 -11.069 -34.206 1.00 97.31 465 PRO A O 1
ATOM 3737 N N . ARG A 1 466 ? 22.185 -10.924 -32.237 1.00 97.31 466 ARG A N 1
ATOM 3738 C CA . ARG A 1 466 ? 21.656 -12.189 -31.704 1.00 97.31 466 ARG A CA 1
ATOM 3739 C C . ARG A 1 466 ? 20.151 -12.143 -31.504 1.00 97.31 466 ARG A C 1
ATOM 3741 O O . ARG A 1 466 ? 19.489 -13.089 -31.921 1.00 97.31 466 ARG A O 1
ATOM 3748 N N . GLN A 1 467 ? 19.618 -11.049 -30.968 1.00 97.06 467 GLN A N 1
ATOM 3749 C CA . GLN A 1 467 ? 18.178 -10.876 -30.791 1.00 97.06 467 GLN A CA 1
ATOM 3750 C C . GLN A 1 467 ? 17.416 -10.890 -32.123 1.00 97.06 467 GLN A C 1
ATOM 3752 O O . GLN A 1 467 ? 16.270 -11.319 -32.186 1.00 97.06 467 GLN A O 1
ATOM 3757 N N . LEU A 1 468 ? 18.063 -10.478 -33.215 1.00 96.75 468 LEU A N 1
ATOM 3758 C CA . LEU A 1 468 ? 17.494 -10.533 -34.564 1.00 96.75 468 LEU A CA 1
ATOM 3759 C C . LEU A 1 468 ? 17.709 -11.877 -35.280 1.00 96.75 468 LEU A C 1
ATOM 3761 O O . LEU A 1 468 ? 17.332 -12.008 -36.446 1.00 96.75 468 LEU A O 1
ATOM 3765 N N . GLY A 1 469 ? 18.343 -12.856 -34.625 1.00 96.12 469 GLY A N 1
ATOM 3766 C CA . GLY A 1 469 ? 18.689 -14.150 -35.219 1.00 96.12 469 GLY A CA 1
ATOM 3767 C C . GLY A 1 469 ? 19.845 -14.097 -36.227 1.00 96.12 469 GLY A C 1
ATOM 3768 O O . GLY A 1 469 ? 20.032 -15.034 -36.995 1.00 96.12 469 GLY A O 1
ATOM 3769 N N . GLU A 1 470 ? 20.638 -13.022 -36.244 1.00 97.06 470 GLU A N 1
ATOM 3770 C CA . GLU A 1 470 ? 21.678 -12.771 -37.256 1.00 97.06 470 GLU A CA 1
ATOM 3771 C C . GLU A 1 470 ? 23.109 -12.988 -36.726 1.00 97.06 470 GLU A C 1
ATOM 3773 O O . GLU A 1 470 ? 24.080 -12.757 -37.444 1.00 97.06 470 GLU A O 1
ATOM 3778 N N . VAL A 1 471 ? 23.282 -13.458 -35.483 1.00 96.62 471 VAL A N 1
ATOM 3779 C CA . VAL A 1 471 ? 24.600 -13.582 -34.815 1.00 96.62 471 VAL A CA 1
ATOM 3780 C C . VAL A 1 471 ? 25.621 -14.436 -35.575 1.00 96.62 471 VAL A C 1
ATOM 3782 O O . VAL A 1 471 ? 26.820 -14.161 -35.524 1.00 96.62 471 VAL A O 1
ATOM 3785 N N . ALA A 1 472 ? 25.168 -15.449 -36.319 1.00 93.88 472 ALA A N 1
ATOM 3786 C CA . ALA A 1 472 ? 26.048 -16.314 -37.105 1.00 93.88 472 ALA A CA 1
ATOM 3787 C C . ALA A 1 472 ? 26.838 -15.530 -38.169 1.00 93.88 472 ALA A C 1
ATOM 3789 O O . ALA A 1 472 ? 27.976 -15.878 -38.473 1.00 93.88 472 ALA A O 1
ATOM 3790 N N . ALA A 1 473 ? 26.275 -14.430 -38.682 1.00 92.75 473 ALA A N 1
ATOM 3791 C CA . ALA A 1 473 ? 26.952 -13.550 -39.629 1.00 92.75 473 ALA A CA 1
ATOM 3792 C C . ALA A 1 473 ? 28.068 -12.699 -38.996 1.00 92.75 473 ALA A C 1
ATOM 3794 O O . ALA A 1 473 ? 28.861 -12.109 -39.725 1.00 92.75 473 ALA A O 1
ATOM 3795 N N . PHE A 1 474 ? 28.136 -12.638 -37.662 1.00 95.44 474 PHE A N 1
ATOM 3796 C CA . PHE A 1 474 ? 29.056 -11.789 -36.899 1.00 95.44 474 PHE A CA 1
ATOM 3797 C C . PHE A 1 474 ? 30.034 -12.599 -36.032 1.00 95.44 474 PHE A C 1
ATOM 3799 O O . PHE A 1 474 ? 30.519 -12.109 -35.018 1.00 95.44 474 PHE A O 1
ATOM 3806 N N . GLY A 1 475 ? 30.338 -13.841 -36.428 1.00 91.75 475 GLY A N 1
ATOM 3807 C CA . GLY A 1 475 ? 31.313 -14.694 -35.733 1.00 91.75 475 GLY A CA 1
ATOM 3808 C C . GLY A 1 47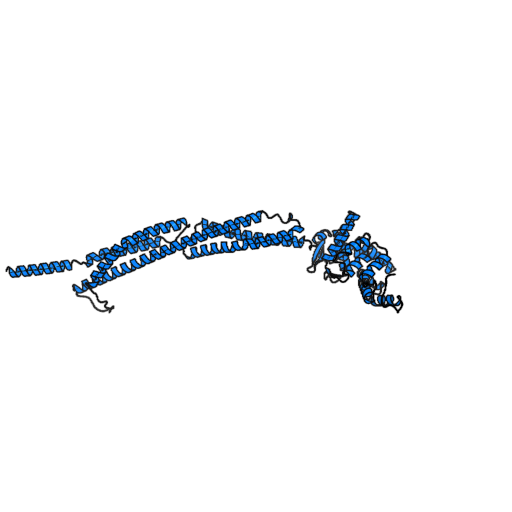5 ? 30.737 -15.533 -34.587 1.00 91.75 475 GLY A C 1
ATOM 3809 O O . GLY A 1 475 ? 31.490 -16.214 -33.895 1.00 91.75 475 GLY A O 1
ATOM 3810 N N . GLY A 1 476 ? 29.411 -15.541 -34.414 1.00 93.56 476 GLY A N 1
ATOM 3811 C CA . GLY A 1 476 ? 28.741 -16.280 -33.345 1.00 93.56 476 GLY A CA 1
ATOM 3812 C C . GLY A 1 476 ? 28.778 -15.551 -31.998 1.00 93.56 476 GLY A C 1
ATOM 3813 O O . GLY A 1 476 ? 29.246 -14.424 -31.888 1.00 93.56 476 GLY A O 1
ATOM 3814 N N . SER A 1 477 ? 28.237 -16.182 -30.952 1.00 92.06 477 SER A N 1
ATOM 3815 C CA . SER A 1 477 ? 28.099 -15.546 -29.630 1.00 92.06 477 SER A CA 1
ATOM 3816 C C . SER A 1 477 ? 29.409 -15.439 -28.842 1.00 92.06 477 SER A C 1
ATOM 3818 O O . SER A 1 477 ? 29.470 -14.702 -27.863 1.00 92.06 477 SER A O 1
ATOM 3820 N N . ASN A 1 478 ? 30.452 -16.180 -29.229 1.00 94.38 478 ASN A N 1
ATOM 3821 C CA . ASN A 1 478 ? 31.751 -16.110 -28.568 1.00 94.38 478 ASN A CA 1
ATOM 3822 C C . ASN A 1 478 ? 32.597 -14.983 -29.174 1.00 94.38 478 ASN A C 1
ATOM 3824 O O . ASN A 1 478 ? 33.081 -15.107 -30.296 1.00 94.38 478 ASN A O 1
ATOM 3828 N N . VAL A 1 479 ? 32.813 -13.914 -28.408 1.00 95.56 479 VAL A N 1
ATOM 3829 C CA . VAL A 1 479 ? 33.543 -12.720 -28.870 1.00 95.56 479 VAL A CA 1
ATOM 3830 C C . VAL A 1 479 ? 35.063 -12.829 -28.738 1.00 95.56 479 VAL A C 1
ATOM 3832 O O . VAL A 1 479 ? 35.788 -12.009 -29.297 1.00 95.56 479 VAL A O 1
ATOM 3835 N N . GLU A 1 480 ? 35.566 -13.841 -28.030 1.00 94.94 480 GLU A N 1
ATOM 3836 C CA . GLU A 1 480 ? 36.990 -14.005 -27.720 1.00 94.94 480 GLU A CA 1
ATOM 3837 C C . GLU A 1 480 ? 37.907 -14.035 -28.965 1.00 94.94 480 GLU A C 1
ATOM 3839 O O . GLU A 1 480 ? 38.975 -13.416 -28.952 1.00 94.94 480 GLU A O 1
ATOM 3844 N N . PRO A 1 481 ? 37.534 -14.683 -30.092 1.00 95.25 481 PRO A N 1
ATOM 3845 C CA . PRO A 1 481 ? 38.318 -14.596 -31.323 1.00 95.25 481 PRO A CA 1
ATOM 3846 C C . PRO A 1 481 ? 38.461 -13.159 -31.844 1.00 95.25 481 PRO A C 1
ATOM 3848 O O . PRO A 1 481 ? 39.544 -12.787 -32.297 1.00 95.25 481 PRO A O 1
ATOM 3851 N N . SER A 1 482 ? 37.404 -12.348 -31.739 1.00 95.00 482 SER A N 1
ATOM 3852 C CA . SER A 1 482 ? 37.393 -10.946 -32.168 1.00 95.00 482 SER A CA 1
ATOM 3853 C C . SER A 1 482 ? 38.265 -10.072 -31.266 1.00 95.00 482 SER A C 1
ATOM 3855 O O . SER A 1 482 ? 39.030 -9.254 -31.778 1.00 95.00 482 SER A O 1
ATOM 3857 N N . VAL A 1 483 ? 38.229 -10.300 -29.946 1.00 94.31 483 VAL A N 1
ATOM 3858 C CA . VAL A 1 483 ? 39.123 -9.639 -28.977 1.00 94.31 483 VAL A CA 1
ATOM 3859 C C . VAL A 1 483 ? 40.581 -9.927 -29.331 1.00 94.31 483 VAL A C 1
ATOM 3861 O O . VAL A 1 483 ? 41.353 -9.005 -29.591 1.00 94.31 483 VAL A O 1
ATOM 3864 N N . ARG A 1 484 ? 40.956 -11.208 -29.450 1.00 92.62 484 ARG A N 1
ATOM 3865 C CA . ARG A 1 484 ? 42.331 -11.601 -29.805 1.00 92.62 484 ARG A CA 1
ATOM 3866 C C . ARG A 1 484 ? 42.767 -11.050 -31.155 1.00 92.62 484 ARG A C 1
ATOM 3868 O O . ARG A 1 484 ? 43.924 -10.674 -31.311 1.00 92.62 484 ARG A O 1
ATOM 3875 N N . SER A 1 485 ? 41.860 -11.003 -32.131 1.00 92.44 485 SER A N 1
ATOM 3876 C CA . SER A 1 485 ? 42.141 -10.396 -33.430 1.00 92.44 485 SER A CA 1
ATOM 3877 C C . SER A 1 485 ? 42.469 -8.909 -33.284 1.00 92.44 485 SER A C 1
ATOM 3879 O O . SER A 1 485 ? 43.490 -8.471 -33.802 1.00 92.44 485 SER A O 1
ATOM 3881 N N . CYS A 1 486 ? 41.667 -8.144 -32.537 1.00 91.44 486 CYS A N 1
ATOM 3882 C CA . CYS A 1 486 ? 41.888 -6.713 -32.312 1.00 91.44 486 CYS A CA 1
ATOM 3883 C C . CYS A 1 486 ? 43.273 -6.425 -31.703 1.00 91.44 486 CYS A C 1
ATOM 3885 O O . CYS A 1 486 ? 44.027 -5.611 -32.237 1.00 91.44 486 CYS A O 1
ATOM 3887 N N . PHE A 1 487 ? 43.664 -7.171 -30.667 1.00 88.75 487 PHE A N 1
ATOM 3888 C CA . PHE A 1 487 ? 44.964 -7.006 -30.003 1.00 88.75 487 PHE A CA 1
ATOM 3889 C C . PHE A 1 487 ? 46.161 -7.509 -30.822 1.00 88.75 487 PHE A C 1
ATOM 3891 O O . PHE A 1 487 ? 47.288 -7.131 -30.536 1.00 88.75 487 PHE A O 1
ATOM 3898 N N . ARG A 1 488 ? 45.957 -8.323 -31.866 1.00 87.75 488 ARG A N 1
ATOM 3899 C CA . ARG A 1 488 ? 47.034 -8.629 -32.827 1.00 87.75 488 ARG A CA 1
ATOM 3900 C C . ARG A 1 488 ? 47.323 -7.458 -33.767 1.00 87.75 488 ARG A C 1
ATOM 3902 O O . ARG A 1 488 ? 48.458 -7.319 -34.213 1.00 87.75 488 ARG A O 1
ATOM 3909 N N . PHE A 1 489 ? 46.316 -6.641 -34.086 1.00 81.75 489 PHE A N 1
ATOM 3910 C CA . PHE A 1 489 ? 46.463 -5.481 -34.974 1.00 81.75 489 PHE A CA 1
ATOM 3911 C C . PHE A 1 489 ? 47.109 -4.274 -34.281 1.00 81.75 489 PHE A C 1
ATOM 3913 O O . PHE A 1 489 ? 47.786 -3.482 -34.935 1.00 81.75 489 PHE A O 1
ATOM 3920 N N . VAL A 1 490 ? 46.936 -4.143 -32.966 1.00 73.75 490 VAL A N 1
ATOM 3921 C CA . VAL A 1 490 ? 47.640 -3.156 -32.139 1.00 73.75 490 VAL A CA 1
ATOM 3922 C C . VAL A 1 490 ? 48.938 -3.812 -31.673 1.00 73.75 490 VAL A C 1
ATOM 3924 O O . VAL A 1 490 ? 48.908 -4.643 -30.782 1.00 73.75 490 VAL A O 1
ATOM 3927 N N . SER A 1 491 ? 50.047 -3.532 -32.368 1.00 57.31 491 SER A N 1
ATOM 3928 C CA . SER A 1 491 ? 51.387 -4.137 -32.210 1.00 57.31 491 SER A CA 1
ATOM 3929 C C . SER A 1 491 ? 51.684 -4.779 -30.842 1.00 57.31 491 SER A C 1
ATOM 3931 O O . SER A 1 491 ? 51.476 -4.139 -29.813 1.00 57.31 491 SER A O 1
ATOM 3933 N N . ALA A 1 492 ? 52.295 -5.973 -30.848 1.00 54.12 492 ALA A N 1
ATOM 3934 C CA . ALA A 1 492 ? 52.580 -6.867 -29.708 1.00 54.12 492 ALA A CA 1
ATOM 3935 C C . ALA A 1 492 ? 53.313 -6.278 -28.471 1.00 54.12 492 ALA A C 1
ATOM 3937 O O . ALA A 1 492 ? 53.615 -7.012 -27.534 1.00 54.12 492 ALA A O 1
ATOM 3938 N N . SER A 1 493 ? 53.622 -4.983 -28.455 1.00 52.09 493 SER A N 1
ATOM 3939 C CA . SER A 1 493 ? 54.318 -4.274 -27.378 1.00 52.09 493 SER A CA 1
ATOM 3940 C C . SER A 1 493 ? 53.382 -3.570 -26.385 1.00 52.09 493 SER A C 1
ATOM 3942 O O . SER A 1 493 ? 53.858 -3.076 -25.366 1.00 52.09 493 SER A O 1
ATOM 3944 N N . SER A 1 494 ? 52.070 -3.514 -26.638 1.00 57.88 494 SER A N 1
ATOM 3945 C CA . SER A 1 494 ? 51.108 -2.880 -25.726 1.00 57.88 494 SER A CA 1
ATOM 3946 C C . SER A 1 494 ? 49.898 -3.782 -25.499 1.00 57.88 494 SER A C 1
ATOM 3948 O O . SER A 1 494 ? 49.093 -3.997 -26.396 1.00 57.88 494 SER A O 1
ATOM 3950 N N . ASN A 1 495 ? 49.736 -4.280 -24.269 1.00 66.88 495 ASN A N 1
ATOM 3951 C CA . ASN A 1 495 ? 48.576 -5.082 -23.848 1.00 66.88 495 ASN A CA 1
ATOM 3952 C C . ASN A 1 495 ? 47.293 -4.245 -23.673 1.00 66.88 495 ASN A C 1
ATOM 3954 O O . ASN A 1 495 ? 46.359 -4.684 -23.004 1.00 66.88 495 ASN A O 1
ATOM 3958 N N . VAL A 1 496 ? 47.254 -3.030 -24.227 1.00 72.25 496 VAL A N 1
ATOM 3959 C CA . VAL A 1 496 ? 46.197 -2.057 -23.968 1.00 72.25 496 VAL A CA 1
ATOM 3960 C C . VAL A 1 496 ? 45.909 -1.208 -25.208 1.00 72.25 496 VAL A C 1
ATOM 3962 O O . VAL A 1 496 ? 46.825 -0.801 -25.921 1.00 72.25 496 VAL A O 1
ATOM 3965 N N . LEU A 1 497 ? 44.626 -0.957 -25.470 1.00 75.44 497 LEU A N 1
ATOM 3966 C CA . LEU A 1 497 ? 44.121 -0.104 -26.548 1.00 75.44 497 LEU A CA 1
ATOM 3967 C C . LEU A 1 497 ? 43.968 1.338 -26.059 1.00 75.44 497 LEU A C 1
ATOM 3969 O O . LEU A 1 497 ? 43.566 1.549 -24.921 1.00 75.44 497 LEU A O 1
ATOM 3973 N N . MET A 1 498 ? 44.202 2.316 -26.934 1.00 71.38 498 MET A N 1
ATOM 3974 C CA . MET A 1 498 ? 43.898 3.736 -26.704 1.00 71.38 498 MET A CA 1
ATOM 3975 C C . MET A 1 498 ? 43.090 4.288 -27.884 1.00 71.38 498 MET A C 1
ATOM 3977 O O . MET A 1 498 ? 43.353 3.924 -29.035 1.00 71.38 498 MET A O 1
ATOM 3981 N N . ILE A 1 499 ? 42.128 5.176 -27.614 1.00 64.56 499 ILE A N 1
ATOM 3982 C CA . ILE A 1 499 ? 41.445 5.941 -28.669 1.00 64.56 499 ILE A CA 1
ATOM 3983 C C . ILE A 1 499 ? 42.461 6.919 -29.275 1.00 64.56 499 ILE A C 1
ATOM 3985 O O . ILE A 1 499 ? 43.058 7.708 -28.546 1.00 64.56 499 ILE A O 1
ATOM 3989 N N . LYS A 1 500 ? 42.648 6.865 -30.598 1.00 55.50 500 LYS A N 1
ATOM 3990 C CA . LYS A 1 500 ? 43.390 7.880 -31.362 1.00 55.50 500 LYS A CA 1
ATOM 3991 C C . LYS A 1 500 ? 42.487 9.012 -31.833 1.00 55.50 500 LYS A C 1
ATOM 3993 O O . LYS A 1 500 ? 41.333 8.724 -32.239 1.00 55.50 500 LYS A O 1
#

Mean predicted aligned error: 13.64 Å

Nearest PDB structures (foldseek):
  1eg4-assembly1_A  TM=9.880E-01  e=5.321E-24  Homo sapiens
  9c3c-assembly1_D  TM=8.542E-01  e=6.109E-20  Oryctolagus cuniculus
  8yt8-assembly1_E  TM=9.211E-01  e=1.430E-15  Mus musculus
  9c3c-assembly1_V  TM=8.715E-01  e=7.079E-08  Oryctolagus cuniculus
  8yt8-assembly1_C  TM=8.920E-01  e=1.380E-07  Mus musculus

InterPro domains:
  IPR001202 WW domain [PF00397] (280-306)
  IPR001202 WW domain [PS01159] (281-306)
  IPR001202 WW domain [PS50020] (275-308)
  IPR001202 WW domain [SM00456] (276-308)
  IPR001202 WW domain [cd00201] (280-308)
  IPR002017 Spectrin repeat [PF00435] (188-260)
  IPR011992 EF-hand domain pair [SSF47473] (305-428)
  IPR011992 EF-hand domain pair [SSF47473] (431-497)
  IPR015153 EF-hand domain, type 1 [PF09068] (309-427)
  IPR015154 EF-hand domain, type 2 [PF09069] (432-492)
  IPR018159 Spectrin/alpha-actinin [SM00150] (27-150)
  IPR018159 Spectrin/alpha-actinin [SM00150] (157-259)
  IPR018159 Spectrin/alpha-actinin [cd00176] (33-262)
  IPR036020 WW domain superfamily [SSF51045] (267-304)
  IPR050774 KCMF1 and Dystrophin [PTHR12268] (227-491)

pLDDT: mean 87.43, std 13.91, range [30.56, 98.5]

Sequence (500 aa):
MNICWNEIKKRSHSLRARLEAFSDPTLKLQPPLQEIIDWLGQKDEDLSAQLPLRGDFSMVEQAKDKHLLFMEEVKSRGPYIYSVLESAQAFLTQHPFQEIEEDASALAKDASPKSRSQSLSRLLWKQASVASELWDRLTARCLDQHRHLERTIEQLRDLGVSIKEATDALNQAESVQTTWEPIGDLFIDSLPEHIQATKLFKEEITPIKDTIKMANDLAHQLALSDVHLSIENARELEQINSRWKQIQTSVTERLRQLQDAHRDFGPESQHFLSSSVQVPWERAISPNKVPYYINHQAQTTCWDHPKMTELYQALGDLNNIKFSAYRTAMKLRRVQKALRLDLVTLPLLSQIFSSDTLQSSDRSLDILDVIRCLSSLYERLEEERGLLVNVPLCVDLALNWLLNVFDGARVGRIRALSFKAGIVCLCDCDVKGKLQYLFSQVAGPEGTCDQRQLGLLLQEAIQIPRQLGEVAAFGGSNVEPSVRSCFRFVSASSNVLMIK

Organism: Engystomops pustulosus (NCBI:txid76066)

Solvent-accessible surface area (backbone atoms only — not comparable to full-atom values): 27642 Å² total; per-residue (Å²): 114,74,67,64,53,51,50,51,49,50,51,48,50,52,48,46,54,49,50,54,62,60,58,39,67,61,73,65,49,49,57,59,44,50,52,48,40,53,50,47,52,51,52,47,50,56,59,57,67,66,54,72,50,61,46,46,60,69,50,51,50,53,48,45,55,54,48,51,54,50,50,51,55,56,56,68,49,42,66,58,54,51,53,52,46,50,52,50,49,54,52,42,69,78,51,76,74,82,89,72,79,90,72,97,78,80,82,88,90,77,91,45,74,65,60,53,52,50,54,50,50,52,51,51,50,51,45,49,50,51,36,49,52,47,50,55,50,46,55,50,50,51,54,52,51,51,53,48,48,54,52,51,47,51,49,46,48,53,30,52,51,29,52,49,53,35,46,54,53,47,53,53,54,52,54,56,58,73,68,61,73,61,76,89,77,53,57,64,88,50,37,66,58,54,47,51,52,50,50,52,51,57,60,69,53,50,63,49,57,54,38,48,48,52,27,51,53,44,54,50,54,34,48,77,68,56,33,42,72,27,74,64,60,51,49,51,53,52,48,52,56,52,51,52,53,50,52,57,49,50,55,52,49,51,46,49,52,44,51,49,48,39,57,51,62,19,99,85,33,68,51,75,44,44,72,48,50,56,86,60,40,45,65,46,70,44,98,58,65,39,64,31,31,37,31,70,82,77,73,45,75,39,69,58,49,69,71,53,50,54,47,58,56,61,45,55,75,45,67,78,46,83,54,59,71,61,28,52,49,53,43,49,51,52,51,22,58,72,45,48,28,60,76,35,40,60,71,61,48,52,59,65,42,62,39,84,85,43,62,48,39,82,39,75,32,44,56,65,57,50,48,52,55,38,44,57,52,38,48,55,48,24,74,77,62,40,92,83,49,57,46,42,41,38,38,53,51,44,48,44,50,49,35,54,44,63,24,75,83,62,73,33,52,41,40,33,44,47,54,51,51,62,48,52,75,38,31,43,62,56,70,65,60,44,49,55,54,59,47,60,65,47,31,46,96,86,54,35,28,39,65,66,36,49,41,53,54,45,57,47,59,52,28,56,43,40,66,72,72,47,26,74,79,68,70,40,92,64,50,63,66,57,42,56,51,54,54,62,73,46,57,95,88,49,85,53,46,66,88,129

Secondary structure (DSSP, 8-state):
-HHHHHHHHHHHHHHHHHHHHSS-HHHHHHHHHHHHHHHHHHHHHHHHTT-S-BS-HHHHHHHHHHHHHHHHHHHHHHHHHHHHHHHHHHHHHHS-----------------HHHHHHHHHHHHHHHHHHHHHHHHHHHHHHHHHHHHHHHHHHHHHHHHHHHHHHHHHHHHHHHHHHTPPPGGGS-GGGHHHHHHHHHHHHHHTHHHHHHHHHHHHHHHHHHHTT-BPPHHHHHHHHHHHHHHHHHHHHHHHHHHHHHHHHHHHSTT--GGGGGGS-TTEEEEE-TTS-EEEEETTTTEEESS-HHHHHHHHHHGGGGG-SSHHHHHHHHHHHHHHHTTGGG-BHHHHHHHTTSTTTS-TTPEEEHHHHHHHHHHHHHHHHHHHGGG--HHHHHHHHHHHHHHHH-TT--SEEEHHHHHHHHHHHSBS-HHHHHHHHHHTT--TTSEE-HHHHHHHHHHHTHHHHHTT-GGGGT-S--HHHHHHHHHHS-TT-SSEE--